Protein 1Y4C (pdb70)

Solvent-accessible surface area: 20832 Å² total; per-residue (Å²): 192,41,90,0,41,0,22,3,36,38,41,21,1,57,86,4,1,25,84,8,1,123,112,0,58,167,91,42,59,24,122,20,44,27,73,82,23,123,94,0,24,8,47,0,7,9,20,7,70,62,43,76,36,1,10,0,0,3,49,15,1,6,26,0,0,19,7,21,112,78,48,13,19,11,113,12,86,10,92,152,64,11,61,82,107,1,61,91,90,0,10,82,10,0,99,33,131,56,122,19,12,0,0,0,3,0,6,10,1,0,2,0,0,25,10,80,108,49,12,92,126,19,8,147,42,2,80,76,4,35,73,28,0,159,114,8,92,92,146,65,63,16,0,3,39,2,8,3,42,66,5,38,14,1,5,1,2,2,4,2,28,34,4,65,3,10,82,129,75,137,59,123,58,38,55,148,46,14,2,1,18,48,81,5,0,62,26,0,0,54,35,1,9,60,3,25,149,94,172,32,17,98,29,92,6,45,56,68,76,4,37,41,5,0,26,142,11,84,0,0,0,6,2,10,0,1,13,4,3,24,60,4,87,121,29,212,18,77,30,6,18,38,43,5,1,39,9,113,69,69,51,2,58,0,12,1,0,0,3,0,0,0,6,3,39,42,8,99,8,81,122,41,0,51,50,0,0,20,89,32,2,3,32,49,102,4,0,68,28,5,28,180,34,40,16,8,1,4,1,0,6,70,58,6,20,127,82,18,69,173,25,102,63,7,46,4,0,63,78,1,15,142,70,7,99,72,9,6,21,25,27,52,2,10,7,0,22,40,1,0,75,34,2,2,47,26,4,11,63,58,193,38,83,14,74,89,1,1,117,52,1,68,64,23,6,36,57,198,48,143,128,38,146,70,39,16,65,98,5,61,101,11,0,98,75,0,13,131,19,0,48,49,0,35,44,68,11,149,80,73,79,37,59,69,28,13,52,121,11,0,103,112,0,31,121,37,0,146,37,0,32,95,43,0,157,93,46,29,79,30,27,100,8,2,70,74,0,0,97,71,0,14,76,24,1,124,86,0,68,96,41,22,90,166,54,82,11,118,118,100,12,70,106,6,0,51,79,0,0,31,26,0,16,13,0,21,39,12,13,72

Radius of gyration: 22.84 Å; Cα contacts (8 Å, |Δi|>4): 953; chains: 1; bounding box: 54×64×56 Å

CATH classification: 3.40.190.10 (+2 more: 3.40.190.10, 1.20.120.660)

B-factor: mean 32.59, std 11.44, range [14.85, 76.8]

Structure (mmCIF, N/CA/C/O backbone):
data_1Y4C
#
_entry.id   1Y4C
#
_cell.length_a   69.557
_cell.length_b   74.690
_cell.length_c   103.686
_cell.angle_alpha   90.00
_cell.angle_beta   90.00
_cell.angle_gamma   90.00
#
_symmetry.space_group_name_H-M   'P 21 21 21'
#
loop_
_entity.id
_entity.type
_entity.pdbx_description
1 polymer 'Maltose binding protein fused with designed helical protein'
2 branched alpha-D-glucopyranose-(1-4)-alpha-D-glucopyranose
3 water water
#
loop_
_atom_site.group_PDB
_atom_site.id
_atom_site.type_symbol
_atom_site.label_atom_id
_atom_site.label_alt_id
_atom_site.label_comp_id
_atom_site.label_asym_id
_atom_site.label_entity_id
_atom_site.label_seq_id
_atom_site.pdbx_PDB_ins_code
_atom_site.Cartn_x
_atom_site.Cartn_y
_atom_site.Cartn_z
_atom_site.occupancy
_atom_site.B_iso_or_equiv
_atom_site.auth_seq_id
_atom_site.auth_comp_id
_atom_site.auth_asym_id
_atom_site.auth_atom_id
_atom_site.pdbx_PDB_model_num
ATOM 1 N N . GLU A 1 4 ? -12.296 41.061 94.358 1.00 62.99 4 GLU A N 1
ATOM 2 C CA . GLU A 1 4 ? -13.676 40.617 94.005 1.00 63.27 4 GLU A CA 1
ATOM 3 C C . GLU A 1 4 ? -14.676 41.078 95.059 1.00 61.63 4 GLU A C 1
ATOM 4 O O . GLU A 1 4 ? -15.847 40.705 95.024 1.00 62.61 4 GLU A O 1
ATOM 10 N N . GLY A 1 5 ? -14.199 41.892 95.995 1.00 59.49 5 GLY A N 1
ATOM 11 C CA . GLY A 1 5 ? -15.049 42.404 97.056 1.00 55.26 5 GLY A CA 1
ATOM 12 C C . GLY A 1 5 ? -14.241 43.318 97.956 1.00 52.09 5 GLY A C 1
ATOM 13 O O . GLY A 1 5 ? -14.490 43.416 99.158 1.00 51.73 5 GLY A O 1
ATOM 14 N N . LYS A 1 6 ? -13.262 43.987 97.358 1.00 47.64 6 LYS A N 1
ATOM 15 C CA . LYS A 1 6 ? -12.384 44.901 98.075 1.00 43.30 6 LYS A CA 1
ATOM 16 C C . LYS A 1 6 ? -11.719 45.828 97.060 1.00 38.82 6 LYS A C 1
ATOM 17 O O . LYS A 1 6 ? -11.367 45.396 95.961 1.00 37.08 6 LYS A O 1
ATOM 23 N N . LEU A 1 7 ? -11.556 47.097 97.427 1.00 32.93 7 LEU A N 1
ATOM 24 C CA . LEU A 1 7 ? -10.936 48.077 96.540 1.00 28.75 7 LEU A CA 1
ATOM 25 C C . LEU A 1 7 ? -9.553 48.506 96.986 1.00 28.33 7 LEU A C 1
ATOM 26 O O . LEU A 1 7 ? -9.357 48.931 98.126 1.00 28.58 7 LEU A O 1
ATOM 31 N N . VAL A 1 8 ? -8.594 48.403 96.078 1.00 24.47 8 VAL A N 1
ATOM 32 C CA . VAL A 1 8 ? -7.238 48.825 96.368 1.00 24.12 8 VAL A CA 1
ATOM 33 C C . VAL A 1 8 ? -6.995 50.100 95.562 1.00 23.19 8 VAL A C 1
ATOM 34 O O . VAL A 1 8 ? -7.242 50.138 94.357 1.00 22.11 8 VAL A O 1
ATOM 38 N N . ILE A 1 9 ? -6.530 51.144 96.239 1.00 22.66 9 ILE A N 1
ATOM 39 C CA . ILE A 1 9 ? -6.266 52.430 95.605 1.00 21.52 9 ILE A CA 1
ATOM 40 C C . ILE A 1 9 ? -4.800 52.825 95.765 1.00 20.69 9 ILE A C 1
ATOM 41 O O . ILE A 1 9 ? -4.225 52.685 96.844 1.00 19.61 9 ILE A O 1
ATOM 46 N N . TRP A 1 10 ? -4.198 53.305 94.682 1.00 20.36 10 TRP A N 1
ATOM 47 C CA . TRP A 1 10 ? -2.811 53.749 94.715 1.00 19.44 10 TRP A CA 1
ATOM 48 C C . TRP A 1 10 ? -2.768 55.255 94.460 1.00 19.43 10 TRP A C 1
ATOM 49 O O . TRP A 1 10 ? -3.379 55.755 93.511 1.00 17.80 10 TRP A O 1
ATOM 60 N N . ILE A 1 11 ? -2.054 55.975 95.316 1.00 18.61 11 ILE A N 1
ATOM 61 C CA . ILE A 1 11 ? -1.914 57.420 95.179 1.00 20.98 11 ILE A CA 1
ATOM 62 C C . ILE A 1 11 ? -0.519 57.777 95.682 1.00 22.12 11 ILE A C 1
ATOM 63 O O . ILE A 1 11 ? 0.032 57.077 96.534 1.0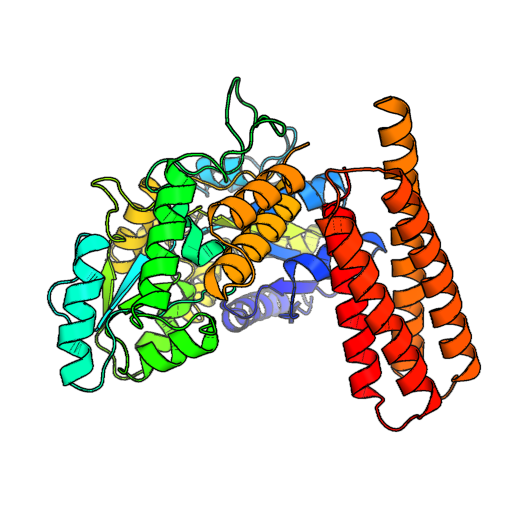0 24.91 11 ILE A O 1
ATOM 68 N N . ASN A 1 12 ? 0.065 58.845 95.150 1.00 22.61 12 ASN A N 1
ATOM 69 C CA . ASN A 1 12 ? 1.418 59.222 95.546 1.00 24.02 12 ASN A CA 1
ATOM 70 C C . ASN A 1 12 ? 1.570 59.612 97.015 1.00 23.86 12 ASN A C 1
ATOM 71 O O . ASN A 1 12 ? 0.658 60.164 97.631 1.00 21.57 12 ASN A O 1
ATOM 76 N N . GLY A 1 13 ? 2.751 59.325 97.557 1.00 23.55 13 GLY A N 1
ATOM 77 C CA . GLY A 1 13 ? 3.042 59.600 98.950 1.00 25.72 13 GLY A CA 1
ATOM 78 C C . GLY A 1 13 ? 2.976 61.047 99.398 1.00 28.12 13 GLY A C 1
ATOM 79 O O . GLY A 1 13 ? 2.939 61.306 100.598 1.00 28.73 13 GLY A O 1
ATOM 80 N N . ASP A 1 14 ? 2.965 61.991 98.460 1.00 27.27 14 ASP A N 1
ATOM 81 C CA . ASP A 1 14 ? 2.885 63.397 98.837 1.00 28.79 14 ASP A CA 1
ATOM 82 C C . ASP A 1 14 ? 1.442 63.915 98.923 1.00 26.29 14 ASP A C 1
ATOM 83 O O . ASP A 1 14 ? 1.211 65.054 99.320 1.00 26.69 14 ASP A O 1
ATOM 88 N N . LYS A 1 15 ? 0.476 63.062 98.589 1.00 23.14 15 LYS A N 1
ATOM 89 C CA . LYS A 1 15 ? -0.937 63.435 98.624 1.00 23.65 15 LYS A CA 1
ATOM 90 C C . LYS A 1 15 ? -1.608 63.027 99.939 1.00 24.53 15 LYS A C 1
ATOM 91 O O . LYS A 1 15 ? -1.000 62.359 100.774 1.00 23.12 15 LYS A O 1
ATOM 97 N N . GLY A 1 16 ? -2.870 63.421 100.105 1.00 22.20 16 GLY A N 1
ATOM 98 C CA . GLY A 1 16 ? -3.596 63.092 101.322 1.00 23.36 16 GLY A CA 1
ATOM 99 C C . GLY A 1 16 ? -4.214 61.701 101.332 1.00 21.73 16 GLY A C 1
ATOM 100 O O . GLY A 1 16 ? -5.440 61.566 101.365 1.00 22.54 16 GLY A O 1
ATOM 101 N N . TYR A 1 17 ? -3.369 60.672 101.317 1.00 22.15 17 TYR A N 1
ATOM 102 C CA . TYR A 1 17 ? -3.839 59.296 101.317 1.00 23.24 17 TYR A CA 1
ATOM 103 C C . TYR A 1 17 ? -4.593 58.911 102.585 1.00 23.85 17 TYR A C 1
ATOM 104 O O . TYR A 1 17 ? -5.420 58.004 102.570 1.00 24.65 17 TYR A O 1
ATOM 113 N N . ASN A 1 18 ? -4.317 59.603 103.683 1.00 23.70 18 ASN A N 1
ATOM 114 C CA . ASN A 1 18 ? -5.018 59.315 104.925 1.00 25.34 18 ASN A CA 1
ATOM 115 C C . ASN A 1 18 ? -6.423 59.896 104.829 1.00 24.32 18 ASN A C 1
ATOM 116 O O . ASN A 1 18 ? -7.392 59.295 105.294 1.00 24.13 18 ASN A O 1
ATOM 121 N N . GLY A 1 19 ? -6.535 61.061 104.200 1.00 23.45 19 GLY A N 1
ATOM 122 C CA . GLY A 1 19 ? -7.841 61.670 104.030 1.00 21.32 19 GLY A CA 1
ATOM 123 C C . GLY A 1 19 ? -8.648 60.823 103.066 1.00 22.89 19 GLY A C 1
ATOM 124 O O . GLY A 1 19 ? -9.865 60.683 103.206 1.00 23.78 19 GLY A O 1
ATOM 125 N N . LEU A 1 20 ? -7.964 60.249 102.077 1.00 22.11 20 LEU A N 1
ATOM 126 C CA . LEU A 1 20 ? -8.617 59.399 101.095 1.00 22.11 20 LEU A CA 1
ATOM 127 C C . LEU A 1 20 ? -9.081 58.109 101.775 1.00 22.31 20 LEU A C 1
ATOM 128 O O . LEU A 1 20 ? -10.110 57.551 101.414 1.00 22.73 20 LEU A O 1
ATOM 133 N N . ALA A 1 21 ? -8.325 57.641 102.765 1.00 21.36 21 ALA A N 1
ATOM 134 C CA . ALA A 1 21 ? -8.694 56.422 103.488 1.00 23.87 21 ALA A CA 1
ATOM 135 C C . ALA A 1 21 ? -9.981 56.654 104.285 1.00 25.40 21 ALA A C 1
ATOM 136 O O . ALA A 1 21 ? -10.768 55.729 104.494 1.00 26.60 21 ALA A O 1
ATOM 138 N N . GLU A 1 22 ? -10.199 57.893 104.720 1.00 25.69 22 GLU A N 1
ATOM 139 C CA . GLU A 1 22 ? -11.403 58.233 105.474 1.00 26.81 22 GLU A CA 1
ATOM 140 C C . GLU A 1 22 ? -12.620 58.159 104.556 1.00 25.14 22 GLU A C 1
ATOM 141 O O . GLU A 1 22 ? -13.706 57.761 104.972 1.00 23.15 22 GLU A O 1
ATOM 147 N N . VAL A 1 23 ? -12.446 58.565 103.305 1.00 22.56 23 VAL A N 1
ATOM 148 C CA . VAL A 1 23 ? -13.543 58.500 102.357 1.00 21.88 23 VAL A CA 1
ATOM 149 C C . VAL A 1 23 ? -13.815 57.018 102.137 1.00 22.06 23 VAL A C 1
ATOM 150 O O . VAL A 1 23 ? -14.963 56.593 101.999 1.00 23.24 23 VAL A O 1
ATOM 154 N N . GLY A 1 24 ? -12.747 56.227 102.120 1.00 20.73 24 GLY A N 1
ATOM 155 C CA . GLY A 1 24 ? -12.903 54.796 101.933 1.00 21.67 24 GLY A CA 1
ATOM 156 C C . GLY A 1 24 ? -13.675 54.143 103.067 1.00 22.93 24 GLY A C 1
ATOM 157 O O . GLY A 1 24 ? -14.409 53.173 102.855 1.00 23.96 24 GLY A O 1
ATOM 158 N N . LYS A 1 25 ? -13.511 54.661 104.280 1.00 25.54 25 LYS A N 1
ATOM 159 C CA . LYS A 1 25 ? -14.219 54.104 105.433 1.00 26.99 25 LYS A CA 1
ATOM 160 C C . LYS A 1 25 ? -15.717 54.334 105.294 1.00 26.97 25 LYS A C 1
ATOM 161 O O . LYS A 1 25 ? -16.522 53.475 105.650 1.00 28.72 25 LYS A O 1
ATOM 167 N N . LYS A 1 26 ? -16.093 55.498 104.777 1.00 25.88 26 LYS A N 1
ATOM 168 C CA . LYS A 1 26 ? -17.502 55.803 104.592 1.00 26.15 26 LYS A CA 1
ATOM 169 C C . LYS A 1 26 ? -18.090 54.889 103.519 1.00 26.97 26 LYS A C 1
ATOM 170 O O . LYS A 1 26 ? -19.253 54.483 103.606 1.00 27.25 26 LYS A O 1
ATOM 176 N N . PHE A 1 27 ? -17.289 54.578 102.501 1.00 24.04 27 PHE A N 1
ATOM 177 C CA . PHE A 1 27 ? -17.730 53.694 101.422 1.00 25.26 27 PHE A CA 1
ATOM 178 C C . PHE A 1 27 ? -17.927 52.297 102.007 1.00 23.99 27 PHE A C 1
ATOM 179 O O . PHE A 1 27 ? -18.922 51.628 101.725 1.00 24.54 27 PHE A O 1
ATOM 187 N N . GLU A 1 28 ? -16.973 51.873 102.831 1.00 24.51 28 GLU A N 1
ATOM 188 C CA . GLU A 1 28 ? -17.012 50.561 103.452 1.00 28.12 28 GLU A CA 1
ATOM 189 C C . GLU A 1 28 ? -18.266 50.385 104.307 1.00 28.90 28 GLU A C 1
ATOM 190 O O . GLU A 1 28 ? -18.894 49.331 104.279 1.00 28.26 28 GLU A O 1
ATOM 196 N N . LYS A 1 29 ? -18.635 51.421 105.056 1.00 29.33 29 LYS A N 1
ATOM 197 C CA . LYS A 1 29 ? -19.822 51.365 105.900 1.00 31.28 29 LYS A CA 1
ATOM 198 C C . LYS A 1 29 ? -21.107 51.207 105.097 1.00 32.43 29 LYS A C 1
ATOM 199 O O . LYS A 1 29 ? -22.031 50.514 105.524 1.00 32.10 29 LYS A O 1
ATOM 205 N N . ASP A 1 30 ? -21.172 51.836 103.930 1.00 31.47 30 ASP A N 1
ATOM 206 C CA . ASP A 1 30 ? -22.376 51.746 103.115 1.00 33.22 30 ASP A CA 1
ATOM 207 C C . ASP A 1 30 ? -22.446 50.529 102.202 1.00 32.84 30 ASP A C 1
ATOM 208 O O . ASP A 1 30 ? -23.535 50.084 101.846 1.00 34.52 30 ASP A O 1
ATOM 213 N N . THR A 1 31 ? -21.296 49.977 101.836 1.00 28.12 31 THR A N 1
ATOM 214 C CA . THR A 1 31 ? -21.286 48.865 100.901 1.00 27.52 31 THR A CA 1
ATOM 215 C C . THR A 1 31 ? -20.753 47.541 101.408 1.00 25.57 31 THR A C 1
ATOM 216 O O . THR A 1 31 ? -21.071 46.494 100.849 1.00 25.52 31 THR A O 1
ATOM 220 N N . GLY A 1 32 ? -19.931 47.582 102.447 1.00 26.06 32 GLY A N 1
ATOM 221 C CA . GLY A 1 32 ? -19.356 46.355 102.956 1.00 26.42 32 GLY A CA 1
ATOM 222 C C . GLY A 1 32 ? -18.070 46.041 102.211 1.00 28.65 32 GLY A C 1
ATOM 223 O O . GLY A 1 32 ? -17.453 45.001 102.434 1.00 29.32 32 GLY A O 1
ATOM 224 N N . ILE A 1 33 ? -17.668 46.936 101.314 1.00 27.97 33 ILE A N 1
ATOM 225 C CA . ILE A 1 33 ? -16.437 46.741 100.561 1.00 27.90 33 ILE A CA 1
ATOM 226 C C . ILE A 1 33 ? -15.290 47.484 101.234 1.00 27.85 33 ILE A C 1
ATOM 227 O O . ILE A 1 33 ? -15.324 48.711 101.371 1.00 27.30 33 ILE A O 1
ATOM 232 N N . LYS A 1 34 ? -14.274 46.734 101.649 1.00 27.21 34 LYS A N 1
ATOM 233 C CA . LYS A 1 34 ? -13.108 47.309 102.316 1.00 30.63 34 LYS A CA 1
ATOM 234 C C . LYS A 1 34 ? -12.266 48.086 101.301 1.00 29.69 34 LYS A C 1
ATOM 235 O O . LYS A 1 34 ? -12.071 47.634 100.173 1.00 28.51 34 LYS A O 1
ATOM 241 N N . VAL A 1 35 ? -11.774 49.253 101.705 1.00 29.10 35 VAL A N 1
ATOM 242 C CA . VAL A 1 35 ? -10.964 50.086 100.824 1.00 28.50 35 VAL A CA 1
ATOM 243 C C . VAL A 1 35 ? -9.575 50.293 101.409 1.00 30.13 35 VAL A C 1
ATOM 244 O O . VAL A 1 35 ? -9.426 50.874 102.484 1.00 30.76 35 VAL A O 1
ATOM 248 N N . THR A 1 36 ? -8.561 49.801 100.706 1.00 27.72 36 THR A N 1
ATOM 249 C CA . THR A 1 36 ? -7.186 49.951 101.159 1.00 29.01 36 THR A CA 1
ATOM 250 C C . THR A 1 36 ? -6.479 50.962 100.265 1.00 26.87 36 THR A C 1
ATOM 251 O O . THR A 1 36 ? -6.509 50.846 99.040 1.00 24.42 36 THR A O 1
ATOM 255 N N . VAL A 1 37 ? -5.843 51.952 100.879 1.00 26.62 37 VAL A N 1
ATOM 256 C CA . VAL A 1 37 ? -5.119 52.972 100.129 1.00 25.83 37 VAL A CA 1
ATOM 257 C C . VAL A 1 37 ? -3.632 52.746 100.318 1.00 26.60 37 VAL A C 1
ATOM 258 O O . VAL A 1 37 ? -3.166 52.586 101.445 1.00 26.96 37 VAL A O 1
ATOM 262 N N . GLU A 1 38 ? -2.886 52.722 99.217 1.00 24.97 38 GLU A N 1
ATOM 263 C CA . GLU A 1 38 ? -1.446 52.501 99.282 1.00 26.51 38 GLU A CA 1
ATOM 264 C C . GLU A 1 38 ? -0.682 53.573 98.509 1.00 25.68 38 GLU A C 1
ATOM 265 O O . GLU A 1 38 ? -1.209 54.164 97.563 1.00 23.59 38 GLU A O 1
ATOM 271 N N . HIS A 1 39 ? 0.558 53.820 98.921 1.00 24.93 39 HIS A N 1
ATOM 272 C CA . HIS A 1 39 ? 1.389 54.817 98.260 1.00 25.46 39 HIS A CA 1
ATOM 273 C C . HIS A 1 39 ? 2.779 54.275 97.941 1.00 27.03 39 HIS A C 1
ATOM 274 O O . HIS A 1 39 ? 3.767 54.668 98.554 1.00 25.72 39 HIS A O 1
ATOM 281 N N . PRO A 1 40 ? 2.866 53.368 96.958 1.00 28.00 40 PRO A N 1
ATOM 282 C CA . PRO A 1 40 ? 4.130 52.758 96.539 1.00 29.51 40 PRO A CA 1
ATOM 283 C C . PRO A 1 40 ? 5.101 53.795 96.004 1.00 29.87 40 PRO A C 1
ATOM 284 O O . PRO A 1 40 ? 4.688 54.855 95.542 1.00 28.44 40 PRO A O 1
ATOM 288 N N . ASP A 1 41 ? 6.391 53.483 96.077 1.00 31.01 41 ASP A N 1
ATOM 289 C CA . ASP A 1 41 ? 7.421 54.375 95.563 1.00 32.58 41 ASP A CA 1
ATOM 290 C C . ASP A 1 41 ? 7.425 54.186 94.046 1.00 30.70 41 ASP A C 1
ATOM 291 O O . ASP A 1 41 ? 7.058 53.118 93.556 1.00 30.69 41 ASP A O 1
ATOM 296 N N . LYS A 1 42 ? 7.832 55.215 93.306 1.00 31.55 42 LYS A N 1
ATOM 297 C CA . LYS A 1 42 ? 7.864 55.152 91.845 1.00 30.78 42 LYS A CA 1
ATOM 298 C C . LYS A 1 42 ? 6.544 54.635 91.280 1.00 30.36 42 LYS A C 1
ATOM 299 O O . LYS A 1 42 ? 6.517 53.838 90.337 1.00 29.59 42 LYS A O 1
ATOM 305 N N . LEU A 1 43 ? 5.450 55.106 91.866 1.00 29.15 43 LEU A N 1
ATOM 306 C CA . LEU A 1 43 ? 4.104 54.725 91.462 1.00 29.24 43 LEU A CA 1
ATOM 307 C C . LEU A 1 43 ? 3.816 54.889 89.967 1.00 25.93 43 LEU A C 1
ATOM 308 O O . LEU A 1 43 ? 3.180 54.028 89.364 1.00 27.29 43 LEU A O 1
ATOM 313 N N . GLU A 1 44 ? 4.273 55.990 89.377 1.00 25.24 44 GLU A N 1
ATOM 314 C CA . GLU A 1 44 ? 4.027 56.245 87.959 1.00 25.87 44 GLU A CA 1
ATOM 315 C C . GLU A 1 44 ? 4.631 55.172 87.045 1.00 24.60 44 GLU A C 1
ATOM 316 O O . GLU A 1 44 ? 4.173 54.988 85.911 1.00 23.05 44 GLU A O 1
ATOM 322 N N . GLU A 1 45 ? 5.652 54.467 87.536 1.00 22.94 45 GLU A N 1
ATOM 323 C CA . GLU A 1 45 ? 6.303 53.406 86.761 1.00 23.15 45 GLU A CA 1
ATOM 324 C C . GLU A 1 45 ? 5.835 52.029 87.230 1.00 23.54 45 GLU A C 1
ATOM 325 O O . GLU A 1 45 ? 5.767 51.079 86.448 1.00 21.38 45 GLU A O 1
ATOM 331 N N . LYS A 1 46 ? 5.517 51.917 88.514 1.00 21.97 46 LYS A N 1
ATOM 332 C CA . LYS A 1 46 ? 5.077 50.644 89.059 1.00 23.89 46 LYS A CA 1
ATOM 333 C C . LYS A 1 46 ? 3.716 50.217 88.510 1.00 22.88 46 LYS A C 1
ATOM 334 O O . LYS A 1 46 ? 3.534 49.063 88.128 1.00 23.81 46 LYS A O 1
ATOM 340 N N . PHE A 1 47 ? 2.766 51.148 88.453 1.00 22.63 47 PHE A N 1
ATOM 341 C CA . PHE A 1 47 ? 1.429 50.827 87.964 1.00 21.01 47 PHE A CA 1
ATOM 342 C C . PHE A 1 47 ? 1.388 50.178 86.581 1.00 21.83 47 PHE A C 1
ATOM 343 O O . PHE A 1 47 ? 0.789 49.116 86.416 1.00 23.93 47 PHE A O 1
ATOM 351 N N . PRO A 1 48 ? 2.011 50.802 85.564 1.00 21.95 48 PRO A N 1
ATOM 352 C CA . PRO A 1 48 ? 1.955 50.162 84.243 1.00 22.46 48 PRO A CA 1
ATOM 353 C C . PRO A 1 48 ? 2.642 48.805 84.186 1.00 25.16 48 PRO A C 1
ATOM 354 O O . PRO A 1 48 ? 2.247 47.930 83.413 1.00 26.37 48 PRO A O 1
ATOM 358 N N . GLN A 1 49 ? 3.668 48.630 85.009 1.00 26.70 49 GLN A N 1
ATOM 359 C CA . GLN A 1 49 ? 4.392 47.367 85.053 1.00 28.64 49 GLN A CA 1
ATOM 360 C C . GLN A 1 49 ? 3.499 46.248 85.590 1.00 27.15 49 GLN A C 1
ATOM 361 O O . GLN A 1 49 ? 3.377 45.196 84.965 1.00 30.32 49 GLN A O 1
ATOM 367 N N . VAL A 1 50 ? 2.862 46.468 86.736 1.00 27.62 50 VAL A N 1
ATOM 368 C CA . VAL A 1 50 ? 1.997 45.436 87.306 1.00 27.10 50 VAL A CA 1
ATOM 369 C C . VAL A 1 50 ? 0.647 45.292 86.599 1.00 25.94 50 VAL A C 1
ATOM 370 O O . VAL A 1 50 ? 0.129 44.184 86.473 1.00 26.46 50 VAL A O 1
ATOM 374 N N . ALA A 1 51 ? 0.075 46.402 86.138 1.00 25.45 51 ALA A N 1
ATOM 375 C CA . ALA A 1 51 ? -1.212 46.346 85.447 1.00 25.57 51 ALA A CA 1
ATOM 376 C C . ALA A 1 51 ? -1.083 45.603 84.114 1.00 26.71 51 ALA A C 1
ATOM 377 O O . ALA A 1 51 ? -2.037 44.979 83.649 1.00 27.00 51 ALA A O 1
ATOM 379 N N . ALA A 1 52 ? 0.096 45.674 83.504 1.00 27.95 52 ALA A N 1
ATOM 380 C CA . ALA A 1 52 ? 0.328 45.005 82.231 1.00 30.92 52 ALA A CA 1
ATOM 381 C C . ALA A 1 52 ? 0.128 43.496 82.355 1.00 32.47 52 ALA A C 1
ATOM 382 O O . ALA A 1 52 ? -0.263 42.838 81.392 1.00 32.90 52 ALA A O 1
ATOM 384 N N . THR A 1 53 ? 0.396 42.955 83.541 1.00 35.19 53 THR A N 1
ATOM 385 C CA . THR A 1 53 ? 0.250 41.521 83.786 1.00 36.97 53 THR A CA 1
ATOM 386 C C . THR A 1 53 ? -1.093 41.172 84.432 1.00 36.58 53 THR A C 1
ATOM 387 O O . THR A 1 53 ? -1.290 40.054 84.909 1.00 37.92 53 THR A O 1
ATOM 391 N N . GLY A 1 54 ? -2.014 42.131 84.452 1.00 35.41 54 GLY A N 1
ATOM 392 C CA . GLY A 1 54 ? -3.328 41.879 85.023 1.00 32.61 54 GLY A CA 1
ATOM 393 C C . GLY A 1 54 ? -3.442 42.084 86.521 1.00 32.39 54 GLY A C 1
ATOM 394 O O . GLY A 1 54 ? -4.438 41.692 87.133 1.00 31.28 54 GLY A O 1
ATOM 395 N N . ASP A 1 55 ? -2.430 42.705 87.117 1.00 30.11 55 ASP A N 1
ATOM 396 C CA . ASP A 1 55 ? -2.430 42.960 88.552 1.00 29.94 55 ASP A CA 1
ATOM 397 C C . ASP A 1 55 ? -2.542 44.461 88.828 1.00 27.19 55 ASP A C 1
ATOM 398 O O . ASP A 1 55 ? -3.024 45.215 87.988 1.00 27.34 55 ASP A O 1
ATOM 403 N N . GLY A 1 56 ? -2.107 44.890 90.007 1.00 26.62 56 GLY A N 1
ATOM 404 C CA . GLY A 1 56 ? -2.176 46.303 90.350 1.00 25.56 56 GLY A CA 1
ATOM 405 C C . GLY A 1 56 ? -3.436 46.678 91.108 1.00 25.17 56 GLY A C 1
ATOM 406 O O . GLY A 1 56 ? -4.281 45.827 91.371 1.00 24.26 56 GLY A O 1
ATOM 407 N N . PRO A 1 57 ? -3.600 47.963 91.463 1.00 23.85 57 PRO A N 1
ATOM 408 C CA . PRO A 1 57 ? -4.778 48.420 92.197 1.00 21.77 57 PRO A CA 1
ATOM 409 C C . PRO A 1 57 ? -6.017 48.531 91.314 1.00 23.73 57 PRO A C 1
ATOM 410 O O . PRO A 1 57 ? -5.934 48.430 90.090 1.00 23.20 57 PRO A O 1
ATOM 414 N N . ASP A 1 58 ? -7.169 48.737 91.942 1.00 22.14 58 ASP A N 1
ATOM 415 C CA . ASP A 1 58 ? -8.411 48.895 91.200 1.00 22.46 58 ASP A CA 1
ATOM 416 C C . ASP A 1 58 ? -8.474 50.319 90.666 1.00 21.64 58 ASP A C 1
ATOM 417 O O . ASP A 1 58 ? -8.979 50.564 89.567 1.00 21.66 58 ASP A O 1
ATOM 422 N N . ILE A 1 59 ? -7.940 51.250 91.453 1.00 21.14 59 ILE A N 1
ATOM 423 C CA . ILE A 1 59 ? -7.932 52.666 91.099 1.00 20.35 59 ILE A CA 1
ATOM 424 C C . ILE A 1 59 ? -6.530 53.251 91.237 1.00 20.01 59 ILE A C 1
ATOM 425 O O . ILE A 1 59 ? -5.835 52.980 92.218 1.00 20.31 59 ILE A O 1
ATOM 430 N N . ILE A 1 60 ? -6.114 54.049 90.255 1.00 20.63 60 ILE A N 1
ATOM 431 C CA . ILE A 1 60 ? -4.802 54.678 90.315 1.00 18.43 60 ILE A CA 1
ATOM 432 C C . ILE A 1 60 ? -4.944 56.192 90.192 1.00 16.88 60 ILE A C 1
ATOM 433 O O . ILE A 1 60 ? -5.697 56.693 89.351 1.00 16.10 60 ILE A O 1
ATOM 438 N N . PHE A 1 61 ? -4.224 56.910 91.043 1.00 17.52 61 PHE A N 1
ATOM 439 C CA . PHE A 1 61 ? -4.238 58.370 91.058 1.00 18.05 61 PHE A CA 1
ATOM 440 C C . PHE A 1 61 ? -2.893 58.924 90.598 1.00 19.51 61 PHE A C 1
ATOM 441 O O . PHE A 1 61 ? -1.845 58.479 91.061 1.00 21.75 61 PHE A O 1
ATOM 449 N N . TRP A 1 62 ? -2.925 59.889 89.687 1.00 19.44 62 TRP A N 1
ATOM 450 C CA . TRP A 1 62 ? -1.705 60.541 89.227 1.00 18.15 62 TRP A CA 1
ATOM 451 C C . TRP A 1 62 ? -2.119 61.701 88.345 1.00 18.24 62 TRP A C 1
ATOM 452 O O . TRP A 1 62 ? -3.268 61.759 87.916 1.00 16.10 62 TRP A O 1
ATOM 463 N N . ALA A 1 63 ? -1.195 62.627 88.086 1.00 17.38 63 ALA A N 1
ATOM 464 C CA . ALA A 1 63 ? -1.508 63.738 87.205 1.00 16.86 63 ALA A CA 1
ATOM 465 C C . ALA A 1 63 ? -1.846 63.094 85.862 1.00 17.32 63 ALA A C 1
ATOM 466 O O . ALA A 1 63 ? -1.335 62.027 85.535 1.00 18.19 63 ALA A O 1
ATOM 468 N N . HIS A 1 64 ? -2.701 63.751 85.092 1.00 17.40 64 HIS A N 1
ATOM 469 C CA . HIS A 1 64 ? -3.168 63.238 83.806 1.00 17.03 64 HIS A CA 1
ATOM 470 C C . HIS A 1 64 ? -2.128 62.965 82.720 1.00 16.90 64 HIS A C 1
ATOM 471 O O . HIS A 1 64 ? -2.408 62.211 81.794 1.00 17.71 64 HIS A O 1
ATOM 478 N N . ASP A 1 65 ? -0.945 63.563 82.813 1.00 17.25 65 ASP A N 1
ATOM 479 C CA . ASP A 1 65 ? 0.058 63.362 81.770 1.00 18.38 65 ASP A CA 1
ATOM 480 C C . ASP A 1 65 ? 0.476 61.911 81.536 1.00 19.22 65 ASP A C 1
ATOM 481 O O . ASP A 1 65 ? 0.827 61.544 80.424 1.00 18.66 65 ASP A O 1
ATOM 486 N N . ARG A 1 66 ? 0.423 61.081 82.576 1.00 19.76 66 ARG A N 1
ATOM 487 C CA . ARG A 1 66 ? 0.801 59.671 82.442 1.00 18.75 66 ARG A CA 1
ATOM 488 C C . ARG A 1 66 ? -0.316 58.787 81.882 1.00 18.65 66 ARG A C 1
ATOM 489 O O . ARG A 1 66 ? -0.056 57.694 81.372 1.00 18.11 66 ARG A O 1
ATOM 497 N N . PHE A 1 67 ? -1.552 59.262 81.978 1.00 19.91 67 PHE A N 1
ATOM 498 C CA . PHE A 1 67 ? -2.712 58.493 81.550 1.00 21.25 67 PHE A CA 1
ATOM 499 C C . PHE A 1 67 ? -2.883 58.163 80.067 1.00 22.13 67 PHE A C 1
ATOM 500 O O . PHE A 1 67 ? -3.476 57.129 79.739 1.00 18.93 67 PHE A O 1
ATOM 508 N N . GLY A 1 68 ? -2.383 59.011 79.167 1.00 20.93 68 GLY A N 1
ATOM 509 C CA . GLY A 1 68 ? -2.507 58.701 77.745 1.00 19.31 68 GLY A CA 1
ATOM 510 C C . GLY A 1 68 ? -1.711 57.440 77.438 1.00 19.32 68 GLY A C 1
ATOM 511 O O . GLY A 1 68 ? -2.135 56.575 76.671 1.00 21.33 68 GLY A O 1
ATOM 512 N N . GLY A 1 69 ? -0.534 57.338 78.043 1.00 20.24 69 GLY A N 1
ATOM 513 C CA . GLY A 1 69 ? 0.302 56.169 77.856 1.00 17.10 69 GLY A CA 1
ATOM 514 C C . GLY A 1 69 ? -0.352 54.923 78.443 1.00 18.47 69 GLY A C 1
ATOM 515 O O . GLY A 1 69 ? -0.286 53.852 77.840 1.00 18.53 69 GLY A O 1
ATOM 516 N N . TYR A 1 70 ? -0.975 55.043 79.617 1.00 17.65 70 TYR A N 1
ATOM 517 C CA . TYR A 1 70 ? -1.643 53.892 80.226 1.00 18.16 70 TYR A CA 1
ATOM 518 C C . TYR A 1 70 ? -2.809 53.429 79.326 1.00 19.76 70 TYR A C 1
ATOM 519 O O . TYR A 1 70 ? -2.993 52.232 79.088 1.00 19.28 70 TYR A O 1
ATOM 528 N N . ALA A 1 71 ? -3.587 54.389 78.829 1.00 17.30 71 ALA A N 1
ATOM 529 C CA . ALA A 1 71 ? -4.727 54.093 77.958 1.00 18.98 71 ALA A CA 1
ATOM 530 C C . ALA A 1 71 ? -4.283 53.419 76.660 1.00 20.88 71 ALA A C 1
ATOM 531 O O . ALA A 1 71 ? -4.898 52.454 76.196 1.00 20.33 71 ALA A O 1
ATOM 533 N N . GLN A 1 72 ? -3.199 53.926 76.084 1.00 22.61 72 GLN A N 1
ATOM 534 C CA . GLN A 1 72 ? -2.686 53.363 74.841 1.00 24.82 72 GLN A CA 1
ATOM 535 C C . GLN A 1 72 ? -2.290 51.912 75.055 1.00 24.51 72 GLN A C 1
ATOM 536 O O . GLN A 1 72 ? -2.474 51.080 74.169 1.00 24.12 72 GLN A O 1
ATOM 542 N N . SER A 1 73 ? -1.753 51.610 76.235 1.00 22.80 73 SER A N 1
ATOM 543 C CA . SER A 1 73 ? -1.338 50.251 76.556 1.00 22.88 73 SER A CA 1
ATOM 544 C C . SER A 1 73 ? -2.522 49.389 76.997 1.00 22.77 73 SER A C 1
ATOM 545 O O . SER A 1 73 ? -2.354 48.213 77.303 1.00 24.29 73 SER A O 1
ATOM 548 N N . GLY A 1 74 ? -3.715 49.979 77.028 1.00 22.59 74 GLY A N 1
ATOM 549 C CA . GLY A 1 74 ? -4.905 49.238 77.419 1.00 21.80 74 GLY A CA 1
ATOM 550 C C . GLY A 1 74 ? -4.990 48.917 78.902 1.00 23.04 74 GLY A C 1
ATOM 551 O O . GLY A 1 74 ? -5.587 47.912 79.297 1.00 21.52 74 GLY A O 1
ATOM 552 N N . LEU A 1 75 ? -4.410 49.776 79.732 1.00 20.66 75 LEU A N 1
ATOM 553 C CA . LEU A 1 75 ? -4.418 49.542 81.172 1.00 21.95 75 LEU A CA 1
ATOM 554 C C . LEU A 1 75 ? -5.572 50.210 81.904 1.00 21.13 75 LEU A C 1
ATOM 555 O O . LEU A 1 75 ? -5.775 49.967 83.100 1.00 21.27 75 LEU A O 1
ATOM 560 N N . LEU A 1 76 ? -6.328 51.042 81.195 1.00 22.90 76 LEU A N 1
ATOM 561 C CA . LEU A 1 76 ? -7.440 51.760 81.809 1.00 22.50 76 LEU A CA 1
ATOM 562 C C . LEU A 1 76 ? -8.809 51.424 81.231 1.00 26.15 76 LEU A C 1
ATOM 563 O O . LEU A 1 76 ? -8.984 51.321 80.016 1.00 25.10 76 LEU A O 1
ATOM 568 N N . ALA A 1 77 ? -9.781 51.274 82.125 1.00 27.60 77 ALA A N 1
ATOM 569 C CA . ALA A 1 77 ? -11.149 50.977 81.735 1.00 26.82 77 ALA A CA 1
ATOM 570 C C . ALA A 1 77 ? -11.778 52.271 81.245 1.00 29.00 77 ALA A C 1
ATOM 571 O O . ALA A 1 77 ? -11.419 53.355 81.701 1.00 27.81 77 ALA A O 1
ATOM 573 N N . GLU A 1 78 ? -12.710 52.160 80.308 1.00 28.79 78 GLU A N 1
ATOM 574 C CA . GLU A 1 78 ? -13.390 53.334 79.786 1.00 30.13 78 GLU A CA 1
ATOM 575 C C . GLU A 1 78 ? -14.354 53.789 80.882 1.00 28.75 78 GLU A C 1
ATOM 576 O O . GLU A 1 78 ? -15.075 52.973 81.436 1.00 26.89 78 GLU A O 1
ATOM 582 N N . ILE A 1 79 ? -14.358 55.072 81.223 1.00 31.52 79 ILE A N 1
ATOM 583 C CA . ILE A 1 79 ? -15.281 55.520 82.260 1.00 32.51 79 ILE A CA 1
ATOM 584 C C . ILE A 1 79 ? -16.587 55.981 81.626 1.00 33.83 79 ILE A C 1
ATOM 585 O O . ILE A 1 79 ? -16.591 56.524 80.522 1.00 33.70 79 ILE A O 1
ATOM 590 N N . THR A 1 80 ? -17.694 55.762 82.329 1.00 33.95 80 THR A N 1
ATOM 591 C CA . THR A 1 80 ? -19.005 56.113 81.800 1.00 35.86 80 THR A CA 1
ATOM 592 C C . THR A 1 80 ? -19.850 57.045 82.667 1.00 34.57 80 THR A C 1
ATOM 593 O O . THR A 1 80 ? -20.956 56.692 83.067 1.00 34.51 80 THR A O 1
ATOM 597 N N . PRO A 1 81 ? -19.344 58.246 82.974 1.00 33.78 81 PRO A N 1
ATOM 598 C CA . PRO A 1 81 ? -20.160 59.141 83.798 1.00 32.09 81 PRO A CA 1
ATOM 599 C C . PRO A 1 81 ? -21.262 59.727 82.917 1.00 31.47 81 PRO A C 1
ATOM 600 O O . PRO A 1 81 ? -21.006 60.059 81.759 1.00 29.25 81 PRO A O 1
ATOM 604 N N . ASP A 1 82 ? -22.482 59.848 83.438 1.00 31.43 82 ASP A N 1
ATOM 605 C CA . ASP A 1 82 ? -23.545 60.409 82.614 1.00 34.10 82 ASP A CA 1
ATOM 606 C C . ASP A 1 82 ? -23.396 61.921 82.510 1.00 34.03 82 ASP A C 1
ATOM 607 O O . ASP A 1 82 ? -22.574 62.523 83.204 1.00 32.52 82 ASP A O 1
ATOM 612 N N . LYS A 1 83 ? -24.190 62.521 81.629 1.00 34.76 83 LYS A N 1
ATOM 613 C CA . LYS A 1 83 ? -24.163 63.956 81.380 1.00 36.44 83 LYS A CA 1
ATOM 614 C C . LYS A 1 83 ? -24.303 64.770 82.663 1.00 35.80 83 LYS A C 1
ATOM 615 O O . LYS A 1 83 ? -23.581 65.750 82.867 1.00 34.62 83 LYS A O 1
ATOM 621 N N . ALA A 1 84 ? -25.229 64.363 83.526 1.00 34.29 84 ALA A N 1
ATOM 622 C CA . ALA A 1 84 ? -25.456 65.060 84.783 1.00 33.04 84 ALA A CA 1
ATOM 623 C C . ALA A 1 84 ? -24.185 65.116 85.628 1.00 31.58 84 ALA A C 1
ATOM 624 O O . ALA A 1 84 ? -23.852 66.167 86.183 1.00 30.30 84 ALA A O 1
ATOM 626 N N . PHE A 1 85 ? -23.477 63.993 85.735 1.00 29.26 85 PHE A N 1
ATOM 627 C CA . PHE A 1 85 ? -22.247 63.966 86.523 1.00 27.82 85 PHE A CA 1
ATOM 628 C C . PHE A 1 85 ? -21.157 64.806 85.872 1.00 26.02 85 PHE A C 1
ATOM 629 O O . PHE A 1 85 ? -20.442 65.539 86.551 1.00 25.09 85 PHE A O 1
ATOM 637 N N . GLN A 1 86 ? -21.020 64.695 84.556 1.00 25.77 86 GLN A N 1
ATOM 638 C CA . GLN A 1 86 ? -19.994 65.456 83.860 1.00 26.86 86 GLN A CA 1
ATOM 639 C C . GLN A 1 86 ? -20.153 66.953 84.085 1.00 27.10 86 GLN A C 1
ATOM 640 O O . GLN A 1 86 ? -19.160 67.674 84.211 1.00 24.78 86 GLN A O 1
ATOM 646 N N . ASP A 1 87 ? -21.398 67.421 84.158 1.00 28.13 87 ASP A N 1
ATOM 647 C CA . ASP A 1 87 ? -21.661 68.846 84.364 1.00 30.44 87 ASP A CA 1
ATOM 648 C C . ASP A 1 87 ? -21.181 69.350 85.714 1.00 28.59 87 ASP A C 1
ATOM 649 O O . ASP A 1 87 ? -21.110 70.555 85.942 1.00 29.01 87 ASP A O 1
ATOM 654 N N . LYS A 1 88 ? -20.867 68.432 86.617 1.00 27.60 88 LYS A N 1
ATOM 655 C CA . LYS A 1 88 ? -20.418 68.817 87.945 1.00 27.69 88 LYS A CA 1
ATOM 656 C C . LYS A 1 88 ? -18.965 69.284 88.005 1.00 26.35 88 LYS A C 1
ATOM 657 O O . LYS A 1 88 ? -18.565 69.930 88.972 1.00 24.25 88 LYS A O 1
ATOM 663 N N . LEU A 1 89 ? -18.178 68.952 86.985 1.00 24.27 89 LEU A N 1
ATOM 664 C CA . LEU A 1 89 ? -16.768 69.339 86.964 1.00 24.27 89 LEU A CA 1
ATOM 665 C C . LEU A 1 89 ? -16.493 70.289 85.809 1.00 24.10 89 LEU A C 1
ATOM 666 O O . LEU A 1 89 ? -17.187 70.250 84.793 1.00 25.98 89 LEU A O 1
ATOM 671 N N . TYR A 1 90 ? -15.482 71.140 85.960 1.00 23.54 90 TYR A N 1
ATOM 672 C CA . TYR A 1 90 ? -15.122 72.090 84.907 1.00 23.17 90 TYR A CA 1
ATOM 673 C C . TYR A 1 90 ? -14.761 71.342 83.619 1.00 23.49 90 TYR A C 1
ATOM 674 O O . TYR A 1 90 ? -14.004 70.367 83.643 1.00 22.67 90 TYR A O 1
ATOM 683 N N . PRO A 1 91 ? -15.314 71.778 82.474 1.00 23.26 91 PRO A N 1
ATOM 684 C CA . PRO A 1 91 ? -15.042 71.132 81.187 1.00 23.60 91 PRO A CA 1
ATOM 685 C C . PRO A 1 91 ? -13.567 70.960 80.837 1.00 24.45 91 PRO A C 1
ATOM 686 O O . PRO A 1 91 ? -13.188 69.952 80.243 1.00 24.72 91 PRO A O 1
ATOM 690 N N . PHE A 1 92 ? -12.732 71.927 81.207 1.00 24.40 92 PHE A N 1
ATOM 691 C CA . PHE A 1 92 ? -11.318 71.817 80.880 1.00 24.73 92 PHE A CA 1
ATOM 692 C C . PHE A 1 92 ? -10.606 70.690 81.630 1.00 25.12 92 PHE A C 1
ATOM 693 O O . PHE A 1 92 ? -9.570 70.193 81.171 1.00 23.47 92 PHE A O 1
ATOM 701 N N . THR A 1 93 ? -11.155 70.266 82.768 1.00 23.12 93 THR A N 1
ATOM 702 C CA . THR A 1 93 ? -10.542 69.166 83.509 1.00 20.73 93 THR A CA 1
ATOM 703 C C . THR A 1 93 ? -10.871 67.865 82.771 1.00 21.30 93 THR A C 1
ATOM 704 O O . THR A 1 93 ? -10.023 66.973 82.661 1.00 21.16 93 THR A O 1
ATOM 708 N N . TRP A 1 94 ? -12.090 67.764 82.242 1.00 22.22 94 TRP A N 1
ATOM 709 C CA . TRP A 1 94 ? -12.471 66.582 81.472 1.00 21.15 94 TRP A CA 1
ATOM 710 C C . TRP A 1 94 ? -11.602 66.497 80.209 1.00 21.72 94 TRP A C 1
ATOM 711 O O . TRP A 1 94 ? -11.212 65.404 79.778 1.00 20.48 94 TRP A O 1
ATOM 722 N N . ASP A 1 95 ? -11.298 67.650 79.613 1.00 20.67 95 ASP A N 1
ATOM 723 C CA . ASP A 1 95 ? -10.477 67.673 78.403 1.00 22.39 95 ASP A CA 1
ATOM 724 C C . ASP A 1 95 ? -9.118 67.050 78.669 1.00 22.74 95 ASP A C 1
ATOM 725 O O . ASP A 1 95 ? -8.554 66.382 77.803 1.00 23.76 95 ASP A O 1
ATOM 730 N N . ALA A 1 96 ? -8.602 67.268 79.876 1.00 20.67 96 ALA A N 1
ATOM 731 C CA . ALA A 1 96 ? -7.300 66.740 80.270 1.00 21.07 96 ALA A CA 1
ATOM 732 C C . ALA A 1 96 ? -7.274 65.213 80.344 1.00 21.31 96 ALA A C 1
ATOM 733 O O . ALA A 1 96 ? -6.219 64.601 80.197 1.00 22.85 96 ALA A O 1
ATOM 735 N N . VAL A 1 97 ? -8.431 64.599 80.575 1.00 21.09 97 VAL A N 1
ATOM 736 C CA . VAL A 1 97 ? -8.493 63.150 80.680 1.00 20.92 97 VAL A CA 1
ATOM 737 C C . VAL A 1 97 ? -9.179 62.474 79.497 1.00 23.10 97 VAL A C 1
ATOM 738 O O . VAL A 1 97 ? -9.766 61.394 79.628 1.00 21.70 97 VAL A O 1
ATOM 742 N N . ARG A 1 98 ? -9.086 63.113 78.338 1.00 22.61 98 ARG A N 1
ATOM 743 C CA . ARG A 1 98 ? -9.668 62.573 77.125 1.00 23.71 98 ARG A CA 1
ATOM 744 C C . ARG A 1 98 ? -8.506 62.036 76.285 1.00 24.11 98 ARG A C 1
ATOM 745 O O . ARG A 1 98 ? -7.494 62.715 76.112 1.00 24.04 98 ARG A O 1
ATOM 753 N N . TYR A 1 99 ? -8.634 60.804 75.803 1.00 23.76 99 TYR A N 1
ATOM 754 C CA . TYR A 1 99 ? -7.604 60.204 74.961 1.00 24.29 99 TYR A CA 1
ATOM 755 C C . TYR A 1 99 ? -8.281 59.514 73.792 1.00 24.64 99 TYR A C 1
ATOM 756 O O . TYR A 1 99 ? -9.168 58.678 73.978 1.00 23.05 99 TYR A O 1
ATOM 765 N N . ASN A 1 100 ? -7.849 59.862 72.585 1.00 27.48 100 ASN A N 1
ATOM 766 C CA . ASN A 1 100 ? -8.431 59.291 71.380 1.00 29.56 100 ASN A CA 1
ATOM 767 C C . ASN A 1 100 ? -9.953 59.392 71.404 1.00 29.62 100 ASN A C 1
ATOM 768 O O . ASN A 1 100 ? -10.653 58.435 71.072 1.00 31.85 100 ASN A O 1
ATOM 773 N N . GLY A 1 101 ? -10.452 60.553 71.817 1.00 30.15 101 GLY A N 1
ATOM 774 C CA . GLY A 1 101 ? -11.884 60.793 71.856 1.00 30.22 101 GLY A CA 1
ATOM 775 C C . GLY A 1 101 ? -12.689 60.265 73.032 1.00 31.92 101 GLY A C 1
ATOM 776 O O . GLY A 1 101 ? -13.896 60.514 73.119 1.00 32.89 101 GLY A O 1
ATOM 777 N N . LYS A 1 102 ? -12.047 59.549 73.947 1.00 30.79 102 LYS A N 1
ATOM 778 C CA . LYS A 1 102 ? -12.772 58.994 75.083 1.00 30.84 102 LYS A CA 1
ATOM 779 C C . LYS A 1 102 ? -12.195 59.398 76.434 1.00 30.02 102 LYS A C 1
ATOM 780 O O . LYS A 1 102 ? -10.985 59.607 76.569 1.00 26.99 102 LYS A O 1
ATOM 786 N N . LEU A 1 103 ? -13.074 59.505 77.428 1.00 29.29 103 LEU A N 1
ATOM 787 C CA . LEU A 1 103 ? -12.664 59.852 78.786 1.00 27.07 103 LEU A CA 1
ATOM 788 C C . LEU A 1 103 ? -12.041 58.605 79.405 1.00 26.28 103 LEU A C 1
ATOM 789 O O . LEU A 1 103 ? -12.664 57.536 79.430 1.00 25.86 103 LEU A O 1
ATOM 794 N N . ILE A 1 104 ? -10.820 58.740 79.915 1.00 23.56 104 ILE A N 1
ATOM 795 C CA . ILE A 1 104 ? -10.124 57.599 80.499 1.00 22.15 104 ILE A CA 1
ATOM 796 C C . ILE A 1 104 ? -9.863 57.691 81.994 1.00 21.14 104 ILE A C 1
ATOM 797 O O . ILE A 1 104 ? -9.215 56.814 82.556 1.00 21.17 104 ILE A O 1
ATOM 802 N N . ALA A 1 105 ? -10.349 58.754 82.630 1.00 18.83 105 ALA A N 1
ATOM 803 C CA . ALA A 1 105 ? -10.181 58.923 84.069 1.00 19.66 105 ALA A CA 1
ATOM 804 C C . ALA A 1 105 ? -11.081 60.034 84.597 1.00 19.73 105 ALA A C 1
ATOM 805 O O . ALA A 1 105 ? -11.677 60.775 83.826 1.00 20.98 105 ALA A O 1
ATOM 807 N N . TYR A 1 106 ? -11.187 60.124 85.918 1.00 19.40 106 TYR A N 1
ATOM 808 C CA . TYR A 1 106 ? -11.991 61.157 86.563 1.00 19.61 106 TYR A CA 1
ATOM 809 C C . TYR A 1 106 ? -11.039 62.245 87.067 1.00 20.43 106 TYR A C 1
ATOM 810 O O . TYR A 1 106 ? -10.094 61.942 87.800 1.00 19.40 106 TYR A O 1
ATOM 819 N N . PRO A 1 107 ? -11.260 63.513 86.667 1.00 19.33 107 PRO A N 1
ATOM 820 C CA . PRO A 1 107 ? -10.411 64.629 87.107 1.00 20.46 107 PRO A CA 1
ATOM 821 C C . PRO A 1 107 ? -10.753 64.928 88.563 1.00 22.11 107 PRO A C 1
ATOM 822 O O . PRO A 1 107 ? -11.914 64.821 88.966 1.00 19.69 107 PRO A O 1
ATOM 826 N N . ILE A 1 108 ? -9.751 65.305 89.348 1.00 21.79 108 ILE A N 1
ATOM 827 C CA . ILE A 1 108 ? -9.985 65.600 90.750 1.00 20.73 108 ILE A CA 1
ATOM 828 C C . ILE A 1 108 ? -9.549 67.014 91.106 1.00 22.24 108 ILE A C 1
ATOM 829 O O . ILE A 1 108 ? -10.315 67.761 91.713 1.00 20.76 108 ILE A O 1
ATOM 834 N N . ALA A 1 109 ? -8.333 67.393 90.716 1.00 20.39 109 ALA A N 1
ATOM 835 C CA . ALA A 1 109 ? -7.844 68.727 91.040 1.00 22.02 109 ALA A CA 1
ATOM 836 C C . ALA A 1 109 ? -6.799 69.245 90.066 1.00 21.95 109 ALA A C 1
ATOM 837 O O . ALA A 1 109 ? -6.102 68.476 89.410 1.00 22.82 109 ALA A O 1
ATOM 839 N N . VAL A 1 110 ? -6.691 70.564 89.996 1.00 22.42 110 VAL A N 1
ATOM 840 C CA . VAL A 1 110 ? -5.734 71.213 89.113 1.00 23.61 110 VAL A CA 1
ATOM 841 C C . VAL A 1 110 ? -4.548 71.636 89.966 1.00 22.68 110 VAL A C 1
ATOM 842 O O . VAL A 1 110 ? -4.698 72.405 90.917 1.00 23.18 110 VAL A O 1
ATOM 846 N N . GLU A 1 111 ? -3.373 71.121 89.623 1.00 24.35 111 GLU A N 1
ATOM 847 C CA . GLU A 1 111 ? -2.158 71.418 90.374 1.00 23.14 111 GLU A CA 1
ATOM 848 C C . GLU A 1 111 ? -1.167 72.256 89.584 1.00 22.05 111 GLU A C 1
ATOM 849 O O . GLU A 1 111 ? -0.919 71.998 88.407 1.00 22.21 111 GLU A O 1
ATOM 855 N N . ALA A 1 112 ? -0.581 73.243 90.245 1.00 18.94 112 ALA A N 1
ATOM 856 C CA . ALA A 1 112 ? 0.431 74.080 89.622 1.00 20.10 112 ALA A CA 1
ATOM 857 C C . ALA A 1 112 ? 1.413 74.482 90.708 1.00 18.88 112 ALA A C 1
ATOM 858 O O . ALA A 1 112 ? 1.018 74.703 91.859 1.00 20.23 112 ALA A O 1
ATOM 860 N N . LEU A 1 113 ? 2.687 74.566 90.348 1.00 17.46 113 LEU A N 1
ATOM 861 C CA . LEU A 1 113 ? 3.709 74.977 91.301 1.00 18.08 113 LEU A CA 1
ATOM 862 C C . LEU A 1 113 ? 3.612 76.489 91.524 1.00 20.42 113 LEU A C 1
ATOM 863 O O . LEU A 1 113 ? 3.230 77.231 90.621 1.00 19.68 113 LEU A O 1
ATOM 868 N N . SER A 1 114 ? 3.932 76.928 92.739 1.00 19.81 114 SER A N 1
ATOM 869 C CA . SER A 1 114 ? 3.934 78.344 93.084 1.00 18.84 114 SER A CA 1
ATOM 870 C C . SER A 1 114 ? 5.219 78.622 93.859 1.00 20.27 114 SER A C 1
ATOM 871 O O . SER A 1 114 ? 5.935 77.696 94.260 1.00 18.69 114 SER A O 1
ATOM 874 N N . LEU A 1 115 ? 5.513 79.900 94.052 1.00 18.98 115 LEU A N 1
ATOM 875 C CA . LEU A 1 115 ? 6.676 80.283 94.831 1.00 18.99 115 LEU A CA 1
ATOM 876 C C . LEU A 1 115 ? 6.171 80.376 96.270 1.00 19.35 115 LEU A C 1
ATOM 877 O O . LEU A 1 115 ? 5.191 81.076 96.547 1.00 21.15 115 LEU A O 1
ATOM 882 N N . ILE A 1 116 ? 6.814 79.658 97.181 1.00 18.66 116 ILE A N 1
ATOM 883 C CA . ILE A 1 116 ? 6.409 79.709 98.584 1.00 19.52 116 ILE A CA 1
ATOM 884 C C . ILE A 1 116 ? 7.530 80.453 99.290 1.00 20.14 116 ILE A C 1
ATOM 885 O O . ILE A 1 116 ? 8.704 80.159 99.064 1.00 18.97 116 ILE A O 1
ATOM 890 N N . TYR A 1 117 ? 7.177 81.430 100.123 1.00 21.75 117 TYR A N 1
ATOM 891 C CA . TYR A 1 117 ? 8.202 82.213 100.803 1.00 22.18 117 TYR A CA 1
ATOM 892 C C . TYR A 1 117 ? 7.931 82.424 102.283 1.00 22.93 117 TYR A C 1
ATOM 893 O O . TYR A 1 117 ? 6.790 82.375 102.730 1.00 22.26 117 TYR A O 1
ATOM 902 N N . ASN A 1 118 ? 9.007 82.661 103.026 1.00 24.70 118 ASN A N 1
ATOM 903 C CA . ASN A 1 118 ? 8.946 82.890 104.462 1.00 25.90 118 ASN A CA 1
ATOM 904 C C . ASN A 1 118 ? 8.746 84.393 104.664 1.00 27.00 118 ASN A C 1
ATOM 905 O O . ASN A 1 118 ? 9.663 85.187 104.439 1.00 27.53 118 ASN A O 1
ATOM 910 N N . LYS A 1 119 ? 7.544 84.773 105.081 1.00 29.91 119 LYS A N 1
ATOM 911 C CA . LYS A 1 119 ? 7.200 86.177 105.294 1.00 32.16 119 LYS A CA 1
ATOM 912 C C . LYS A 1 119 ? 8.107 86.922 106.269 1.00 34.78 119 LYS A C 1
ATOM 913 O O . LYS A 1 119 ? 8.260 88.140 106.164 1.00 34.25 119 LYS A O 1
ATOM 919 N N . ASP A 1 120 ? 8.697 86.204 107.220 1.00 34.61 120 ASP A N 1
ATOM 920 C CA . ASP A 1 120 ? 9.563 86.845 108.198 1.00 37.44 120 ASP A CA 1
ATOM 921 C C . ASP A 1 120 ? 10.971 87.108 107.676 1.00 37.98 120 ASP A C 1
ATOM 922 O O . ASP A 1 120 ? 11.578 88.123 108.015 1.00 38.93 120 ASP A O 1
ATOM 927 N N . LEU A 1 121 ? 11.490 86.202 106.855 1.00 38.00 121 LEU A N 1
ATOM 928 C CA . LEU A 1 121 ? 12.823 86.372 106.286 1.00 38.32 121 LEU A CA 1
ATOM 929 C C . LEU A 1 121 ? 12.764 87.196 105.004 1.00 38.90 121 LEU A C 1
ATOM 930 O O . LEU A 1 121 ? 13.732 87.863 104.635 1.00 37.87 121 LEU A O 1
ATOM 935 N N . LEU A 1 122 ? 11.616 87.156 104.335 1.00 39.00 122 LEU A N 1
ATOM 936 C CA . LEU A 1 122 ? 11.446 87.860 103.071 1.00 39.44 122 LEU A CA 1
ATOM 937 C C . LEU A 1 122 ? 10.031 88.415 102.921 1.00 39.93 122 LEU A C 1
ATOM 938 O O . LEU A 1 122 ? 9.165 87.768 102.331 1.00 41.12 122 LEU A O 1
ATOM 943 N N . PRO A 1 123 ? 9.776 89.624 103.452 1.00 40.23 123 PRO A N 1
ATOM 944 C CA . PRO A 1 123 ? 8.444 90.234 103.354 1.00 39.93 123 PRO A CA 1
ATOM 945 C C . PRO A 1 123 ? 8.003 90.513 101.918 1.00 39.29 123 PRO A C 1
ATOM 946 O O . PRO A 1 123 ? 6.821 90.417 101.593 1.00 39.53 123 PRO A O 1
ATOM 950 N N . ASN A 1 124 ? 8.957 90.870 101.066 1.00 38.44 124 ASN A N 1
ATOM 951 C CA . ASN A 1 124 ? 8.665 91.165 99.667 1.00 38.58 124 ASN A CA 1
ATOM 952 C C . ASN A 1 124 ? 9.423 90.194 98.760 1.00 37.40 124 ASN A C 1
ATOM 953 O O . ASN A 1 124 ? 10.609 90.380 98.498 1.00 37.74 124 ASN A O 1
ATOM 958 N N . PRO A 1 125 ? 8.745 89.143 98.268 1.00 36.23 125 PRO A N 1
ATOM 959 C CA . PRO A 1 125 ? 9.362 88.139 97.389 1.00 35.68 125 PRO A CA 1
ATOM 960 C C . PRO A 1 125 ? 9.886 88.741 96.088 1.00 34.38 125 PRO A C 1
ATOM 961 O O . PRO A 1 125 ? 9.354 89.734 95.596 1.00 33.18 125 PRO A O 1
ATOM 965 N N . PRO A 1 126 ? 10.930 88.133 95.507 1.00 34.78 126 PRO A N 1
ATOM 966 C CA . PRO A 1 126 ? 11.502 88.634 94.254 1.00 33.48 126 PRO A CA 1
ATOM 967 C C . PRO A 1 126 ? 10.501 88.446 93.123 1.00 32.38 126 PRO A C 1
ATOM 968 O O . PRO A 1 126 ? 9.845 87.409 93.040 1.00 32.53 126 PRO A O 1
ATOM 972 N N . LYS A 1 127 ? 10.383 89.442 92.256 1.00 30.47 127 LYS A N 1
ATOM 973 C CA . LYS A 1 127 ? 9.473 89.342 91.125 1.00 30.07 127 LYS A CA 1
ATOM 974 C C . LYS A 1 127 ? 10.196 88.722 89.933 1.00 27.98 127 LYS A C 1
ATOM 975 O O . LYS A 1 127 ? 9.560 88.315 88.958 1.00 26.43 127 LYS A O 1
ATOM 981 N N . THR A 1 128 ? 11.522 88.646 90.014 1.00 26.52 128 THR A N 1
ATOM 982 C CA . THR A 1 128 ? 12.318 88.085 88.926 1.00 26.56 128 THR A CA 1
ATOM 983 C C . THR A 1 128 ? 13.355 87.092 89.428 1.00 26.03 128 THR A C 1
ATOM 984 O O . THR A 1 128 ? 13.840 87.204 90.556 1.00 26.79 128 THR A O 1
ATOM 988 N N . TRP A 1 129 ? 13.703 86.131 88.574 1.00 25.19 129 TRP A N 1
ATOM 989 C CA . TRP A 1 129 ? 14.718 85.143 88.915 1.00 24.72 129 TRP A CA 1
ATOM 990 C C . TRP A 1 129 ? 16.064 85.850 89.001 1.00 26.56 129 TRP A C 1
ATOM 991 O O . TRP A 1 129 ? 16.912 85.503 89.824 1.00 26.52 129 TRP A O 1
ATOM 1002 N N . GLU A 1 130 ? 16.254 86.840 88.132 1.00 27.69 130 GLU A N 1
ATOM 1003 C CA . GLU A 1 130 ? 17.510 87.579 88.076 1.00 29.25 130 GLU A CA 1
ATOM 1004 C C . GLU A 1 130 ? 17.949 88.235 89.381 1.00 28.90 130 GLU A C 1
ATOM 1005 O O . GLU A 1 130 ? 19.139 88.453 89.589 1.00 30.25 130 GLU A O 1
ATOM 1011 N N . GLU A 1 131 ? 17.012 88.544 90.267 1.00 29.19 131 GLU A N 1
ATOM 1012 C CA . GLU A 1 131 ? 17.392 89.181 91.524 1.00 31.69 131 GLU A CA 1
ATOM 1013 C C . GLU A 1 131 ? 17.697 88.201 92.656 1.00 31.25 131 GLU A C 1
ATOM 1014 O O . GLU A 1 131 ? 18.092 88.610 93.747 1.00 30.72 131 GLU A O 1
ATOM 1020 N N . ILE A 1 132 ? 17.545 86.905 92.396 1.00 32.38 132 ILE A N 1
ATOM 1021 C CA . ILE A 1 132 ? 17.796 85.910 93.435 1.00 31.86 132 ILE A CA 1
ATOM 1022 C C . ILE A 1 132 ? 19.271 85.758 93.829 1.00 32.63 132 ILE A C 1
ATOM 1023 O O . ILE A 1 132 ? 19.582 85.572 95.005 1.00 32.38 132 ILE A O 1
ATOM 1028 N N . PRO A 1 133 ? 20.202 85.838 92.862 1.00 33.17 133 PRO A N 1
ATOM 1029 C CA . PRO A 1 133 ? 21.611 85.696 93.251 1.00 34.17 133 PRO A CA 1
ATOM 1030 C C . PRO A 1 133 ? 22.046 86.745 94.281 1.00 35.17 133 PRO A C 1
ATOM 1031 O O . PRO A 1 133 ? 22.729 86.430 95.256 1.00 35.30 133 PRO A O 1
ATOM 1035 N N . ALA A 1 134 ? 21.645 87.991 94.064 1.00 35.30 134 ALA A N 1
ATOM 1036 C CA . ALA A 1 134 ? 22.000 89.071 94.977 1.00 36.18 134 ALA A CA 1
ATOM 1037 C C . ALA A 1 134 ? 21.280 88.882 96.309 1.00 37.24 134 ALA A C 1
ATOM 1038 O O . ALA A 1 134 ? 21.828 89.178 97.375 1.00 36.87 134 ALA A O 1
ATOM 1040 N N . LEU A 1 135 ? 20.051 88.380 96.242 1.00 35.57 135 LEU A N 1
ATOM 1041 C CA . LEU A 1 135 ? 19.258 88.147 97.439 1.00 36.22 135 LEU A CA 1
ATOM 1042 C C . LEU A 1 135 ? 19.875 87.044 98.297 1.00 35.85 135 LEU A C 1
ATOM 1043 O O . LEU A 1 135 ? 19.859 87.119 99.525 1.00 36.47 135 LEU A O 1
ATOM 1048 N N . ASP A 1 136 ? 20.418 86.021 97.648 1.00 35.73 136 ASP A N 1
ATOM 1049 C CA . ASP A 1 136 ? 21.035 84.914 98.364 1.00 36.76 136 ASP A CA 1
ATOM 1050 C C . ASP A 1 136 ? 22.295 85.379 99.091 1.00 37.83 136 ASP A C 1
ATOM 1051 O O . ASP A 1 136 ? 22.517 85.029 100.249 1.00 36.80 136 ASP A O 1
ATOM 1056 N N . LYS A 1 137 ? 23.118 86.165 98.403 1.00 39.33 137 LYS A N 1
ATOM 1057 C CA . LYS A 1 137 ? 24.355 86.676 98.990 1.00 41.90 137 LYS A CA 1
ATOM 1058 C C . LYS A 1 137 ? 24.039 87.466 100.254 1.00 41.96 137 LYS A C 1
ATOM 1059 O O . LYS A 1 137 ? 24.786 87.431 101.230 1.00 41.32 137 LYS A O 1
ATOM 1065 N N . GLU A 1 138 ? 22.915 88.172 100.222 1.00 42.87 138 GLU A N 1
ATOM 1066 C CA . GLU A 1 138 ? 22.455 88.980 101.340 1.00 43.51 138 GLU A CA 1
ATOM 1067 C C . GLU A 1 138 ? 21.972 88.100 102.494 1.00 43.60 138 GLU A C 1
ATOM 1068 O O . GLU A 1 138 ? 22.201 88.409 103.665 1.00 43.62 138 GLU A O 1
ATOM 1074 N N . LEU A 1 139 ? 21.309 86.998 102.162 1.00 41.01 139 LEU A N 1
ATOM 1075 C CA . LEU A 1 139 ? 20.798 86.089 103.180 1.00 39.42 139 LEU A CA 1
ATOM 1076 C C . LEU A 1 139 ? 21.876 85.162 103.732 1.00 39.16 139 LEU A C 1
ATOM 1077 O O . LEU A 1 139 ? 21.785 84.709 104.873 1.00 39.44 139 LEU A O 1
ATOM 1082 N N . LYS A 1 140 ? 22.891 84.875 102.924 1.00 40.14 140 LYS A N 1
ATOM 1083 C CA . LYS A 1 140 ? 23.978 84.005 103.362 1.00 42.25 140 LYS A CA 1
ATOM 1084 C C . LYS A 1 140 ? 24.732 84.656 104.517 1.00 43.66 140 LYS A C 1
ATOM 1085 O O . LYS A 1 140 ? 25.366 83.971 105.320 1.00 44.39 140 LYS A O 1
ATOM 1091 N N . ALA A 1 141 ? 24.651 85.982 104.598 1.00 43.72 141 ALA A N 1
ATOM 1092 C CA . ALA A 1 141 ? 25.323 86.723 105.658 1.00 45.43 141 ALA A CA 1
ATOM 1093 C C . ALA A 1 141 ? 24.631 86.483 106.995 1.00 46.43 141 ALA A C 1
ATOM 1094 O O . ALA A 1 141 ? 25.204 86.738 108.058 1.00 47.59 141 ALA A O 1
ATOM 1096 N N . LYS A 1 142 ? 23.396 85.991 106.936 1.00 46.07 142 LYS A N 1
ATOM 1097 C CA . LYS A 1 142 ? 22.617 85.706 108.138 1.00 45.90 142 LYS A CA 1
ATOM 1098 C C . LYS A 1 142 ? 22.573 84.204 108.374 1.00 44.07 142 LYS A C 1
ATOM 1099 O O . LYS A 1 142 ? 21.843 83.727 109.242 1.00 44.25 142 LYS A O 1
ATOM 1105 N N . GLY A 1 143 ? 23.350 83.463 107.591 1.00 42.66 143 GLY A N 1
ATOM 1106 C CA . GLY A 1 143 ? 23.366 82.020 107.733 1.00 42.70 143 GLY A CA 1
ATOM 1107 C C . GLY A 1 143 ? 22.126 81.362 107.145 1.00 41.82 143 GLY A C 1
ATOM 1108 O O . GLY A 1 143 ? 21.668 80.330 107.634 1.00 42.05 143 GLY A O 1
ATOM 1109 N N . LYS A 1 144 ? 21.579 81.963 106.094 1.00 41.14 144 LYS A N 1
ATOM 1110 C CA . LYS A 1 144 ? 20.389 81.428 105.434 1.00 39.24 144 LYS A CA 1
ATOM 1111 C C . LYS A 1 144 ? 20.636 81.396 103.929 1.00 38.54 144 LYS A C 1
ATOM 1112 O O . LYS A 1 144 ? 21.691 81.816 103.456 1.00 39.13 144 LYS A O 1
ATOM 1118 N N . SER A 1 145 ? 19.658 80.894 103.180 1.00 36.26 145 SER A N 1
ATOM 1119 C CA . SER A 1 145 ? 19.760 80.847 101.724 1.00 33.11 145 SER A CA 1
ATOM 1120 C C . SER A 1 145 ? 18.489 81.460 101.144 1.00 30.02 145 SER A C 1
ATOM 1121 O O . SER A 1 145 ? 17.466 81.560 101.823 1.00 27.31 145 SER A O 1
ATOM 1124 N N . ALA A 1 146 ? 18.556 81.882 99.893 1.00 27.16 146 ALA A N 1
ATOM 1125 C CA . ALA A 1 146 ? 17.405 82.503 99.263 1.00 26.42 146 ALA A CA 1
ATOM 1126 C C . ALA A 1 146 ? 16.377 81.487 98.764 1.00 26.44 146 ALA A C 1
ATOM 1127 O O . ALA A 1 146 ? 15.179 81.631 99.013 1.00 27.27 146 ALA A O 1
ATOM 1129 N N . LEU A 1 147 ? 16.849 80.445 98.089 1.00 26.10 147 LEU A N 1
ATOM 1130 C CA . LEU A 1 147 ? 15.943 79.464 97.512 1.00 27.23 147 LEU A CA 1
ATOM 1131 C C . LEU A 1 147 ? 16.453 78.027 97.480 1.00 27.32 147 LEU A C 1
ATOM 1132 O O . LEU A 1 147 ? 17.629 77.771 97.219 1.00 26.44 147 LEU A O 1
ATOM 1137 N N . MET A 1 148 ? 15.540 77.097 97.745 1.00 26.68 148 MET A N 1
ATOM 1138 C CA . MET A 1 148 ? 15.828 75.674 97.718 1.00 25.74 148 MET A CA 1
ATOM 1139 C C . MET A 1 148 ? 14.604 74.921 97.207 1.00 23.33 148 MET A C 1
ATOM 1140 O O . MET A 1 148 ? 13.495 75.100 97.711 1.00 23.30 148 MET A O 1
ATOM 1145 N N . PHE A 1 149 ? 14.806 74.100 96.185 1.00 21.84 149 PHE A N 1
ATOM 1146 C CA . PHE A 1 149 ? 13.724 73.294 95.643 1.00 22.64 149 PHE A CA 1
ATOM 1147 C C . PHE A 1 149 ? 14.292 72.045 94.987 1.00 21.80 149 PHE A C 1
ATOM 1148 O O . PHE A 1 149 ? 15.481 71.985 94.663 1.00 22.55 149 PHE A O 1
ATOM 1156 N N . ASN A 1 150 ? 13.438 71.042 94.815 1.00 22.62 150 ASN A N 1
ATOM 1157 C CA . ASN A 1 150 ? 13.837 69.769 94.238 1.00 22.55 150 ASN A CA 1
ATOM 1158 C C . ASN A 1 150 ? 14.464 69.867 92.850 1.00 25.19 150 ASN A C 1
ATOM 1159 O O . ASN A 1 150 ? 13.786 70.175 91.875 1.00 26.82 150 ASN A O 1
ATOM 1164 N N . LEU A 1 151 ? 15.763 69.596 92.769 1.00 24.56 151 LEU A N 1
ATOM 1165 C CA . LEU A 1 151 ? 16.471 69.636 91.499 1.00 26.88 151 LEU A CA 1
ATOM 1166 C C . LEU A 1 151 ? 16.622 68.227 90.919 1.00 25.95 151 LEU A C 1
ATOM 1167 O O . LEU A 1 151 ? 17.346 68.024 89.946 1.00 30.09 151 LEU A O 1
ATOM 1172 N N . GLN A 1 152 ? 15.935 67.252 91.507 1.00 25.76 152 GLN A N 1
ATOM 1173 C CA . GLN A 1 152 ? 16.024 65.882 91.013 1.00 26.85 152 GLN A CA 1
ATOM 1174 C C . GLN A 1 152 ? 14.859 65.519 90.085 1.00 27.05 152 GLN A C 1
ATOM 1175 O O . GLN A 1 152 ? 14.977 64.612 89.260 1.00 27.46 152 GLN A O 1
ATOM 1181 N N . GLU A 1 153 ? 13.735 66.218 90.226 1.00 25.75 153 GLU A N 1
ATOM 1182 C CA . GLU A 1 153 ? 12.567 65.973 89.374 1.00 21.99 153 GLU A CA 1
ATOM 1183 C C . GLU A 1 153 ? 12.427 67.173 88.446 1.00 21.39 153 GLU A C 1
ATOM 1184 O O . GLU A 1 153 ? 12.252 68.308 88.905 1.00 20.70 153 GLU A O 1
ATOM 1190 N N . PRO A 1 154 ? 12.489 66.943 87.126 1.00 19.25 154 PRO A N 1
ATOM 1191 C CA . PRO A 1 154 ? 12.375 68.042 86.164 1.00 20.00 154 PRO A CA 1
ATOM 1192 C C . PRO A 1 154 ? 11.094 68.866 86.286 1.00 18.79 154 PRO A C 1
ATOM 1193 O O . PRO A 1 154 ? 11.023 69.987 85.786 1.00 19.94 154 PRO A O 1
ATOM 1197 N N . TYR A 1 155 ? 10.078 68.311 86.941 1.00 18.09 155 TYR A N 1
ATOM 1198 C CA . TYR A 1 155 ? 8.817 69.026 87.134 1.00 18.54 155 TYR A CA 1
ATOM 1199 C C . TYR A 1 155 ? 9.063 70.384 87.805 1.00 18.99 155 TYR A C 1
ATOM 1200 O O . TYR A 1 155 ? 8.411 71.381 87.487 1.00 19.21 155 TYR A O 1
ATOM 1209 N N . PHE A 1 156 ? 10.003 70.419 88.745 1.00 19.71 156 PHE A N 1
ATOM 1210 C CA . PHE A 1 156 ? 10.291 71.645 89.486 1.00 18.50 156 PHE A CA 1
ATOM 1211 C C . PHE A 1 156 ? 11.180 72.657 88.769 1.00 20.15 156 PHE A C 1
ATOM 1212 O O . PHE A 1 156 ? 11.148 73.841 89.091 1.00 20.95 156 PHE A O 1
ATOM 1220 N N . THR A 1 157 ? 11.969 72.207 87.803 1.00 21.47 157 THR A N 1
ATOM 1221 C CA . THR A 1 157 ? 12.835 73.134 87.085 1.00 22.93 157 THR A CA 1
ATOM 1222 C C . THR A 1 157 ? 12.195 73.570 85.778 1.00 22.05 157 THR A C 1
ATOM 1223 O O . THR A 1 157 ? 12.570 74.586 85.193 1.00 21.17 157 THR A O 1
ATOM 1227 N N . TRP A 1 158 ? 11.200 72.815 85.336 1.00 20.04 158 TRP A N 1
ATOM 1228 C CA . TRP A 1 158 ? 10.539 73.134 84.083 1.00 19.78 158 TRP A CA 1
ATOM 1229 C C . TRP A 1 158 ? 9.965 74.552 83.967 1.00 19.12 158 TRP A C 1
ATOM 1230 O O . TRP A 1 158 ? 9.992 75.139 82.886 1.00 19.21 158 TRP A O 1
ATOM 1241 N N . PRO A 1 159 ? 9.430 75.118 85.067 1.00 17.25 159 PRO A N 1
ATOM 1242 C CA . PRO A 1 159 ? 8.887 76.473 84.934 1.00 17.94 159 PRO A CA 1
ATOM 1243 C C . PRO A 1 159 ? 9.923 77.485 84.419 1.00 21.20 159 PRO A C 1
ATOM 1244 O O . PRO A 1 159 ? 9.592 78.377 83.640 1.00 21.57 159 PRO A O 1
ATOM 1248 N N . LEU A 1 160 ? 11.172 77.337 84.858 1.00 23.58 160 LEU A N 1
ATOM 1249 C CA . LEU A 1 160 ? 12.257 78.233 84.455 1.00 24.41 160 LEU A CA 1
ATOM 1250 C C . LEU A 1 160 ? 12.697 77.904 83.029 1.00 24.31 160 LEU A C 1
ATOM 1251 O O . LEU A 1 160 ? 12.982 78.800 82.233 1.00 22.73 160 LEU A O 1
ATOM 1256 N N . ILE A 1 161 ? 12.765 76.612 82.720 1.00 24.77 161 ILE A N 1
ATOM 1257 C CA . ILE A 1 161 ? 13.167 76.158 81.390 1.00 24.29 161 ILE A CA 1
ATOM 1258 C C . ILE A 1 161 ? 12.205 76.647 80.310 1.00 24.90 161 ILE A C 1
ATOM 1259 O O . ILE A 1 161 ? 12.629 77.063 79.230 1.00 24.82 161 ILE A O 1
ATOM 1264 N N . ALA A 1 162 ? 10.910 76.599 80.596 1.00 22.01 162 ALA A N 1
ATOM 1265 C CA . ALA A 1 162 ? 9.914 77.026 79.619 1.00 23.96 162 ALA A CA 1
ATOM 1266 C C . ALA A 1 162 ? 9.701 78.542 79.567 1.00 22.69 162 ALA A C 1
ATOM 1267 O O . ALA A 1 162 ? 9.179 79.065 78.584 1.00 22.48 162 ALA A O 1
ATOM 1269 N N . ALA A 1 163 ? 10.115 79.242 80.619 1.00 21.61 163 ALA A N 1
ATOM 1270 C CA . ALA A 1 163 ? 9.925 80.687 80.710 1.00 23.10 163 ALA A CA 1
ATOM 1271 C C . ALA A 1 163 ? 10.321 81.505 79.481 1.00 23.99 163 ALA A C 1
ATOM 1272 O O . ALA A 1 163 ? 9.535 82.326 79.007 1.00 23.69 163 ALA A O 1
ATOM 1274 N N . ASP A 1 164 ? 11.526 81.279 78.966 1.00 25.49 164 ASP A N 1
ATOM 1275 C CA . ASP A 1 164 ? 12.028 82.027 77.812 1.00 28.59 164 ASP A CA 1
ATOM 1276 C C . ASP A 1 164 ? 11.830 81.329 76.463 1.00 28.88 164 ASP A C 1
ATOM 1277 O O . ASP A 1 164 ? 12.425 81.729 75.465 1.00 29.79 164 ASP A O 1
ATOM 1282 N N . GLY A 1 165 ? 11.006 80.288 76.423 1.00 29.89 165 GLY A N 1
ATOM 1283 C CA . GLY A 1 165 ? 10.769 79.623 75.153 1.00 30.65 165 GLY A CA 1
ATOM 1284 C C . GLY A 1 165 ? 10.811 78.108 75.108 1.00 31.76 165 GLY A C 1
ATOM 1285 O O . GLY A 1 165 ? 10.371 77.510 74.126 1.00 32.83 165 GLY A O 1
ATOM 1286 N N . GLY A 1 166 ? 11.335 77.470 76.146 1.00 31.26 166 GLY A N 1
ATOM 1287 C CA . GLY A 1 166 ? 11.387 76.021 76.134 1.00 30.95 166 GLY A CA 1
ATOM 1288 C C . GLY A 1 166 ? 10.003 75.402 76.055 1.00 31.02 166 GLY A C 1
ATOM 1289 O O . GLY A 1 166 ? 9.029 75.994 76.525 1.00 31.96 166 GLY A O 1
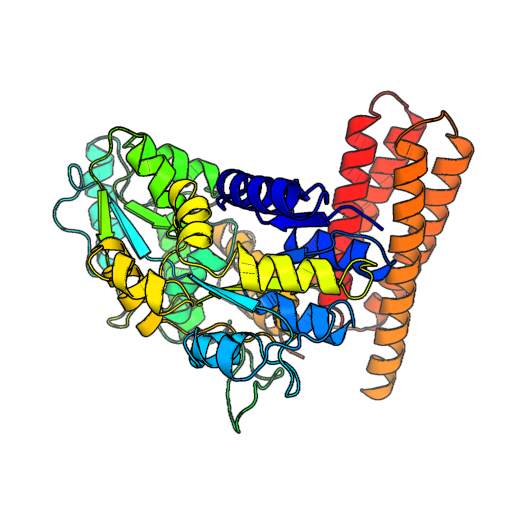ATOM 1290 N N . TYR A 1 167 ? 9.904 74.222 75.451 1.00 29.62 167 TYR A N 1
ATOM 1291 C CA . TYR A 1 167 ? 8.628 73.528 75.346 1.00 29.95 167 TYR A CA 1
ATOM 1292 C C . TYR A 1 167 ? 8.841 72.034 75.139 1.00 29.44 167 TYR A C 1
ATOM 1293 O O . TYR A 1 167 ? 9.912 71.607 74.711 1.00 29.64 167 TYR A O 1
ATOM 1302 N N . ALA A 1 168 ? 7.829 71.240 75.475 1.00 29.93 168 ALA A N 1
ATOM 1303 C CA . ALA A 1 168 ? 7.912 69.794 75.318 1.00 30.71 168 ALA A CA 1
ATOM 1304 C C . ALA A 1 168 ? 7.636 69.439 73.857 1.00 31.38 168 ALA A C 1
ATOM 1305 O O . ALA A 1 168 ? 8.557 69.370 73.045 1.00 34.61 168 ALA A O 1
ATOM 1307 N N . PHE A 1 169 ? 6.368 69.230 73.526 1.00 31.35 169 PHE A N 1
ATOM 1308 C CA . PHE A 1 169 ? 5.979 68.889 72.159 1.00 32.71 169 PHE A CA 1
ATOM 1309 C C . PHE A 1 169 ? 5.205 70.045 71.518 1.00 34.63 169 PHE A C 1
ATOM 1310 O O . PHE A 1 169 ? 4.265 70.575 72.109 1.00 34.21 169 PHE A O 1
ATOM 1318 N N . LYS A 1 170 ? 5.609 70.441 70.315 1.00 37.86 170 LYS A N 1
ATOM 1319 C CA . LYS A 1 170 ? 4.941 71.535 69.613 1.00 40.81 170 LYS A CA 1
ATOM 1320 C C . LYS A 1 170 ? 3.493 71.166 69.305 1.00 42.95 170 LYS A C 1
ATOM 1321 O O . LYS A 1 170 ? 3.227 70.112 68.727 1.00 42.32 170 LYS A O 1
ATOM 1327 N N . TYR A 1 171 ? 2.563 72.028 69.709 1.00 46.26 171 TYR A N 1
ATOM 1328 C CA . TYR A 1 171 ? 1.141 71.798 69.470 1.00 52.00 171 TYR A CA 1
ATOM 1329 C C . TYR A 1 171 ? 0.695 72.558 68.229 1.00 54.25 171 TYR A C 1
ATOM 1330 O O . TYR A 1 171 ? 0.768 73.785 68.180 1.00 54.32 171 TYR A O 1
ATOM 1339 N N . GLU A 1 172 ? 0.241 71.819 67.223 1.00 56.62 172 GLU A N 1
ATOM 1340 C CA . GLU A 1 172 ? -0.223 72.426 65.986 1.00 59.34 172 GLU A CA 1
ATOM 1341 C C . GLU A 1 172 ? -1.241 71.527 65.298 1.00 59.83 172 GLU A C 1
ATOM 1342 O O . GLU A 1 172 ? -1.211 70.306 65.452 1.00 59.14 172 GLU A O 1
ATOM 1348 N N . ASN A 1 173 ? -2.146 72.144 64.544 1.00 60.77 173 ASN A N 1
ATOM 1349 C CA . ASN A 1 173 ? -3.183 71.415 63.824 1.00 61.18 173 ASN A CA 1
ATOM 1350 C C . ASN A 1 173 ? -4.030 70.573 64.773 1.00 61.31 173 ASN A C 1
ATOM 1351 O O . ASN A 1 173 ? -4.552 69.524 64.390 1.00 62.25 173 ASN A O 1
ATOM 1356 N N . GLY A 1 174 ? -4.157 71.038 66.012 1.00 60.54 174 GLY A N 1
ATOM 1357 C CA . GLY A 1 174 ? -4.950 70.324 66.996 1.00 58.94 174 GLY A CA 1
ATOM 1358 C C . GLY A 1 174 ? -4.296 69.088 67.587 1.00 57.91 174 GLY A C 1
ATOM 1359 O O . GLY A 1 174 ? -4.919 68.381 68.377 1.00 58.70 174 GLY A O 1
ATOM 1360 N N . LYS A 1 175 ? -3.047 68.821 67.213 1.00 56.14 175 LYS A N 1
ATOM 1361 C CA . LYS A 1 175 ? -2.328 67.658 67.730 1.00 53.11 175 LYS A CA 1
ATOM 1362 C C . LYS A 1 175 ? -0.899 68.009 68.132 1.00 50.18 175 LYS A C 1
ATOM 1363 O O . LYS A 1 175 ? -0.380 69.065 67.768 1.00 49.66 175 LYS A O 1
ATOM 1369 N N . TYR A 1 176 ? -0.265 67.116 68.886 1.00 45.95 176 TYR A N 1
ATOM 1370 C CA . TYR A 1 176 ? 1.108 67.336 69.326 1.00 42.97 176 TYR A CA 1
ATOM 1371 C C . TYR A 1 176 ? 2.074 66.627 68.380 1.00 41.81 176 TYR A C 1
ATOM 1372 O O . TYR A 1 176 ? 2.007 65.410 68.208 1.00 41.31 176 TYR A O 1
ATOM 1381 N N . ASP A 1 177 ? 2.961 67.391 67.750 1.00 41.19 177 ASP A N 1
ATOM 1382 C CA . ASP A 1 177 ? 3.934 66.809 66.834 1.00 40.82 177 ASP A CA 1
ATOM 1383 C C . ASP A 1 177 ? 5.057 66.182 67.650 1.00 38.84 177 ASP A C 1
ATOM 1384 O O . ASP A 1 177 ? 5.861 66.884 68.257 1.00 38.78 177 ASP A O 1
ATOM 1389 N N . ILE A 1 178 ? 5.105 64.855 67.667 1.00 38.07 178 ILE A N 1
ATOM 1390 C CA . ILE A 1 178 ? 6.120 64.150 68.434 1.00 37.88 178 ILE A CA 1
ATOM 1391 C C . ILE A 1 178 ? 7.510 64.211 67.808 1.00 37.06 178 ILE A C 1
ATOM 1392 O O . ILE A 1 178 ? 8.461 63.639 68.338 1.00 35.18 178 ILE A O 1
ATOM 1397 N N . LYS A 1 179 ? 7.631 64.904 66.680 1.00 37.05 179 LYS A N 1
ATOM 1398 C CA . LYS A 1 179 ? 8.925 65.038 66.019 1.00 38.93 179 LYS A CA 1
ATOM 1399 C C . LYS A 1 179 ? 9.542 66.388 66.369 1.00 38.73 179 LYS A C 1
ATOM 1400 O O . LYS A 1 179 ? 10.751 66.581 66.231 1.00 40.14 179 LYS A O 1
ATOM 1406 N N . ASP A 1 180 ? 8.704 67.313 66.831 1.00 37.69 180 ASP A N 1
ATOM 1407 C CA . ASP A 1 180 ? 9.151 68.658 67.177 1.00 36.74 180 ASP A CA 1
ATOM 1408 C C . ASP A 1 180 ? 9.222 68.889 68.687 1.00 35.78 180 ASP A C 1
ATOM 1409 O O . ASP A 1 180 ? 8.239 69.299 69.304 1.00 35.73 180 ASP A O 1
ATOM 1414 N N . VAL A 1 181 ? 10.385 68.630 69.276 1.00 34.85 181 VAL A N 1
ATOM 1415 C CA . VAL A 1 181 ? 10.582 68.825 70.711 1.00 35.81 181 VAL A CA 1
ATOM 1416 C C . VAL A 1 181 ? 11.313 70.155 70.908 1.00 35.32 181 VAL A C 1
ATOM 1417 O O . VAL A 1 181 ? 12.169 70.523 70.100 1.00 36.77 181 VAL A O 1
ATOM 1421 N N . GLY A 1 182 ? 10.979 70.879 71.971 1.00 32.44 182 GLY A N 1
ATOM 1422 C CA . GLY A 1 182 ? 11.620 72.163 72.197 1.00 30.90 182 GLY A CA 1
ATOM 1423 C C . GLY A 1 182 ? 12.456 72.276 73.456 1.00 29.42 182 GLY A C 1
ATOM 1424 O O . GLY A 1 182 ? 12.504 73.337 74.078 1.00 29.83 182 GLY A O 1
ATOM 1425 N N . VAL A 1 183 ? 13.120 71.193 73.838 1.00 28.11 183 VAL A N 1
ATOM 1426 C CA . VAL A 1 183 ? 13.941 71.216 75.039 1.00 26.75 183 VAL A CA 1
ATOM 1427 C C . VAL A 1 183 ? 15.358 71.691 74.745 1.00 26.95 183 VAL A C 1
ATOM 1428 O O . VAL A 1 183 ? 16.174 71.814 75.655 1.00 27.07 183 VAL A O 1
ATOM 1432 N N . ASP A 1 184 ? 15.647 71.961 73.475 1.00 28.65 184 ASP A N 1
ATOM 1433 C CA . ASP A 1 184 ? 16.982 72.401 73.096 1.00 30.97 184 ASP A CA 1
ATOM 1434 C C . ASP A 1 184 ? 17.007 73.696 72.283 1.00 31.58 184 ASP A C 1
ATOM 1435 O O . ASP A 1 184 ? 17.960 73.941 71.543 1.00 32.34 184 ASP A O 1
ATOM 1440 N N . ASN A 1 185 ? 15.964 74.516 72.405 1.00 30.28 185 ASN A N 1
ATOM 1441 C CA . ASN A 1 185 ? 15.948 75.787 71.699 1.00 29.68 185 ASN A CA 1
ATOM 1442 C C . ASN A 1 185 ? 16.634 76.811 72.599 1.00 28.68 185 ASN A C 1
ATOM 1443 O O . ASN A 1 185 ? 17.027 76.486 73.725 1.00 27.38 185 ASN A O 1
ATOM 1448 N N . ALA A 1 186 ? 16.786 78.038 72.107 1.00 27.69 186 ALA A N 1
ATOM 1449 C CA . ALA A 1 186 ? 17.456 79.087 72.868 1.00 26.77 186 ALA A CA 1
ATOM 1450 C C . ALA A 1 186 ? 16.795 79.358 74.215 1.00 27.07 186 ALA A C 1
ATOM 1451 O O . ALA A 1 186 ? 17.476 79.620 75.207 1.00 26.83 186 ALA A O 1
ATOM 1453 N N . GLY A 1 187 ? 15.468 79.302 74.252 1.00 26.20 187 GLY A N 1
ATOM 1454 C CA . GLY A 1 187 ? 14.767 79.543 75.499 1.00 25.84 187 GLY A CA 1
ATOM 1455 C C . GLY A 1 187 ? 15.120 78.518 76.564 1.00 24.46 187 GLY A C 1
ATOM 1456 O O . GLY A 1 187 ? 15.415 78.878 77.695 1.00 24.89 187 GLY A O 1
ATOM 1457 N N . ALA A 1 188 ? 15.085 77.237 76.208 1.00 25.09 188 ALA A N 1
ATOM 1458 C CA . ALA A 1 188 ? 15.405 76.177 77.160 1.00 25.48 188 ALA A CA 1
ATOM 1459 C C . ALA A 1 188 ? 16.850 76.296 77.635 1.00 25.18 188 ALA A C 1
ATOM 1460 O O . ALA A 1 188 ? 17.139 76.151 78.827 1.00 24.47 188 ALA A O 1
ATOM 1462 N N . LYS A 1 189 ? 17.760 76.563 76.701 1.00 25.46 189 LYS A N 1
ATOM 1463 C CA . LYS A 1 189 ? 19.171 76.703 77.045 1.00 26.77 189 LYS A CA 1
ATOM 1464 C C . LYS A 1 189 ? 19.381 77.849 78.025 1.00 25.05 189 LYS A C 1
ATOM 1465 O O . LYS A 1 189 ? 20.126 77.712 78.992 1.00 25.73 189 LYS A O 1
ATOM 1471 N N . ALA A 1 190 ? 18.721 78.977 77.773 1.00 26.14 190 ALA A N 1
ATOM 1472 C CA . ALA A 1 190 ? 18.846 80.149 78.639 1.00 25.29 190 ALA A CA 1
ATOM 1473 C C . ALA A 1 190 ? 18.353 79.853 80.052 1.00 25.73 190 ALA A C 1
ATOM 1474 O O . ALA A 1 190 ? 18.986 80.243 81.030 1.00 25.20 190 ALA A O 1
ATOM 1476 N N . GLY A 1 191 ? 17.221 79.164 80.153 1.00 24.36 191 GLY A N 1
ATOM 1477 C CA . GLY A 1 191 ? 16.679 78.837 81.459 1.00 23.71 191 GLY A CA 1
ATOM 1478 C C . GLY A 1 191 ? 17.552 77.885 82.261 1.00 23.66 191 GLY A C 1
ATOM 1479 O O . GLY A 1 191 ? 17.819 78.125 83.436 1.00 22.96 191 GLY A O 1
ATOM 1480 N N . LEU A 1 192 ? 18.001 76.803 81.633 1.00 23.34 192 LEU A N 1
ATOM 1481 C CA . LEU A 1 192 ? 18.837 75.830 82.323 1.00 24.98 192 LEU A CA 1
ATOM 1482 C C . LEU A 1 192 ? 20.215 76.410 82.666 1.00 26.24 192 LEU A C 1
ATOM 1483 O O . LEU A 1 192 ? 20.790 76.087 83.707 1.00 25.96 192 LEU A O 1
ATOM 1488 N N . THR A 1 193 ? 20.744 77.260 81.791 1.00 27.05 193 THR A N 1
ATOM 1489 C CA . THR A 1 193 ? 22.040 77.874 82.047 1.00 28.08 193 THR A CA 1
ATOM 1490 C C . THR A 1 193 ? 21.934 78.748 83.291 1.00 27.34 193 THR A C 1
ATOM 1491 O O . THR A 1 193 ? 22.861 78.797 84.099 1.00 29.24 193 THR A O 1
ATOM 1495 N N . PHE A 1 194 ? 20.807 79.440 83.448 1.00 26.45 194 PHE A N 1
ATOM 1496 C CA . PHE A 1 194 ? 20.625 80.292 84.615 1.00 26.13 194 PHE A CA 1
ATOM 1497 C C . PHE A 1 194 ? 20.611 79.432 85.866 1.00 27.08 194 PHE A C 1
ATOM 1498 O O . PHE A 1 194 ? 21.191 79.802 86.881 1.00 25.39 194 PHE A O 1
ATOM 1506 N N . LEU A 1 195 ? 19.956 78.278 85.786 1.00 27.58 195 LEU A N 1
ATOM 1507 C CA . LEU A 1 195 ? 19.888 77.356 86.918 1.00 28.25 195 LEU A CA 1
ATOM 1508 C C . LEU A 1 195 ? 21.288 76.854 87.262 1.00 28.80 195 LEU A C 1
ATOM 1509 O O . LEU A 1 195 ? 21.692 76.848 88.424 1.00 30.03 195 LEU A O 1
ATOM 1514 N N . VAL A 1 196 ? 22.014 76.421 86.237 1.00 29.50 196 VAL A N 1
ATOM 1515 C CA . VAL A 1 196 ? 23.368 75.913 86.406 1.00 30.64 196 VAL A CA 1
ATOM 1516 C C . VAL A 1 196 ? 24.276 77.002 86.967 1.00 31.65 196 VAL A C 1
ATOM 1517 O O . VAL A 1 196 ? 25.146 76.728 87.788 1.00 31.81 196 VAL A O 1
ATOM 1521 N N . ASP A 1 197 ? 24.079 78.242 86.531 1.00 31.83 197 ASP A N 1
ATOM 1522 C CA . ASP A 1 197 ? 24.898 79.328 87.050 1.00 33.06 197 ASP A CA 1
ATOM 1523 C C . ASP A 1 197 ? 24.630 79.564 88.535 1.00 33.29 197 ASP A C 1
ATOM 1524 O O . ASP A 1 197 ? 25.537 79.955 89.277 1.00 34.06 197 ASP A O 1
ATOM 1529 N N . LEU A 1 198 ? 23.392 79.339 88.974 1.00 31.72 198 LEU A N 1
ATOM 1530 C CA . LEU A 1 198 ? 23.056 79.512 90.385 1.00 30.46 198 LEU A CA 1
ATOM 1531 C C . LEU A 1 198 ? 23.844 78.504 91.221 1.00 32.30 198 LEU A C 1
ATOM 1532 O O . LEU A 1 198 ? 24.294 78.808 92.329 1.00 31.71 198 LEU A O 1
ATOM 1537 N N . ILE A 1 199 ? 24.008 77.300 90.688 1.00 31.32 199 ILE A N 1
ATOM 1538 C CA . ILE A 1 199 ? 24.745 76.256 91.386 1.00 33.39 199 ILE A CA 1
ATOM 1539 C C . ILE A 1 199 ? 26.241 76.587 91.374 1.00 35.75 199 ILE A C 1
ATOM 1540 O O . ILE A 1 199 ? 26.884 76.619 92.424 1.00 35.12 199 ILE A O 1
ATOM 1545 N N . LYS A 1 200 ? 26.787 76.847 90.188 1.00 36.91 200 LYS A N 1
ATOM 1546 C CA . LYS A 1 200 ? 28.202 77.195 90.057 1.00 39.06 200 LYS A CA 1
ATOM 1547 C C . LYS A 1 200 ? 28.578 78.350 90.982 1.00 39.65 200 LYS A C 1
ATOM 1548 O O . LYS A 1 200 ? 29.642 78.339 91.607 1.00 40.42 200 LYS A O 1
ATOM 1554 N N . ASN A 1 201 ? 27.702 79.348 91.062 1.00 37.93 201 ASN A N 1
ATOM 1555 C CA . ASN A 1 201 ? 27.939 80.514 91.901 1.00 37.29 201 ASN A CA 1
ATOM 1556 C C . ASN A 1 201 ? 27.579 80.252 93.364 1.00 36.46 201 ASN A C 1
ATOM 1557 O O . ASN A 1 201 ? 27.475 81.175 94.165 1.00 36.03 201 ASN A O 1
ATOM 1562 N N . LYS A 1 202 ? 27.390 78.978 93.692 1.00 37.84 202 LYS A N 1
ATOM 1563 C CA . LYS A 1 202 ? 27.073 78.528 95.046 1.00 39.33 202 LYS A CA 1
ATOM 1564 C C . LYS A 1 202 ? 25.816 79.112 95.691 1.00 39.31 202 LYS A C 1
ATOM 1565 O O . LYS A 1 202 ? 25.788 79.362 96.895 1.00 39.93 202 LYS A O 1
ATOM 1571 N N . HIS A 1 203 ? 24.773 79.319 94.892 1.00 37.14 203 HIS A N 1
ATOM 1572 C CA . HIS A 1 203 ? 23.518 79.848 95.415 1.00 36.57 203 HIS A CA 1
ATOM 1573 C C . HIS A 1 203 ? 22.534 78.697 95.623 1.00 35.40 203 HIS A C 1
ATOM 1574 O O . HIS A 1 203 ? 21.509 78.855 96.281 1.00 36.23 203 HIS A O 1
ATOM 1581 N N . MET A 1 204 ? 22.864 77.545 95.043 1.00 34.18 204 MET A N 1
ATOM 1582 C CA . MET A 1 204 ? 22.064 76.328 95.162 1.00 34.10 204 MET A CA 1
ATOM 1583 C C . MET A 1 204 ? 22.989 75.122 95.084 1.00 33.71 204 MET A C 1
ATOM 1584 O O . MET A 1 204 ? 24.105 75.218 94.579 1.00 31.56 204 MET A O 1
ATOM 1589 N N . ASN A 1 205 ? 22.513 73.989 95.590 1.00 34.42 205 ASN A N 1
ATOM 1590 C CA . ASN A 1 205 ? 23.271 72.745 95.579 1.00 33.74 205 ASN A CA 1
ATOM 1591 C C . ASN A 1 205 ? 22.598 71.773 94.621 1.00 32.43 205 ASN A C 1
ATOM 1592 O O . ASN A 1 205 ? 21.394 71.544 94.708 1.00 30.56 205 ASN A O 1
ATOM 1597 N N . ALA A 1 206 ? 23.382 71.201 93.715 1.00 32.01 206 ALA A N 1
ATOM 1598 C CA . ALA A 1 206 ? 22.860 70.265 92.726 1.00 32.99 206 ALA A CA 1
ATOM 1599 C C . ALA A 1 206 ? 22.250 68.994 93.321 1.00 33.43 206 ALA A C 1
ATOM 1600 O O . ALA A 1 206 ? 21.467 68.311 92.659 1.00 33.24 206 ALA A O 1
ATOM 1602 N N . ASP A 1 207 ? 22.594 68.680 94.566 1.00 32.46 207 ASP A N 1
ATOM 1603 C CA . ASP A 1 207 ? 22.085 67.468 95.195 1.00 32.78 207 ASP A CA 1
ATOM 1604 C C . ASP A 1 207 ? 20.786 67.684 95.968 1.00 31.21 207 ASP A C 1
ATOM 1605 O O . ASP A 1 207 ? 20.237 66.748 96.546 1.00 30.42 207 ASP A O 1
ATOM 1610 N N . THR A 1 208 ? 20.292 68.915 95.980 1.00 29.66 208 THR A N 1
ATOM 1611 C CA . THR A 1 208 ? 19.056 69.217 96.689 1.00 28.39 208 THR A CA 1
ATOM 1612 C C . THR A 1 208 ? 17.897 68.456 96.059 1.00 27.62 208 THR A C 1
ATOM 1613 O O . THR A 1 208 ? 17.696 68.516 94.848 1.00 26.95 208 THR A O 1
ATOM 1617 N N . ASP A 1 209 ? 17.154 67.724 96.883 1.00 26.81 209 ASP A N 1
ATOM 1618 C CA . ASP A 1 209 ? 16.008 66.958 96.404 1.00 24.45 209 ASP A CA 1
ATOM 1619 C C . ASP A 1 209 ? 14.741 67.447 97.094 1.00 23.35 209 ASP A C 1
ATOM 1620 O O . ASP A 1 209 ? 14.751 68.507 97.722 1.00 22.28 209 ASP A O 1
ATOM 1625 N N . TYR A 1 210 ? 13.654 66.687 96.991 1.00 21.44 210 TYR A N 1
ATOM 1626 C CA . TYR A 1 210 ? 12.393 67.106 97.597 1.00 21.50 210 TYR A CA 1
ATOM 1627 C C . TYR A 1 210 ? 12.421 67.247 99.118 1.00 23.04 210 TYR A C 1
ATOM 1628 O O . TYR A 1 210 ? 12.073 68.297 99.665 1.00 21.16 210 TYR A O 1
ATOM 1637 N N . SER A 1 211 ? 12.820 66.183 99.801 1.00 22.54 211 SER A N 1
ATOM 1638 C CA . SER A 1 211 ? 12.852 66.201 101.256 1.00 22.89 211 SER A CA 1
ATOM 1639 C C . SER A 1 211 ? 13.817 67.235 101.822 1.00 20.03 211 SER A C 1
ATOM 1640 O O . SER A 1 211 ? 13.511 67.873 102.826 1.00 20.84 211 SER A O 1
ATOM 1643 N N . ILE A 1 212 ? 14.972 67.409 101.191 1.00 20.86 212 ILE A N 1
ATOM 1644 C CA . ILE A 1 212 ? 15.932 68.379 101.700 1.00 22.66 212 ILE A CA 1
ATOM 1645 C C . ILE A 1 212 ? 15.392 69.802 101.638 1.00 23.05 212 ILE A C 1
ATOM 1646 O O . ILE A 1 212 ? 15.511 70.560 102.604 1.00 21.85 212 ILE A O 1
ATOM 1651 N N . ALA A 1 213 ? 14.793 70.165 100.507 1.00 21.39 213 ALA A N 1
ATOM 1652 C CA . ALA A 1 213 ? 14.243 71.504 100.346 1.00 20.25 213 ALA A CA 1
ATOM 1653 C C . ALA A 1 213 ? 13.061 71.725 101.290 1.00 20.61 213 ALA A C 1
ATOM 1654 O O . ALA A 1 213 ? 12.937 72.786 101.903 1.00 23.18 213 ALA A O 1
ATOM 1656 N N . GLU A 1 214 ? 12.197 70.722 101.414 1.00 20.34 214 GLU A N 1
ATOM 1657 C CA . GLU A 1 214 ? 11.044 70.832 102.293 1.00 21.60 214 GLU A CA 1
ATOM 1658 C C . GLU A 1 214 ? 11.478 70.998 103.750 1.00 22.88 214 GLU A C 1
ATOM 1659 O O . GLU A 1 214 ? 10.942 71.841 104.468 1.00 21.09 214 GLU A O 1
ATOM 1665 N N . ALA A 1 215 ? 12.444 70.193 104.187 1.00 23.70 215 ALA A N 1
ATOM 1666 C CA . ALA A 1 215 ? 12.929 70.280 105.567 1.00 25.05 215 ALA A CA 1
ATOM 1667 C C . ALA A 1 215 ? 13.592 71.628 105.832 1.00 24.19 215 ALA A C 1
ATOM 1668 O O . ALA A 1 215 ? 13.392 72.230 106.887 1.00 25.88 215 ALA A O 1
ATOM 1670 N N . ALA A 1 216 ? 14.379 72.098 104.870 1.00 24.84 216 ALA A N 1
ATOM 1671 C CA . ALA A 1 216 ? 15.065 73.375 105.003 1.00 23.93 216 ALA A CA 1
ATOM 1672 C C . ALA A 1 216 ? 14.077 74.532 105.098 1.00 25.88 216 ALA A C 1
ATOM 1673 O O . ALA A 1 216 ? 14.240 75.440 105.924 1.00 22.41 216 ALA A O 1
ATOM 1675 N N . PHE A 1 217 ? 13.047 74.511 104.259 1.00 24.41 217 PHE A N 1
ATOM 1676 C CA . PHE A 1 217 ? 12.079 75.593 104.292 1.00 24.09 217 PHE A CA 1
ATOM 1677 C C . PHE A 1 217 ? 11.259 75.573 105.573 1.00 24.41 217 PHE A C 1
ATOM 1678 O O . PHE A 1 217 ? 11.072 76.609 106.207 1.00 23.67 217 PHE A O 1
ATOM 1686 N N . ASN A 1 218 ? 10.772 74.396 105.957 1.00 25.24 218 ASN A N 1
ATOM 1687 C CA . ASN A 1 218 ? 9.948 74.286 107.152 1.00 27.54 218 ASN A CA 1
ATOM 1688 C C . ASN A 1 218 ? 10.722 74.528 108.450 1.00 29.27 218 ASN A C 1
ATOM 1689 O O . ASN A 1 218 ? 10.117 74.765 109.494 1.00 28.25 218 ASN A O 1
ATOM 1694 N N . LYS A 1 219 ? 12.051 74.477 108.379 1.00 30.50 219 LYS A N 1
ATOM 1695 C CA . LYS A 1 219 ? 12.892 74.728 109.550 1.00 34.38 219 LYS A CA 1
ATOM 1696 C C . LYS A 1 219 ? 13.340 76.190 109.551 1.00 34.21 219 LYS A C 1
ATOM 1697 O O . LYS A 1 219 ? 14.032 76.637 110.463 1.00 35.57 219 LYS A O 1
ATOM 1703 N N . GLY A 1 220 ? 12.954 76.925 108.511 1.00 33.89 220 GLY A N 1
ATOM 1704 C CA . GLY A 1 220 ? 13.313 78.329 108.408 1.00 31.80 220 GLY A CA 1
ATOM 1705 C C . GLY A 1 220 ? 14.751 78.595 108.000 1.00 32.66 220 GLY A C 1
ATOM 1706 O O . GLY A 1 220 ? 15.301 79.651 108.313 1.00 33.63 220 GLY A O 1
ATOM 1707 N N . GLU A 1 221 ? 15.363 77.653 107.289 1.00 31.98 221 GLU A N 1
ATOM 1708 C CA . GLU A 1 221 ? 16.749 77.808 106.852 1.00 32.10 221 GLU A CA 1
ATOM 1709 C C . GLU A 1 221 ? 16.873 78.470 105.476 1.00 30.66 221 GLU A C 1
ATOM 1710 O O . GLU A 1 221 ? 17.932 78.997 105.133 1.00 29.25 221 GLU A O 1
ATOM 1716 N N . THR A 1 222 ? 15.800 78.445 104.688 1.00 29.08 222 THR A N 1
ATOM 1717 C CA . THR A 1 222 ? 15.820 79.072 103.367 1.00 26.71 222 THR A CA 1
ATOM 1718 C C . THR A 1 222 ? 14.597 79.988 103.245 1.00 26.84 222 THR A C 1
ATOM 1719 O O . THR A 1 222 ? 13.534 79.691 103.788 1.00 27.78 222 THR A O 1
ATOM 1723 N N . ALA A 1 223 ? 14.756 81.105 102.544 1.00 25.96 223 ALA A N 1
ATOM 1724 C CA . ALA A 1 223 ? 13.681 82.078 102.398 1.00 26.86 223 ALA A CA 1
ATOM 1725 C C . ALA A 1 223 ? 12.554 81.666 101.454 1.00 26.52 223 ALA A C 1
ATOM 1726 O O . ALA A 1 223 ? 11.413 82.108 101.621 1.00 24.52 223 ALA A O 1
ATOM 1728 N N . MET A 1 224 ? 12.873 80.833 100.466 1.00 24.93 224 MET A N 1
ATOM 1729 C CA . MET A 1 224 ? 11.865 80.403 99.498 1.00 25.31 224 MET A CA 1
ATOM 1730 C C . MET A 1 224 ? 12.031 78.967 99.016 1.00 24.32 224 MET A C 1
ATOM 1731 O O . MET A 1 224 ? 13.106 78.370 99.122 1.00 23.72 224 MET A O 1
ATOM 1736 N N . THR A 1 225 ? 10.944 78.426 98.478 1.00 23.09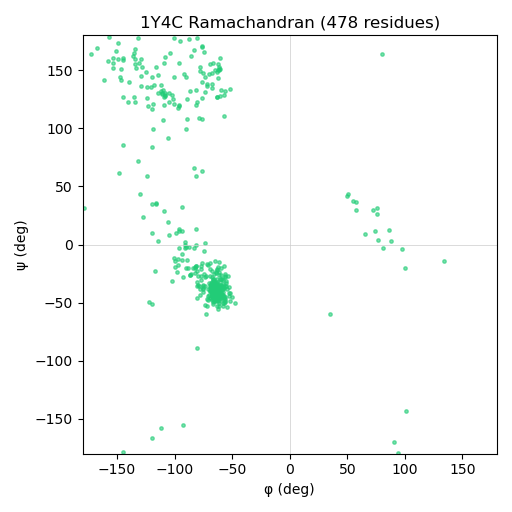 225 THR A N 1
ATOM 1737 C CA . THR A 1 225 ? 10.963 77.103 97.886 1.00 22.51 225 THR A CA 1
ATOM 1738 C C . THR A 1 225 ? 9.891 77.114 96.802 1.00 22.21 225 THR A C 1
ATOM 1739 O O . THR A 1 225 ? 9.077 78.042 96.730 1.00 20.71 225 THR A O 1
ATOM 1743 N N . ILE A 1 226 ? 9.911 76.106 95.946 1.00 20.96 226 ILE A N 1
ATOM 1744 C CA . ILE A 1 226 ? 8.938 76.006 94.868 1.00 18.99 226 ILE A CA 1
ATOM 1745 C C . ILE A 1 226 ? 8.265 74.659 95.066 1.00 20.07 226 ILE A C 1
ATOM 1746 O O . ILE A 1 226 ? 8.934 73.616 95.045 1.00 19.23 226 ILE A O 1
ATOM 1751 N N . ASN A 1 227 ? 6.951 74.674 95.287 1.00 19.58 227 ASN A N 1
ATOM 1752 C CA . ASN A 1 227 ? 6.235 73.423 95.511 1.00 18.61 227 ASN A CA 1
ATOM 1753 C C . ASN A 1 227 ? 4.758 73.564 95.180 1.00 19.52 227 ASN A C 1
ATOM 1754 O O . ASN A 1 227 ? 4.299 74.653 94.820 1.00 18.94 227 ASN A O 1
ATOM 1759 N N . GLY A 1 228 ? 4.024 72.460 95.319 1.00 19.73 228 GLY A N 1
ATOM 1760 C CA . GLY A 1 228 ? 2.600 72.456 95.035 1.00 18.89 228 GLY A CA 1
ATOM 1761 C C . GLY A 1 228 ? 1.741 72.550 96.280 1.00 19.96 228 GLY A C 1
ATOM 1762 O O . GLY A 1 228 ? 2.266 72.577 97.396 1.00 18.31 228 GLY A O 1
ATOM 1763 N N . PRO A 1 229 ? 0.407 72.609 96.120 1.00 20.05 229 PRO A N 1
ATOM 1764 C CA . PRO A 1 229 ? -0.529 72.708 97.243 1.00 18.47 229 PRO A CA 1
ATOM 1765 C C . PRO A 1 229 ? -0.421 71.618 98.301 1.00 19.75 229 PRO A C 1
ATOM 1766 O O . PRO A 1 229 ? -0.712 71.864 99.474 1.00 20.47 229 PRO A O 1
ATOM 1770 N N . TRP A 1 230 ? -0.028 70.416 97.892 1.00 17.89 230 TRP A N 1
ATOM 1771 C CA . TRP A 1 230 ? 0.088 69.302 98.833 1.00 20.57 230 TRP A CA 1
ATOM 1772 C C . TRP A 1 230 ? 1.083 69.600 99.954 1.00 21.95 230 TRP A C 1
ATOM 1773 O O . TRP A 1 230 ? 0.967 69.070 101.057 1.00 23.68 230 TRP A O 1
ATOM 1784 N N . ALA A 1 231 ? 2.048 70.467 99.670 1.00 21.74 231 ALA A N 1
ATOM 1785 C CA . ALA A 1 231 ? 3.075 70.827 100.642 1.00 21.67 231 ALA A CA 1
ATOM 1786 C C . ALA A 1 231 ? 2.648 71.809 101.744 1.00 22.36 231 ALA A C 1
ATOM 1787 O O . ALA A 1 231 ? 3.284 71.866 102.801 1.00 22.64 231 ALA A O 1
ATOM 1789 N N . TRP A 1 232 ? 1.580 72.571 101.514 1.00 21.63 232 TRP A N 1
ATOM 1790 C CA . TRP A 1 232 ? 1.129 73.561 102.500 1.00 21.13 232 TRP A CA 1
ATOM 1791 C C . TRP A 1 232 ? 0.835 72.999 103.883 1.00 22.64 232 TRP A C 1
ATOM 1792 O O . TRP A 1 232 ? 1.078 73.664 104.888 1.00 24.34 232 TRP A O 1
ATOM 1803 N N . SER A 1 233 ? 0.302 71.784 103.930 1.00 24.06 233 SER A N 1
ATOM 1804 C CA . SER A 1 233 ? -0.049 71.132 105.192 1.00 26.56 233 SER A CA 1
ATOM 1805 C C . SER A 1 233 ? 1.130 71.020 106.160 1.00 26.13 233 SER A C 1
ATOM 1806 O O . SER A 1 233 ? 1.006 71.329 107.350 1.00 26.97 233 SER A O 1
ATOM 1809 N N . ASN A 1 234 ? 2.274 70.574 105.656 1.00 25.62 234 ASN A N 1
ATOM 1810 C CA . ASN A 1 234 ? 3.447 70.439 106.505 1.00 28.07 234 ASN A CA 1
ATOM 1811 C C . ASN A 1 234 ? 4.001 71.795 106.931 1.00 28.73 234 ASN A C 1
ATOM 1812 O O . ASN A 1 234 ? 4.629 71.907 107.987 1.00 28.93 234 ASN A O 1
ATOM 1817 N N . ILE A 1 235 ? 3.774 72.826 106.122 1.00 26.84 235 ILE A N 1
ATOM 1818 C CA . ILE A 1 235 ? 4.269 74.148 106.481 1.00 26.77 235 ILE A CA 1
ATOM 1819 C C . ILE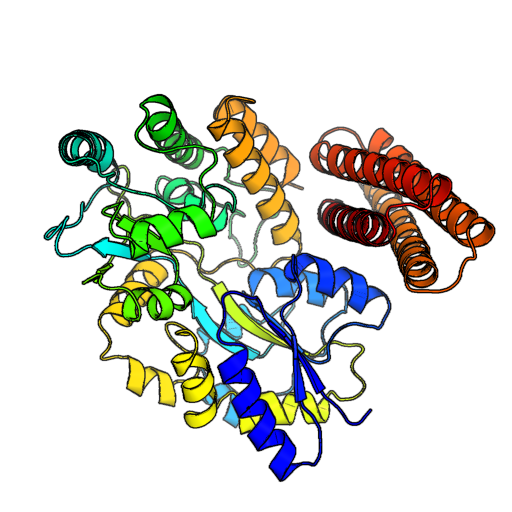 A 1 235 ? 3.388 74.734 107.589 1.00 29.17 235 ILE A C 1
ATOM 1820 O O . ILE A 1 235 ? 3.882 75.438 108.470 1.00 29.95 235 ILE A O 1
ATOM 1825 N N . ASP A 1 236 ? 2.091 74.433 107.559 1.00 29.20 236 ASP A N 1
ATOM 1826 C CA . ASP A 1 236 ? 1.191 74.925 108.602 1.00 32.07 236 ASP A CA 1
ATOM 1827 C C . ASP A 1 236 ? 1.646 74.365 109.951 1.00 33.57 236 ASP A C 1
ATOM 1828 O O . ASP A 1 236 ? 1.611 75.055 110.973 1.00 33.33 236 ASP A O 1
ATOM 1833 N N . THR A 1 237 ? 2.067 73.103 109.940 1.00 33.98 237 THR A N 1
ATOM 1834 C CA . THR A 1 237 ? 2.508 72.425 111.152 1.00 36.06 237 THR A CA 1
ATOM 1835 C C . THR A 1 237 ? 3.807 73.009 111.706 1.00 35.80 237 THR A C 1
ATOM 1836 O O . THR A 1 237 ? 4.050 72.956 112.909 1.00 35.68 237 THR A O 1
ATOM 1840 N N . SER A 1 238 ? 4.638 73.567 110.832 1.00 36.07 238 SER A N 1
ATOM 1841 C CA . SER A 1 238 ? 5.896 74.169 111.268 1.00 38.48 238 SER A CA 1
ATOM 1842 C C . SER A 1 238 ? 5.640 75.576 111.814 1.00 39.11 238 SER A C 1
ATOM 1843 O O . SER A 1 238 ? 4.509 76.065 111.792 1.00 39.39 238 SER A O 1
ATOM 1846 N N . LYS A 1 239 ? 6.695 76.226 112.295 1.00 41.86 239 LYS A N 1
ATOM 1847 C CA . LYS A 1 239 ? 6.582 77.576 112.851 1.00 44.92 239 LYS A CA 1
ATOM 1848 C C . LYS A 1 239 ? 6.882 78.638 111.797 1.00 44.00 239 LYS A C 1
ATOM 1849 O O . LYS A 1 239 ? 7.410 79.705 112.119 1.00 46.12 239 LYS A O 1
ATOM 1855 N N . VAL A 1 240 ? 6.552 78.355 110.542 1.00 40.31 240 VAL A N 1
ATOM 1856 C CA . VAL A 1 240 ? 6.824 79.313 109.482 1.00 36.81 240 VAL A CA 1
ATOM 1857 C C . VAL A 1 240 ? 5.601 80.094 109.017 1.00 34.97 240 VAL A C 1
ATOM 1858 O O . VAL A 1 240 ? 4.562 79.517 108.704 1.00 35.01 240 VAL A O 1
ATOM 1862 N N . ASN A 1 241 ? 5.734 81.414 108.993 1.00 33.32 241 ASN A N 1
ATOM 1863 C CA . ASN A 1 241 ? 4.667 82.284 108.521 1.00 33.22 241 ASN A CA 1
ATOM 1864 C C . ASN A 1 241 ? 4.962 82.424 107.027 1.00 30.41 241 ASN A C 1
ATOM 1865 O O . ASN A 1 241 ? 5.828 83.203 106.625 1.00 31.17 241 ASN A O 1
ATOM 1870 N N . TYR A 1 242 ? 4.247 81.652 106.214 1.00 27.63 242 TYR A N 1
ATOM 1871 C CA . TYR A 1 242 ? 4.477 81.642 104.771 1.00 26.44 242 TYR A CA 1
ATOM 1872 C C . TYR A 1 242 ? 3.418 82.289 103.887 1.00 24.55 242 TYR A C 1
ATOM 1873 O O . TYR A 1 242 ? 2.278 82.492 104.288 1.00 23.41 242 TYR A O 1
ATOM 1882 N N . GLY A 1 243 ? 3.829 82.596 102.661 1.00 25.16 243 GLY A N 1
ATOM 1883 C CA . GLY A 1 243 ? 2.930 83.164 101.680 1.00 22.76 243 GLY A CA 1
ATOM 1884 C C . GLY A 1 243 ? 3.120 82.333 100.423 1.00 22.37 243 GLY A C 1
ATOM 1885 O O . GLY A 1 243 ? 4.169 81.696 100.257 1.00 21.72 243 GLY A O 1
ATOM 1886 N N . VAL A 1 244 ? 2.112 82.310 99.558 1.00 19.22 244 VAL A N 1
ATOM 1887 C CA . VAL A 1 244 ? 2.183 81.572 98.302 1.00 20.47 244 VAL A CA 1
ATOM 1888 C C . VAL A 1 244 ? 1.901 82.612 97.225 1.00 21.08 244 VAL A C 1
ATOM 1889 O O . VAL A 1 244 ? 0.887 83.299 97.284 1.00 21.69 244 VAL A O 1
ATOM 1893 N N . THR A 1 245 ? 2.790 82.735 96.246 1.00 20.25 245 THR A N 1
ATOM 1894 C CA . THR A 1 245 ? 2.594 83.747 95.217 1.00 21.24 245 THR A CA 1
ATOM 1895 C C . THR A 1 245 ? 3.061 83.296 93.838 1.00 22.19 245 THR A C 1
ATOM 1896 O O . THR A 1 245 ? 3.513 82.165 93.654 1.00 19.11 245 THR A O 1
ATOM 1900 N N . VAL A 1 246 ? 2.939 84.200 92.872 1.00 23.04 246 VAL A N 1
ATOM 1901 C CA . VAL A 1 246 ? 3.340 83.941 91.495 1.00 23.44 246 VAL A CA 1
ATOM 1902 C C . VAL A 1 246 ? 4.845 83.673 91.409 1.00 23.99 246 VAL A C 1
ATOM 1903 O O . VAL A 1 246 ? 5.635 84.292 92.121 1.00 23.35 246 VAL A O 1
ATOM 1907 N N . LEU A 1 247 ? 5.236 82.752 90.533 1.00 21.86 247 LEU A N 1
ATOM 1908 C CA . LEU A 1 247 ? 6.642 82.426 90.348 1.00 21.63 247 LEU A CA 1
ATOM 1909 C C . LEU A 1 247 ? 7.360 83.638 89.752 1.00 22.63 247 LEU A C 1
ATOM 1910 O O . LEU A 1 247 ? 6.736 84.491 89.126 1.00 22.94 247 LEU A O 1
ATOM 1915 N N . PRO A 1 248 ? 8.680 83.736 89.947 1.00 23.11 248 PRO A N 1
ATOM 1916 C CA . PRO A 1 248 ? 9.407 84.883 89.396 1.00 23.24 248 PRO A CA 1
ATOM 1917 C C . PRO A 1 248 ? 9.473 84.823 87.880 1.00 23.86 248 PRO A C 1
ATOM 1918 O O . PRO A 1 248 ? 9.363 83.751 87.292 1.00 23.88 248 PRO A O 1
ATOM 1922 N N . THR A 1 249 ? 9.633 85.979 87.248 1.00 23.91 249 THR A N 1
ATOM 1923 C CA . THR A 1 249 ? 9.752 86.016 85.801 1.00 23.11 249 THR A CA 1
ATOM 1924 C C . THR A 1 249 ? 11.208 85.793 85.433 1.00 23.14 249 THR A C 1
ATOM 1925 O O . THR A 1 249 ? 12.098 85.917 86.277 1.00 23.70 249 THR A O 1
ATOM 1929 N N . PHE A 1 250 ? 11.448 85.438 84.177 1.00 22.67 250 PHE A N 1
ATOM 1930 C CA . PHE A 1 250 ? 12.803 85.236 83.678 1.00 23.66 250 PHE A CA 1
ATOM 1931 C C . PHE A 1 250 ? 12.847 85.957 82.340 1.00 24.62 250 PHE A C 1
ATOM 1932 O O . PHE A 1 250 ? 12.049 85.671 81.446 1.00 24.16 250 PHE A O 1
ATOM 1940 N N . LYS A 1 251 ? 13.770 86.906 82.219 1.00 25.90 251 LYS A N 1
ATOM 1941 C CA . LYS A 1 251 ? 13.893 87.700 80.999 1.00 26.27 251 LYS A CA 1
ATOM 1942 C C . LYS A 1 251 ? 12.559 88.365 80.665 1.00 25.82 251 LYS A C 1
ATOM 1943 O O . LYS A 1 251 ? 12.166 88.481 79.500 1.00 25.93 251 LYS A O 1
ATOM 1949 N N . GLY A 1 252 ? 11.864 88.789 81.717 1.00 24.16 252 GLY A N 1
ATOM 1950 C CA . GLY A 1 252 ? 10.595 89.479 81.560 1.00 25.17 252 GLY A CA 1
ATOM 1951 C C . GLY A 1 252 ? 9.395 88.648 81.173 1.00 24.65 252 GLY A C 1
ATOM 1952 O O . GLY A 1 252 ? 8.352 89.200 80.820 1.00 26.48 252 GLY A O 1
ATOM 1953 N N . GLN A 1 253 ? 9.533 87.330 81.229 1.00 22.84 253 GLN A N 1
ATOM 1954 C CA . GLN A 1 253 ? 8.439 86.436 80.880 1.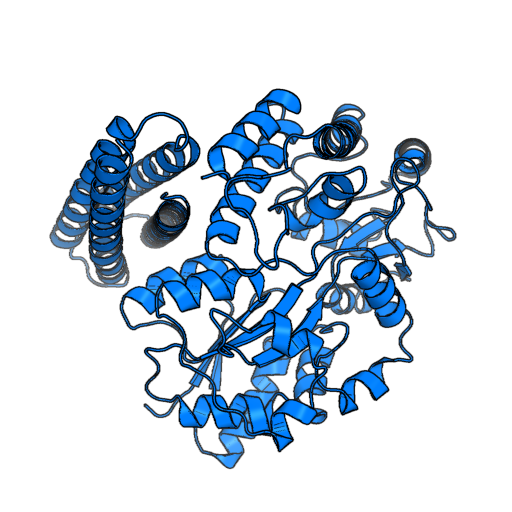00 23.27 253 GLN A CA 1
ATOM 1955 C C . GLN A 1 253 ? 8.088 85.577 82.089 1.00 21.79 253 GLN A C 1
ATOM 1956 O O . GLN A 1 253 ? 8.962 85.186 82.865 1.00 20.50 253 GLN A O 1
ATOM 1962 N N . PRO A 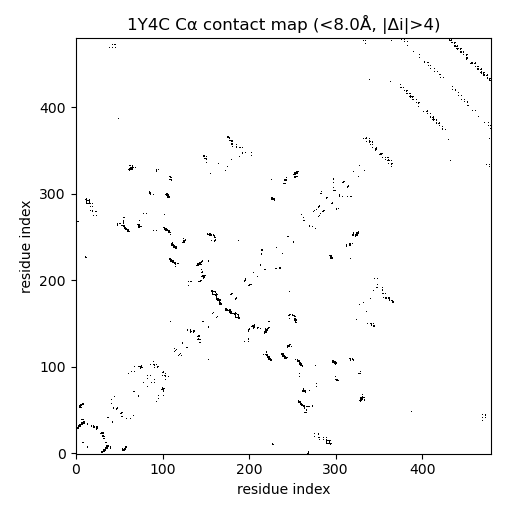1 254 ? 6.798 85.270 82.265 1.00 20.75 254 PRO A N 1
ATOM 1963 C CA . PRO A 1 254 ? 6.405 84.450 83.413 1.00 21.16 254 PRO A CA 1
ATOM 1964 C C . PRO A 1 254 ? 7.015 83.053 83.385 1.00 20.57 254 PRO A C 1
ATOM 1965 O O . PRO A 1 254 ? 7.288 82.508 82.310 1.00 21.72 254 PRO A O 1
ATOM 1969 N N . SER A 1 255 ? 7.245 82.484 84.565 1.00 21.00 255 SER A N 1
ATOM 1970 C CA . SER A 1 255 ? 7.730 81.116 84.634 1.00 22.79 255 SER A CA 1
ATOM 1971 C C . SER A 1 255 ? 6.501 80.350 84.166 1.00 23.61 255 SER A C 1
ATOM 1972 O O . SER A 1 255 ? 5.373 80.782 84.432 1.00 23.37 255 SER A O 1
ATOM 1975 N N . LYS A 1 256 ? 6.708 79.233 83.473 1.00 22.41 256 LYS A N 1
ATOM 1976 C CA . LYS A 1 256 ? 5.596 78.449 82.943 1.00 22.15 256 LYS A CA 1
ATOM 1977 C C . LYS A 1 256 ? 5.545 77.024 83.469 1.00 20.59 256 LYS A C 1
ATOM 1978 O O . LYS A 1 256 ? 6.028 76.099 82.825 1.00 20.61 256 LYS A O 1
ATOM 1984 N N . PRO A 1 257 ? 4.945 76.825 84.647 1.00 20.37 257 PRO A N 1
ATOM 1985 C CA . PRO A 1 257 ? 4.883 75.457 85.172 1.00 21.66 257 PRO A CA 1
ATOM 1986 C C . PRO A 1 257 ? 3.980 74.568 84.313 1.00 22.94 257 PRO A C 1
ATOM 1987 O O . PRO A 1 257 ? 3.014 75.044 83.709 1.00 20.53 257 PRO A O 1
ATOM 1991 N N . PHE A 1 258 ? 4.312 73.286 84.224 1.00 21.33 258 PHE A N 1
ATOM 1992 C CA . PHE A 1 258 ? 3.473 72.361 83.477 1.00 22.32 258 PHE A CA 1
ATOM 1993 C C . PHE A 1 258 ? 2.352 72.037 84.466 1.00 22.62 258 PHE A C 1
ATOM 1994 O O . PHE A 1 258 ? 2.620 71.578 85.575 1.00 23.81 258 PHE A O 1
ATOM 2002 N N . VAL A 1 259 ? 1.110 72.298 84.071 1.00 19.99 259 VAL A N 1
ATOM 2003 C CA . VAL A 1 259 ? -0.043 72.067 84.945 1.00 20.05 259 VAL A CA 1
ATOM 2004 C C . VAL A 1 259 ? -0.573 70.654 84.864 1.00 19.37 259 VAL A C 1
ATOM 2005 O O . VAL A 1 259 ? -0.790 70.122 83.774 1.00 19.19 259 VAL A O 1
ATOM 2009 N N . GLY A 1 260 ? -0.794 70.047 86.024 1.00 20.06 260 GLY A N 1
ATOM 2010 C CA . GLY A 1 260 ? -1.303 68.689 86.048 1.00 17.76 260 GLY A CA 1
ATOM 2011 C C . GLY A 1 260 ? -2.690 68.630 86.652 1.00 19.51 260 GLY A C 1
ATOM 2012 O O . GLY A 1 260 ? -3.045 69.402 87.545 1.00 20.59 260 GLY A O 1
ATOM 2013 N N . VAL A 1 261 ? -3.501 67.727 86.133 1.00 18.21 261 VAL A N 1
ATOM 2014 C CA . VAL A 1 261 ? -4.839 67.535 86.666 1.00 18.78 261 VAL A CA 1
ATOM 2015 C C . VAL A 1 261 ? -4.759 66.172 87.342 1.00 18.60 261 VAL A C 1
ATOM 2016 O O . VAL A 1 261 ? -4.646 65.138 86.673 1.00 17.53 261 VAL A O 1
ATOM 2020 N N . LEU A 1 262 ? -4.756 66.178 88.672 1.00 18.64 262 LEU A N 1
ATOM 2021 C CA . LEU A 1 262 ? -4.700 64.922 89.413 1.00 18.91 262 LEU A CA 1
ATOM 2022 C C . LEU A 1 262 ? -5.960 64.187 88.986 1.00 19.26 262 LEU A C 1
ATOM 2023 O O . LEU A 1 262 ? -7.062 64.738 89.064 1.00 17.15 262 LEU A O 1
ATOM 2028 N N . SER A 1 263 ? -5.792 62.948 88.541 1.00 19.24 263 SER A N 1
ATOM 2029 C CA . SER A 1 263 ? -6.923 62.175 88.056 1.00 18.49 263 SER A CA 1
ATOM 2030 C C . SER A 1 263 ? -6.921 60.761 88.612 1.00 20.11 263 SER A C 1
ATOM 2031 O O . SER A 1 263 ? -5.888 60.249 89.051 1.00 17.25 263 SER A O 1
ATOM 2034 N N . ALA A 1 264 ? -8.091 60.133 88.583 1.00 18.50 264 ALA A N 1
ATOM 2035 C CA . ALA A 1 264 ? -8.229 58.773 89.073 1.00 18.62 264 ALA A CA 1
ATOM 2036 C C . ALA A 1 264 ? -8.674 57.862 87.940 1.00 19.81 264 ALA A C 1
ATOM 2037 O O . ALA A 1 264 ? -9.721 58.077 87.325 1.00 20.69 264 ALA A O 1
ATOM 2039 N N . GLY A 1 265 ? -7.868 56.850 87.656 1.00 18.70 265 GLY A N 1
ATOM 2040 C CA . GLY A 1 265 ? -8.229 55.920 86.603 1.00 20.50 265 GLY A CA 1
ATOM 2041 C C . GLY A 1 265 ? -8.603 54.578 87.193 1.00 19.20 265 GLY A C 1
ATOM 2042 O O . GLY A 1 265 ? -8.188 54.249 88.305 1.00 21.33 265 GLY A O 1
ATOM 2043 N N . ILE A 1 266 ? -9.400 53.818 86.453 1.00 18.73 266 ILE A N 1
ATOM 2044 C CA . ILE A 1 266 ? -9.819 52.492 86.871 1.00 21.00 266 ILE A CA 1
ATOM 2045 C C . ILE A 1 266 ? -9.038 51.450 86.061 1.00 20.38 266 ILE A C 1
ATOM 2046 O O . ILE A 1 266 ? -9.058 51.462 84.824 1.00 19.79 266 ILE A O 1
ATOM 2051 N N . ASN A 1 267 ? -8.333 50.574 86.770 1.00 20.71 267 ASN A N 1
ATOM 2052 C CA . ASN A 1 267 ? -7.521 49.517 86.164 1.00 21.17 267 ASN A CA 1
ATOM 2053 C C . ASN A 1 267 ? -8.402 48.645 85.265 1.00 23.03 267 ASN A C 1
ATOM 2054 O O . ASN A 1 267 ? -9.456 48.177 85.691 1.00 21.12 267 ASN A O 1
ATOM 2059 N N . ALA A 1 268 ? -7.976 48.434 84.022 1.00 22.01 268 ALA A N 1
ATOM 2060 C CA . ALA A 1 268 ? -8.746 47.609 83.091 1.00 23.79 268 ALA A CA 1
ATOM 2061 C C . ALA A 1 268 ? -8.834 46.164 83.593 1.00 24.89 268 ALA A C 1
ATOM 2062 O O . ALA A 1 268 ? -9.731 45.416 83.209 1.00 24.30 268 ALA A O 1
ATOM 2064 N N . ALA A 1 269 ? -7.897 45.785 84.456 1.00 24.78 269 ALA A N 1
ATOM 2065 C CA . ALA A 1 269 ? -7.844 44.436 85.013 1.00 26.60 269 ALA A CA 1
ATOM 2066 C C . ALA A 1 269 ? -8.625 44.297 86.314 1.00 26.52 269 ALA A C 1
ATOM 2067 O O . ALA A 1 269 ? -8.647 43.231 86.924 1.00 27.06 269 ALA A O 1
ATOM 2069 N N . SER A 1 270 ? -9.271 45.371 86.742 1.00 25.55 270 SER A N 1
ATOM 2070 C CA . SER A 1 270 ? -10.024 45.326 87.985 1.00 27.22 270 SER A CA 1
ATOM 2071 C C . SER A 1 270 ? -11.303 44.518 87.881 1.00 26.76 270 SER A C 1
ATOM 2072 O O . SER A 1 270 ? -12.034 44.633 86.903 1.00 25.95 270 SER A O 1
ATOM 2075 N N . PRO A 1 271 ? -11.584 43.681 88.891 1.00 28.33 271 PRO A N 1
ATOM 2076 C CA . PRO A 1 271 ? -12.815 42.890 88.851 1.00 30.84 271 PRO A CA 1
ATOM 2077 C C . PRO A 1 271 ? -13.907 43.648 89.612 1.00 31.00 271 PRO A C 1
ATOM 2078 O O . PRO A 1 271 ? -14.966 43.097 89.901 1.00 31.78 271 PRO A O 1
ATOM 2082 N N . ASN A 1 272 ? -13.632 44.917 89.923 1.00 29.84 272 ASN A N 1
ATOM 2083 C CA . ASN A 1 272 ? -14.562 45.757 90.681 1.00 28.60 272 ASN A CA 1
ATOM 2084 C C . ASN A 1 272 ? -14.788 47.108 90.008 1.00 28.45 272 ASN A C 1
ATOM 2085 O O . ASN A 1 272 ? -14.810 48.131 90.691 1.00 25.81 272 ASN A O 1
ATOM 2090 N N . LYS A 1 273 ? -14.967 47.125 88.692 1.00 25.80 273 LYS A N 1
ATOM 2091 C CA . LYS A 1 273 ? -15.145 48.393 87.992 1.00 26.61 273 LYS A CA 1
ATOM 2092 C C . LYS A 1 273 ? -16.363 49.218 88.390 1.00 27.33 273 LYS A C 1
ATOM 2093 O O . LYS A 1 273 ? -16.287 50.444 88.434 1.00 25.61 273 LYS A O 1
ATOM 2099 N N . GLU A 1 274 ? -17.487 48.557 88.655 1.00 28.09 274 GLU A N 1
ATOM 2100 C CA . GLU A 1 274 ? -18.710 49.254 89.044 1.00 28.76 274 GLU A CA 1
ATOM 2101 C C . GLU A 1 274 ? -18.560 49.874 90.435 1.00 26.71 274 GLU A C 1
ATOM 2102 O O . GLU A 1 274 ? -19.023 50.986 90.680 1.00 27.09 274 GLU A O 1
ATOM 2108 N N . LEU A 1 275 ? -17.919 49.150 91.346 1.00 25.88 275 LEU A N 1
ATOM 2109 C CA . LEU A 1 275 ? -17.706 49.660 92.695 1.00 24.82 275 LEU A CA 1
ATOM 2110 C C . LEU A 1 275 ? -16.719 50.827 92.653 1.00 24.32 275 LEU A C 1
ATOM 2111 O O . LEU A 1 275 ? -16.833 51.775 93.429 1.00 22.11 275 LEU A O 1
ATOM 2116 N N . ALA A 1 276 ? -15.748 50.750 91.745 1.00 23.99 276 ALA A N 1
ATOM 2117 C CA . ALA A 1 276 ? -14.751 51.810 91.608 1.00 23.71 276 ALA A CA 1
ATOM 2118 C C . ALA A 1 276 ? -15.438 53.081 91.120 1.00 24.20 276 ALA A C 1
ATOM 2119 O O . ALA A 1 276 ? -15.134 54.184 91.587 1.00 21.87 276 ALA A O 1
ATOM 2121 N N . LYS A 1 277 ? -16.370 52.912 90.180 1.00 22.62 277 LYS A N 1
ATOM 2122 C CA . LYS A 1 277 ? -17.129 54.026 89.629 1.00 25.11 277 LYS A CA 1
ATOM 2123 C C . LYS A 1 277 ? -17.980 54.657 90.721 1.00 25.57 277 LYS A C 1
ATOM 2124 O O . LYS A 1 277 ? -18.021 55.876 90.869 1.00 26.20 277 LYS A O 1
ATOM 2130 N N . GLU A 1 278 ? -18.667 53.813 91.482 1.00 26.44 278 GLU A N 1
ATOM 2131 C CA . GLU A 1 278 ? -19.519 54.279 92.567 1.00 26.62 278 GLU A CA 1
ATOM 2132 C C . GLU A 1 278 ? -18.695 55.054 93.601 1.00 24.98 278 GLU A C 1
ATOM 2133 O O . GLU A 1 278 ? -19.115 56.109 94.074 1.00 26.60 278 GLU A O 1
ATOM 2139 N N . PHE A 1 279 ? -17.522 54.531 93.953 1.00 23.83 279 PHE A N 1
ATOM 2140 C CA . PHE A 1 279 ? -16.661 55.189 94.930 1.00 22.59 279 PHE A CA 1
ATOM 2141 C C . PHE A 1 279 ? -16.222 56.572 94.450 1.00 22.60 279 PHE A C 1
ATOM 2142 O O . PHE A 1 279 ? -16.345 57.565 95.172 1.00 20.86 279 PHE A O 1
ATOM 2150 N N . LEU A 1 280 ? -15.716 56.638 93.223 1.00 22.76 280 LEU A N 1
ATOM 2151 C CA . LEU A 1 280 ? -15.243 57.903 92.675 1.00 21.55 280 LEU A CA 1
ATOM 2152 C C . LEU A 1 280 ? -16.345 58.935 92.444 1.00 23.44 280 LEU A C 1
ATOM 2153 O O . LEU A 1 280 ? -16.189 60.104 92.805 1.00 22.66 280 LEU A O 1
ATOM 2158 N N . GLU A 1 281 ? -17.458 58.509 91.856 1.00 23.38 281 GLU A N 1
ATOM 2159 C CA . GLU A 1 281 ? -18.555 59.425 91.562 1.00 26.68 281 GLU A CA 1
ATOM 2160 C C . GLU A 1 281 ? -19.437 59.806 92.744 1.00 27.39 281 GLU A C 1
ATOM 2161 O O . GLU A 1 281 ? -19.787 60.974 92.911 1.00 28.44 281 GLU A O 1
ATOM 2167 N N . ASN A 1 282 ? -19.791 58.827 93.565 1.00 26.37 282 ASN A N 1
ATOM 2168 C CA . ASN A 1 282 ? -20.678 59.092 94.686 1.00 27.08 282 ASN A CA 1
ATOM 2169 C C . ASN A 1 282 ? -20.044 59.333 96.046 1.00 26.74 282 ASN A C 1
ATOM 2170 O O . ASN A 1 282 ? -20.727 59.766 96.973 1.00 26.64 282 ASN A O 1
ATOM 2175 N N . TYR A 1 283 ? -18.756 59.051 96.191 1.00 25.43 283 TYR A N 1
ATOM 2176 C CA . TYR A 1 283 ? -18.119 59.282 97.484 1.00 25.07 283 TYR A CA 1
ATOM 2177 C C . TYR A 1 283 ? -16.961 60.280 97.432 1.00 25.08 283 TYR A C 1
ATOM 2178 O O . TYR A 1 283 ? -16.937 61.241 98.203 1.00 25.24 283 TYR A O 1
ATOM 2187 N N . LEU A 1 284 ? -16.013 60.080 96.522 1.00 21.58 284 LEU A N 1
ATOM 2188 C CA . LEU A 1 284 ? -14.884 61.004 96.439 1.00 21.79 284 LEU A CA 1
ATOM 2189 C C . LEU A 1 284 ? -15.232 62.358 95.827 1.00 22.01 284 LEU A C 1
ATOM 2190 O O . LEU A 1 284 ? -14.933 63.400 96.412 1.00 21.98 284 LEU A O 1
ATOM 2195 N N . LEU A 1 285 ? -15.856 62.350 94.651 1.00 22.68 285 LEU A N 1
ATOM 2196 C CA . LEU A 1 285 ? -16.201 63.600 93.984 1.00 22.87 285 LEU A CA 1
ATOM 2197 C C . LEU A 1 285 ? -17.484 64.232 94.511 1.00 24.63 285 LEU A C 1
ATOM 2198 O O . LEU A 1 285 ? -18.448 64.454 93.780 1.00 23.75 285 LEU A O 1
ATOM 2203 N N . THR A 1 286 ? -17.462 64.507 95.811 1.00 26.23 286 THR A N 1
ATOM 2204 C CA . THR A 1 286 ? -18.560 65.158 96.519 1.00 27.27 286 THR A CA 1
ATOM 2205 C C . THR A 1 286 ? -17.841 66.177 97.390 1.00 27.22 286 THR A C 1
ATOM 2206 O O . THR A 1 286 ? -16.633 66.060 97.599 1.00 25.56 286 THR A O 1
ATOM 2210 N N . ASP A 1 287 ? -18.560 67.176 97.890 1.00 27.29 287 ASP A N 1
ATOM 2211 C CA . ASP A 1 287 ? -17.925 68.174 98.743 1.00 29.25 287 ASP A CA 1
ATOM 2212 C C . ASP A 1 287 ? -17.231 67.521 99.939 1.00 28.40 287 ASP A C 1
ATOM 2213 O O . ASP A 1 287 ? -16.072 67.816 100.225 1.00 27.80 287 ASP A O 1
ATOM 2218 N N . GLU A 1 288 ? -17.944 66.637 100.639 1.00 28.58 288 GLU A N 1
ATOM 2219 C CA . GLU A 1 288 ? -17.401 65.961 101.818 1.00 29.11 288 GLU A CA 1
ATOM 2220 C C . GLU A 1 288 ? -16.176 65.124 101.484 1.00 27.42 288 GLU A C 1
ATOM 2221 O O . GLU A 1 288 ? -15.195 65.119 102.224 1.00 26.77 288 GLU A O 1
ATOM 2227 N N . GLY A 1 289 ? -16.241 64.404 100.369 1.00 25.52 289 GLY A N 1
ATOM 2228 C CA . GLY A 1 289 ? -15.121 63.565 99.978 1.00 23.86 289 GLY A CA 1
ATOM 2229 C C . GLY A 1 289 ? -13.846 64.347 99.719 1.00 22.30 289 GLY A C 1
ATOM 2230 O O . GLY A 1 289 ? -12.800 64.035 100.282 1.00 22.32 289 GLY A O 1
ATOM 2231 N N . LEU A 1 290 ? -13.918 65.363 98.865 1.00 22.29 290 LEU A N 1
ATOM 2232 C CA . LEU A 1 290 ? -12.727 66.155 98.567 1.00 22.03 290 LEU A CA 1
ATOM 2233 C C . LEU A 1 290 ? -12.244 66.908 99.804 1.00 21.69 290 LEU A C 1
ATOM 2234 O O . LEU A 1 290 ? -11.046 67.097 99.990 1.00 22.62 290 LEU A O 1
ATOM 2239 N N . GLU A 1 291 ? -13.177 67.334 100.651 1.00 23.40 291 GLU A N 1
ATOM 2240 C CA . GLU A 1 291 ? -12.819 68.033 101.885 1.00 24.37 291 GLU A CA 1
ATOM 2241 C C . GLU A 1 291 ? -11.916 67.153 102.748 1.00 23.26 291 GLU A C 1
ATOM 2242 O O . GLU A 1 291 ? -10.930 67.624 103.314 1.00 24.57 291 GLU A O 1
ATOM 2248 N N . ALA A 1 292 ? -12.266 65.873 102.842 1.00 23.16 292 ALA A N 1
ATOM 2249 C CA . ALA A 1 292 ? -11.502 64.908 103.632 1.00 23.13 292 ALA A CA 1
ATOM 2250 C C . ALA A 1 292 ? -10.081 64.753 103.116 1.00 22.38 292 ALA A C 1
ATOM 2251 O O . ALA A 1 292 ? -9.131 64.706 103.893 1.00 21.65 292 ALA A O 1
ATOM 2253 N N . VAL A 1 293 ? -9.934 64.659 101.800 1.00 22.30 293 VAL A N 1
ATOM 2254 C CA . VAL A 1 293 ? -8.605 64.517 101.220 1.00 22.60 293 VAL A CA 1
ATOM 2255 C C . VAL A 1 293 ? -7.847 65.829 101.370 1.00 21.68 293 VAL A C 1
ATOM 2256 O O . VAL A 1 293 ? -6.680 65.841 101.766 1.00 22.37 293 VAL A O 1
ATOM 2260 N N . ASN A 1 294 ? -8.530 66.931 101.072 1.00 22.08 294 ASN A N 1
ATOM 2261 C CA . ASN A 1 294 ? -7.941 68.268 101.156 1.00 23.45 294 ASN A CA 1
ATOM 2262 C C . ASN A 1 294 ? -7.414 68.585 102.564 1.00 25.54 294 ASN A C 1
ATOM 2263 O O . ASN A 1 294 ? -6.363 69.222 102.718 1.00 23.28 294 ASN A O 1
ATOM 2268 N N . LYS A 1 295 ? -8.151 68.142 103.582 1.00 26.59 295 LYS A N 1
ATOM 2269 C CA . LYS A 1 295 ? -7.776 68.366 104.975 1.00 27.28 295 LYS A CA 1
ATOM 2270 C C . LYS A 1 295 ? -6.435 67.720 105.298 1.00 27.50 295 LYS A C 1
ATOM 2271 O O . LYS A 1 295 ? -5.647 68.251 106.084 1.00 29.67 295 LYS A O 1
ATOM 2277 N N . ASP A 1 296 ? -6.179 66.567 104.694 1.00 25.55 296 ASP A N 1
ATOM 2278 C CA . ASP A 1 296 ? -4.931 65.854 104.916 1.00 25.69 296 ASP A CA 1
ATOM 2279 C C . ASP A 1 296 ? -3.803 66.607 104.199 1.00 25.44 296 ASP A C 1
ATOM 2280 O O . ASP A 1 296 ? -2.842 67.055 104.829 1.00 25.34 296 ASP A O 1
ATOM 2285 N N . LYS A 1 297 ? -3.938 66.744 102.880 1.00 24.38 297 LYS A N 1
ATOM 2286 C CA . LYS A 1 297 ? -2.965 67.455 102.037 1.00 22.86 297 LYS A CA 1
ATOM 2287 C C . LYS A 1 297 ? -3.791 68.227 101.009 1.00 21.69 297 LYS A C 1
ATOM 2288 O O . LYS A 1 297 ? -4.573 67.628 100.266 1.00 20.34 297 LYS A O 1
ATOM 2294 N N . PRO A 1 298 ? -3.634 69.562 100.952 1.00 19.72 298 PRO A N 1
ATOM 2295 C CA . PRO A 1 298 ? -4.388 70.384 100.005 1.00 19.77 298 PRO A CA 1
ATOM 2296 C C . PRO A 1 298 ? -4.300 69.899 98.564 1.00 20.08 298 PRO A C 1
ATOM 2297 O O . PRO A 1 298 ? -3.221 69.581 98.073 1.00 20.56 298 PRO A O 1
ATOM 2301 N N . LEU A 1 299 ? -5.449 69.846 97.896 1.00 22.35 299 LEU A N 1
ATOM 2302 C CA . LEU A 1 299 ? -5.527 69.407 96.507 1.00 22.22 299 LEU A CA 1
ATOM 2303 C C . LEU A 1 299 ? -5.197 70.505 95.500 1.00 23.38 299 LEU A C 1
ATOM 2304 O O . LEU A 1 299 ? -4.789 70.218 94.375 1.00 23.74 299 LEU A O 1
ATOM 2309 N N . GLY A 1 300 ? -5.385 71.755 95.911 1.00 24.94 300 GLY A N 1
ATOM 2310 C CA . GLY A 1 300 ? -5.164 72.881 95.020 1.00 26.34 300 GLY A CA 1
ATOM 2311 C C . GLY A 1 300 ? -6.552 73.293 94.552 1.00 26.64 300 GLY A C 1
ATOM 2312 O O . GLY A 1 300 ? -7.500 73.245 95.337 1.00 26.61 300 GLY A O 1
ATOM 2313 N N . ALA A 1 301 ? -6.691 73.709 93.297 1.00 27.65 301 ALA A N 1
ATOM 2314 C CA . ALA A 1 301 ? -8.011 74.064 92.783 1.00 27.90 301 ALA A CA 1
ATOM 2315 C C . ALA A 1 301 ? -8.646 72.731 92.399 1.00 28.30 301 ALA A C 1
ATOM 2316 O O . ALA A 1 301 ? -8.010 71.906 91.749 1.00 33.21 301 ALA A O 1
ATOM 2318 N N . VAL A 1 302 ? -9.890 72.505 92.793 1.00 25.98 302 VAL A N 1
ATOM 2319 C CA . VAL A 1 302 ? -10.532 71.233 92.485 1.00 22.90 302 VAL A CA 1
ATOM 2320 C C . VAL A 1 302 ? -11.399 71.269 91.229 1.00 23.49 302 VAL A C 1
ATOM 2321 O O . VAL A 1 302 ? -11.869 72.333 90.815 1.00 22.15 302 VAL A O 1
ATOM 2325 N N . ALA A 1 303 ? -11.598 70.102 90.621 1.00 20.46 303 ALA A N 1
ATOM 2326 C CA . ALA A 1 303 ? -12.409 69.999 89.410 1.00 20.79 303 ALA A CA 1
ATOM 2327 C C . ALA A 1 303 ? -13.904 70.125 89.716 1.00 20.75 303 ALA A C 1
ATOM 2328 O O . ALA A 1 303 ? -14.691 70.517 88.853 1.00 20.65 303 ALA A O 1
ATOM 2330 N N . LEU A 1 304 ? -14.287 69.790 90.945 1.00 20.32 304 LEU A N 1
ATOM 2331 C CA . LEU A 1 304 ? -15.684 69.861 91.369 1.00 21.47 304 LEU A CA 1
ATOM 2332 C C . LEU A 1 304 ? -16.100 71.307 91.646 1.00 21.79 304 LEU A C 1
ATOM 2333 O O . LEU A 1 304 ? -15.697 71.905 92.642 1.00 22.17 304 LEU A O 1
ATOM 2338 N N . LYS A 1 305 ? -16.922 71.861 90.761 1.00 23.32 305 LYS A N 1
ATOM 2339 C CA . LYS A 1 305 ? -17.374 73.245 90.894 1.00 24.12 305 LYS A CA 1
ATOM 2340 C C . LYS A 1 305 ? -17.928 73.618 92.270 1.00 26.19 305 LYS A C 1
ATOM 2341 O O . LYS A 1 305 ? -17.599 74.676 92.807 1.00 25.35 305 LYS A O 1
ATOM 2347 N N . SER A 1 306 ? -18.775 72.767 92.841 1.00 26.50 306 SER A N 1
ATOM 2348 C CA . SER A 1 306 ? -19.348 73.085 94.145 1.00 29.27 306 SER A CA 1
ATOM 2349 C C . SER A 1 306 ? -18.297 73.271 95.236 1.00 28.81 306 SER A C 1
ATOM 2350 O O . SER A 1 306 ? -18.425 74.168 96.065 1.00 30.13 306 SER A O 1
ATOM 2353 N N . TYR A 1 307 ? -17.254 72.444 95.247 1.00 27.53 307 TYR A N 1
ATOM 2354 C CA . TYR A 1 307 ? -16.223 72.584 96.276 1.00 27.60 307 TYR A CA 1
ATOM 2355 C C . TYR A 1 307 ? -15.234 73.703 95.941 1.00 27.55 307 TYR A C 1
ATOM 2356 O O . TYR A 1 307 ? -14.724 74.369 96.840 1.00 28.25 307 TYR A O 1
ATOM 2365 N N . GLU A 1 308 ? -14.975 73.933 94.655 1.00 26.94 308 GLU A N 1
ATOM 2366 C CA . GLU A 1 308 ? -14.047 74.993 94.266 1.00 29.89 308 GLU A CA 1
ATOM 2367 C C . GLU A 1 308 ? -14.552 76.345 94.774 1.00 32.74 308 GLU A C 1
ATOM 2368 O O . GLU A 1 308 ? -13.766 77.245 95.076 1.00 32.53 308 GLU A O 1
ATOM 2374 N N . GLU A 1 309 ? -15.870 76.471 94.880 1.00 35.54 309 GLU A N 1
ATOM 2375 C CA . GLU A 1 309 ? -16.496 77.700 95.354 1.00 39.15 309 GLU A CA 1
ATOM 2376 C C . GLU A 1 309 ? -16.215 77.924 96.837 1.00 39.74 309 GLU A C 1
ATOM 2377 O O . GLU A 1 309 ? -16.306 79.047 97.332 1.00 42.39 309 GLU A O 1
ATOM 2383 N N . GLU A 1 310 ? -15.871 76.850 97.540 1.00 39.35 310 GLU A N 1
ATOM 2384 C CA . GLU A 1 310 ? -15.569 76.915 98.965 1.00 37.38 310 GLU A CA 1
ATOM 2385 C C . GLU A 1 310 ? -14.087 77.228 99.170 1.00 36.79 310 GLU A C 1
ATOM 2386 O O . GLU A 1 310 ? -13.677 77.690 100.239 1.00 37.79 310 GLU A O 1
ATOM 2392 N N . LEU A 1 311 ? -13.291 76.974 98.135 1.00 32.63 311 LEU A N 1
ATOM 2393 C CA . LEU A 1 311 ? -11.850 77.206 98.172 1.00 30.08 311 LEU A CA 1
ATOM 2394 C C . LEU A 1 311 ? -11.447 78.504 97.470 1.00 29.83 311 LEU A C 1
ATOM 2395 O O . LEU A 1 311 ? -10.310 78.953 97.592 1.00 27.09 311 LEU A O 1
ATOM 2400 N N . ALA A 1 312 ? -12.380 79.096 96.734 1.00 30.90 312 ALA A N 1
ATOM 2401 C CA . ALA A 1 312 ? -12.112 80.321 95.987 1.00 32.04 312 ALA A CA 1
ATOM 2402 C C . ALA A 1 312 ? -11.595 81.495 96.816 1.00 30.73 312 ALA A C 1
ATOM 2403 O O . ALA A 1 312 ? -10.888 82.354 96.296 1.00 30.10 312 ALA A O 1
ATOM 2405 N N . LYS A 1 313 ? -11.935 81.535 98.099 1.00 31.57 313 LYS A N 1
ATOM 2406 C CA . LYS A 1 313 ? -11.496 82.630 98.959 1.00 32.09 313 LYS A CA 1
ATOM 2407 C C . LYS A 1 313 ? -10.088 82.452 99.534 1.00 30.46 313 LYS A C 1
ATOM 2408 O O . LYS A 1 313 ? -9.582 83.338 100.223 1.00 30.75 313 LYS A O 1
ATOM 2414 N N . ASP A 1 314 ? -9.454 81.320 99.243 1.00 28.31 314 ASP A N 1
ATOM 2415 C CA . ASP A 1 314 ? -8.104 81.034 99.735 1.00 26.60 314 ASP A CA 1
ATOM 2416 C C . ASP A 1 314 ? -7.063 81.730 98.853 1.00 26.32 314 ASP A C 1
ATOM 2417 O O . ASP A 1 314 ? -6.985 81.463 97.656 1.00 24.78 314 ASP A O 1
ATOM 2422 N N . PRO A 1 315 ? -6.240 82.622 99.434 1.00 25.73 315 PRO A N 1
ATOM 2423 C CA . PRO A 1 315 ? -5.213 83.337 98.666 1.00 24.66 315 PRO A CA 1
ATOM 2424 C C . PRO A 1 315 ? -4.203 82.391 98.020 1.00 24.91 315 PRO A C 1
ATOM 2425 O O . PRO A 1 315 ? -3.659 82.678 96.948 1.00 24.12 315 PRO A O 1
ATOM 2429 N N . ARG A 1 316 ? -3.937 81.277 98.692 1.00 21.68 316 ARG A N 1
ATOM 2430 C CA . ARG A 1 316 ? -2.980 80.302 98.186 1.00 22.58 316 ARG A CA 1
ATOM 2431 C C . ARG A 1 316 ? -3.508 79.662 96.909 1.00 21.26 316 ARG A C 1
ATOM 2432 O O . ARG A 1 316 ? -2.747 79.318 96.001 1.00 21.90 316 ARG A O 1
ATOM 2440 N N . ILE A 1 317 ? -4.823 79.506 96.839 1.00 23.56 317 ILE A N 1
ATOM 2441 C CA . ILE A 1 317 ? -5.443 78.907 95.670 1.00 24.12 317 ILE A CA 1
ATOM 2442 C C . ILE A 1 317 ? -5.502 79.922 94.525 1.00 24.60 317 ILE A C 1
ATOM 2443 O O . ILE A 1 317 ? -5.440 79.551 93.350 1.00 22.59 317 ILE A O 1
ATOM 2448 N N . ALA A 1 318 ? -5.611 81.203 94.869 1.00 23.09 318 ALA A N 1
ATOM 2449 C CA . ALA A 1 318 ? -5.614 82.244 93.845 1.00 23.65 318 ALA A CA 1
ATOM 2450 C C . ALA A 1 318 ? -4.226 82.236 93.203 1.00 22.72 318 ALA A C 1
ATOM 2451 O O . ALA A 1 318 ? -4.092 82.351 91.984 1.00 23.67 318 ALA A O 1
ATOM 2453 N N . ALA A 1 319 ? -3.192 82.095 94.031 1.00 20.60 319 ALA A N 1
ATOM 2454 C CA . ALA A 1 319 ? -1.816 82.064 93.539 1.00 22.22 319 ALA A CA 1
ATOM 2455 C C . ALA A 1 319 ? -1.592 80.826 92.670 1.00 21.44 319 ALA A C 1
ATOM 2456 O O . ALA A 1 319 ? -0.934 80.884 91.618 1.00 21.23 319 ALA A O 1
ATOM 2458 N N . THR A 1 320 ? -2.138 79.700 93.114 1.00 20.10 320 THR A N 1
ATOM 2459 C CA . THR A 1 320 ? -2.011 78.450 92.362 1.00 20.31 320 THR A CA 1
ATOM 2460 C C . THR A 1 320 ? -2.649 78.638 90.989 1.00 20.53 320 THR A C 1
ATOM 2461 O O . THR A 1 320 ? -2.092 78.217 89.973 1.00 19.54 320 THR A O 1
ATOM 2465 N N . MET A 1 321 ? -3.816 79.277 90.967 1.00 20.99 321 MET A N 1
ATOM 2466 C CA . MET A 1 321 ? -4.541 79.535 89.720 1.00 24.10 321 MET A CA 1
ATOM 2467 C C . MET A 1 321 ? -3.807 80.520 88.806 1.00 21.87 321 MET A C 1
ATOM 2468 O O . MET A 1 321 ? -3.842 80.386 87.583 1.00 21.11 321 MET A O 1
ATOM 2473 N N . GLU A 1 322 ? -3.150 81.512 89.395 1.00 21.35 322 GLU A N 1
ATOM 2474 C CA . GLU A 1 322 ? -2.408 82.483 88.599 1.00 22.32 322 GLU A CA 1
ATOM 2475 C C . GLU A 1 322 ? -1.248 81.783 87.892 1.00 21.71 322 GLU A C 1
ATOM 2476 O O . GLU A 1 322 ? -1.018 81.974 86.697 1.00 21.12 322 GLU A O 1
ATOM 2482 N N . ASN A 1 323 ? -0.519 80.961 88.634 1.00 20.21 323 ASN A N 1
ATOM 2483 C CA . ASN A 1 323 ? 0.603 80.244 88.053 1.00 19.62 323 ASN A CA 1
ATOM 2484 C C . ASN A 1 323 ? 0.132 79.249 87.000 1.00 18.46 323 ASN A C 1
ATOM 2485 O O . ASN A 1 323 ? 0.786 79.064 85.971 1.00 19.85 323 ASN A O 1
ATOM 2490 N N . ALA A 1 324 ? -1.010 78.618 87.253 1.00 17.00 324 ALA A N 1
ATOM 2491 C CA . ALA A 1 324 ? -1.566 77.649 86.311 1.00 19.25 324 ALA A CA 1
ATOM 2492 C C . ALA A 1 324 ? -1.942 78.331 85.002 1.00 20.80 324 ALA A C 1
ATOM 2493 O O . ALA A 1 324 ? -1.685 77.804 83.924 1.00 22.26 324 ALA A O 1
ATOM 2495 N N . GLN A 1 325 ? -2.551 79.506 85.111 1.00 21.38 325 GLN A N 1
ATOM 2496 C CA . GLN A 1 325 ? -2.976 80.278 83.948 1.00 21.04 325 GLN A CA 1
ATOM 2497 C C . GLN A 1 325 ? -1.756 80.718 83.123 1.00 22.14 325 GLN A C 1
ATOM 2498 O O . GLN A 1 325 ? -1.813 80.793 81.894 1.00 21.18 325 GLN A O 1
ATOM 2504 N N . LYS A 1 326 ? -0.646 80.982 83.805 1.00 20.19 326 LYS A N 1
ATOM 2505 C CA . LYS A 1 326 ? 0.584 81.390 83.125 1.00 21.50 326 LYS A CA 1
ATOM 2506 C C . LYS A 1 326 ? 1.367 80.197 82.563 1.00 21.81 326 LYS A C 1
ATOM 2507 O O . LYS A 1 326 ? 2.222 80.357 81.687 1.00 22.40 326 LYS A O 1
ATOM 2513 N N . GLY A 1 327 ? 1.074 79.005 83.071 1.00 21.94 327 GLY A N 1
ATOM 2514 C CA . GLY A 1 327 ? 1.761 77.820 82.594 1.00 21.02 327 GLY A CA 1
ATOM 2515 C C . GLY A 1 327 ? 0.969 77.173 81.473 1.00 24.08 327 GLY A C 1
ATOM 2516 O O . GLY A 1 327 ? 0.169 77.830 80.799 1.00 21.42 327 GLY A O 1
ATOM 2517 N N . GLU A 1 328 ? 1.169 75.877 81.283 1.00 24.23 328 GLU A N 1
ATOM 2518 C CA . GLU A 1 328 ? 0.475 75.154 80.230 1.00 25.52 328 GLU A CA 1
ATOM 2519 C C . GLU A 1 328 ? 0.046 73.797 80.756 1.00 24.00 328 GLU A C 1
ATOM 2520 O O . GLU A 1 328 ? 0.797 73.148 81.479 1.00 20.43 328 GLU A O 1
ATOM 2526 N N . ILE A 1 329 ? -1.158 73.368 80.397 1.00 22.43 329 ILE A N 1
ATOM 2527 C CA . ILE A 1 329 ? -1.633 72.060 80.823 1.00 23.65 329 ILE A CA 1
ATOM 2528 C C . ILE A 1 329 ? -0.752 71.042 80.095 1.00 22.74 329 ILE A C 1
ATOM 2529 O O . ILE A 1 329 ? -0.477 71.190 78.901 1.00 21.47 329 ILE A O 1
ATOM 2534 N N . MET A 1 330 ? -0.273 70.033 80.817 1.00 19.38 330 MET A N 1
ATOM 2535 C CA . MET A 1 330 ? 0.589 69.023 80.202 1.00 20.20 330 MET A CA 1
ATOM 2536 C C . MET A 1 330 ? -0.098 68.183 79.147 1.00 19.06 330 MET A C 1
ATOM 2537 O O . MET A 1 330 ? -1.310 67.972 79.193 1.00 17.90 330 MET A O 1
ATOM 2542 N N . PRO A 1 331 ? 0.665 67.716 78.156 1.00 20.02 331 PRO A N 1
ATOM 2543 C CA . PRO A 1 331 ? 0.047 66.871 77.133 1.00 20.53 331 PRO A CA 1
ATOM 2544 C C . PRO A 1 331 ? -0.154 65.537 77.864 1.00 21.87 331 PRO A C 1
ATOM 2545 O O . PRO A 1 331 ? 0.418 65.328 78.940 1.00 20.75 331 PRO A O 1
ATOM 2549 N N . ASN A 1 332 ? -0.956 64.639 77.305 1.00 22.04 332 ASN A N 1
ATOM 2550 C CA . ASN A 1 332 ? -1.163 63.341 77.938 1.00 23.52 332 ASN A CA 1
ATOM 2551 C C . ASN A 1 332 ? -0.719 62.221 77.000 1.00 22.85 332 ASN A C 1
ATOM 2552 O O . ASN A 1 332 ? -0.958 61.045 77.265 1.00 23.01 332 ASN A O 1
ATOM 2557 N N . ILE A 1 333 ? -0.049 62.589 75.909 1.00 23.96 333 ILE A N 1
ATOM 2558 C CA . ILE A 1 333 ? 0.405 61.601 74.927 1.00 22.47 333 ILE A CA 1
ATOM 2559 C C . ILE A 1 333 ? 1.379 60.581 75.508 1.00 22.49 333 ILE A C 1
ATOM 2560 O O . ILE A 1 333 ? 2.098 60.870 76.465 1.00 18.80 333 ILE A O 1
ATOM 2565 N N . PRO A 1 334 ? 1.415 59.367 74.931 1.00 21.62 334 PRO A N 1
ATOM 2566 C CA . PRO A 1 334 ? 2.309 58.307 75.414 1.00 21.93 334 PRO A CA 1
ATOM 2567 C C . PRO A 1 334 ? 3.788 58.688 75.507 1.00 22.74 334 PRO A C 1
ATOM 2568 O O . PRO A 1 334 ? 4.519 58.123 76.320 1.00 24.06 334 PRO A O 1
ATOM 2572 N N . GLN A 1 335 ? 4.225 59.644 74.688 1.00 21.71 335 GLN A N 1
ATOM 2573 C CA . GLN A 1 335 ? 5.627 60.065 74.688 1.00 23.28 335 GLN A CA 1
ATOM 2574 C C . GLN A 1 335 ? 6.063 60.932 75.881 1.00 23.44 335 GLN A C 1
ATOM 2575 O O . GLN A 1 335 ? 7.251 61.249 76.017 1.00 21.92 335 GLN A O 1
ATOM 2581 N N . MET A 1 336 ? 5.115 61.310 76.740 1.00 23.13 336 MET A N 1
ATOM 2582 C CA . MET A 1 336 ? 5.437 62.149 77.895 1.00 21.57 336 MET A CA 1
ATOM 2583 C C . MET A 1 336 ? 6.428 61.491 78.844 1.00 21.68 336 MET A C 1
ATOM 2584 O O . MET A 1 336 ? 7.256 62.180 79.431 1.00 21.04 336 MET A O 1
ATOM 2589 N N . SER A 1 337 ? 6.358 60.169 78.996 1.00 21.00 337 SER A N 1
ATOM 2590 C CA . SER A 1 337 ? 7.296 59.479 79.883 1.00 23.86 337 SER A CA 1
ATOM 2591 C C . SER A 1 337 ? 8.737 59.666 79.404 1.00 23.05 337 SER A C 1
ATOM 2592 O O . SER A 1 337 ? 9.630 59.972 80.195 1.00 22.71 337 SER A O 1
ATOM 2595 N N . ALA A 1 338 ? 8.955 59.472 78.105 1.00 22.66 338 ALA A N 1
ATOM 2596 C CA . ALA A 1 338 ? 10.282 59.615 77.516 1.00 21.27 338 ALA A CA 1
ATOM 2597 C C . ALA A 1 338 ? 10.764 61.054 77.656 1.00 21.38 338 ALA A C 1
ATOM 2598 O O . ALA A 1 338 ? 11.933 61.304 77.958 1.00 24.14 338 ALA A O 1
ATOM 2600 N N . PHE A 1 339 ? 9.861 62.001 77.430 1.00 22.31 339 PHE A N 1
ATOM 2601 C CA . PHE A 1 339 ? 10.183 63.417 77.554 1.00 19.54 339 PHE A CA 1
ATOM 2602 C C . PHE A 1 339 ? 10.689 63.694 78.965 1.00 19.44 339 PHE A C 1
ATOM 2603 O O . PHE A 1 339 ? 11.769 64.253 79.148 1.00 19.83 339 PHE A O 1
ATOM 2611 N N . TRP A 1 340 ? 9.914 63.282 79.963 1.00 19.13 340 TRP A N 1
ATOM 2612 C CA . TRP A 1 340 ? 10.290 63.520 81.351 1.00 20.56 340 TRP A CA 1
ATOM 2613 C C . TRP A 1 340 ? 11.621 62.887 81.735 1.00 21.07 340 TRP A C 1
ATOM 2614 O O . TRP A 1 340 ? 12.439 63.516 82.411 1.00 21.85 340 TRP A O 1
ATOM 2625 N N . TYR A 1 341 ? 11.845 61.649 81.302 1.00 21.71 341 TYR A N 1
ATOM 2626 C CA . TYR A 1 341 ? 13.081 60.961 81.642 1.00 20.52 341 TYR A CA 1
ATOM 2627 C C . TYR A 1 341 ? 14.256 61.653 80.966 1.00 20.95 341 TYR A C 1
ATOM 2628 O O . TYR A 1 341 ? 15.312 61.821 81.571 1.00 22.15 341 TYR A O 1
ATOM 2637 N N . ALA A 1 342 ? 14.063 62.073 79.721 1.00 22.03 342 ALA A N 1
ATOM 2638 C CA . ALA A 1 342 ? 15.115 62.758 78.975 1.00 22.56 342 ALA A CA 1
ATOM 2639 C C . ALA A 1 342 ? 15.487 64.080 79.650 1.00 23.33 342 ALA A C 1
ATOM 2640 O O . ALA A 1 342 ? 16.665 64.375 79.853 1.00 22.77 342 ALA A O 1
ATOM 2642 N N . VAL A 1 343 ? 14.480 64.874 80.001 1.00 22.37 343 VAL A N 1
ATOM 2643 C CA . VAL A 1 343 ? 14.737 66.149 80.653 1.00 21.90 343 VAL A CA 1
ATOM 2644 C C . VAL A 1 343 ? 15.309 65.941 82.058 1.00 21.71 343 VAL A C 1
ATOM 2645 O O . VAL A 1 343 ? 16.168 66.701 82.503 1.00 21.99 343 VAL A O 1
ATOM 2649 N N . ARG A 1 344 ? 14.836 64.913 82.754 1.00 21.68 344 ARG A N 1
ATOM 2650 C CA . ARG A 1 344 ? 15.342 64.619 84.092 1.00 23.05 344 ARG A CA 1
ATOM 2651 C C . ARG A 1 344 ? 16.851 64.398 84.010 1.00 22.71 344 ARG A C 1
ATOM 2652 O O . ARG A 1 344 ? 17.620 64.953 84.796 1.00 24.41 344 ARG A O 1
ATOM 2660 N N . THR A 1 345 ? 17.262 63.583 83.047 1.00 23.52 345 THR A N 1
ATOM 2661 C CA . THR A 1 345 ? 18.669 63.266 82.851 1.00 24.52 345 THR A CA 1
ATOM 2662 C C . THR A 1 345 ? 19.482 64.504 82.490 1.00 25.79 345 THR A C 1
ATOM 2663 O O . THR A 1 345 ? 20.580 64.710 83.018 1.00 24.18 345 THR A O 1
ATOM 2667 N N . ALA A 1 346 ? 18.940 65.334 81.601 1.00 24.48 346 ALA A N 1
ATOM 2668 C CA . ALA A 1 346 ? 19.626 66.551 81.177 1.00 26.40 346 ALA A CA 1
ATOM 2669 C C . ALA A 1 346 ? 19.855 67.533 82.325 1.00 25.89 346 ALA A C 1
ATOM 2670 O O . ALA A 1 346 ? 20.943 68.095 82.459 1.00 26.26 346 ALA A O 1
ATOM 2672 N N . VAL A 1 347 ? 18.840 67.745 83.157 1.00 24.75 347 VAL A N 1
ATOM 2673 C CA . VAL A 1 347 ? 18.976 68.671 84.277 1.00 24.30 347 VAL A CA 1
ATOM 2674 C C . VAL A 1 347 ? 19.978 68.160 85.308 1.00 26.10 347 VAL A C 1
ATOM 2675 O O . VAL A 1 347 ? 20.797 68.928 85.818 1.00 26.92 347 VAL A O 1
ATOM 2679 N N . ILE A 1 348 ? 19.921 66.870 85.617 1.00 27.19 348 ILE A N 1
ATOM 2680 C CA . ILE A 1 348 ? 20.852 66.315 86.586 1.00 28.08 348 ILE A CA 1
ATOM 2681 C C . ILE A 1 348 ? 22.285 66.355 86.047 1.00 28.42 348 ILE A C 1
ATOM 2682 O O . ILE A 1 348 ? 23.212 66.707 86.777 1.00 27.81 348 ILE A O 1
ATOM 2687 N N . ASN A 1 349 ? 22.474 66.020 84.773 1.00 28.27 349 ASN A N 1
ATOM 2688 C CA . ASN A 1 349 ? 23.819 66.054 84.199 1.00 29.52 349 ASN A CA 1
ATOM 2689 C C . ASN A 1 349 ? 24.383 67.475 84.091 1.00 30.41 349 ASN A C 1
ATOM 2690 O O . ASN A 1 349 ? 25.569 67.702 84.343 1.00 30.52 349 ASN A O 1
ATOM 2695 N N . ALA A 1 350 ? 23.540 68.432 83.716 1.00 29.22 350 ALA A N 1
ATOM 2696 C CA . ALA A 1 350 ? 23.989 69.814 83.591 1.00 30.77 350 ALA A CA 1
ATOM 2697 C C . ALA A 1 350 ? 24.304 70.402 84.961 1.00 31.69 350 ALA A C 1
ATOM 2698 O O . ALA A 1 350 ? 25.285 71.127 85.123 1.00 33.36 350 ALA A O 1
ATOM 2700 N N . ALA A 1 351 ? 23.470 70.082 85.946 1.00 31.21 351 ALA A N 1
ATOM 2701 C CA . ALA A 1 351 ? 23.655 70.580 87.305 1.00 32.26 351 ALA A CA 1
ATOM 2702 C C . ALA A 1 351 ? 24.894 69.999 87.986 1.00 33.72 351 ALA A C 1
ATOM 2703 O O . ALA A 1 351 ? 25.573 70.687 88.748 1.00 32.49 351 ALA A O 1
ATOM 2705 N N . SER A 1 352 ? 25.179 68.732 87.710 1.00 35.67 352 SER A N 1
ATOM 2706 C CA . SER A 1 352 ? 26.319 68.053 88.314 1.00 38.51 352 SER A CA 1
ATOM 2707 C C . SER A 1 352 ? 27.632 68.354 87.597 1.00 39.68 352 SER A C 1
ATOM 2708 O O . SER A 1 352 ? 28.709 68.161 88.155 1.00 40.26 352 SER A O 1
ATOM 2711 N N . GLY A 1 353 ? 27.538 68.819 86.357 1.00 40.70 353 GLY A N 1
ATOM 2712 C CA . GLY A 1 353 ? 28.736 69.128 85.604 1.00 40.91 353 GLY A CA 1
ATOM 2713 C C . GLY A 1 353 ? 29.146 68.009 84.667 1.00 42.18 353 GLY A C 1
ATOM 2714 O O . GLY A 1 353 ? 30.099 68.157 83.905 1.00 43.54 353 GLY A O 1
ATOM 2715 N N . ARG A 1 354 ? 28.430 66.889 84.717 1.00 42.55 354 ARG A N 1
ATOM 2716 C CA . ARG A 1 354 ? 28.734 65.755 83.851 1.00 42.61 354 ARG A CA 1
ATOM 2717 C C . ARG A 1 354 ? 28.669 66.169 82.387 1.00 41.09 354 ARG A C 1
ATOM 2718 O O . ARG A 1 354 ? 29.368 65.610 81.542 1.00 41.53 354 ARG A O 1
ATOM 2726 N N . GLN A 1 355 ? 27.815 67.144 82.096 1.00 38.23 355 GLN A N 1
ATOM 2727 C CA . GLN A 1 355 ? 27.664 67.662 80.742 1.00 36.89 355 GLN A CA 1
ATOM 2728 C C . GLN A 1 355 ? 27.393 69.153 80.820 1.00 35.98 355 GLN A C 1
ATOM 2729 O O . GLN A 1 355 ? 26.959 69.663 81.851 1.00 36.59 355 GLN A O 1
ATOM 2735 N N . THR A 1 356 ? 27.650 69.853 79.725 1.00 36.70 356 THR A N 1
ATOM 2736 C CA . THR A 1 356 ? 27.377 71.279 79.671 1.00 36.46 356 THR A CA 1
ATOM 2737 C C . THR A 1 356 ? 25.889 71.361 79.332 1.00 36.13 356 THR A C 1
ATOM 2738 O O . THR A 1 356 ? 25.287 70.359 78.947 1.00 35.73 356 THR A O 1
ATOM 2742 N N . VAL A 1 357 ? 25.302 72.544 79.467 1.00 36.22 357 VAL A N 1
ATOM 2743 C CA . VAL A 1 357 ? 23.892 72.725 79.160 1.00 35.93 357 VAL A CA 1
ATOM 2744 C C . VAL A 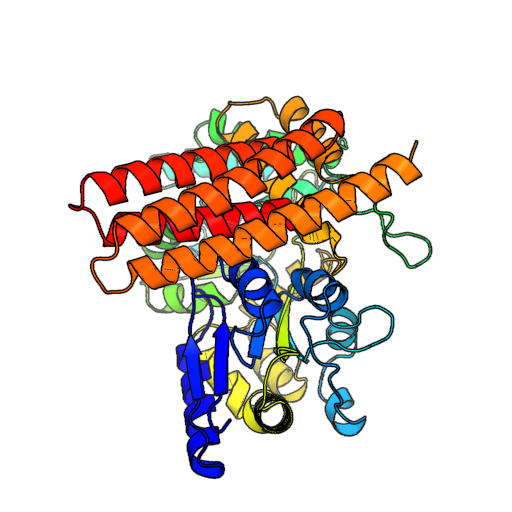1 357 ? 23.580 72.312 77.721 1.00 36.51 357 VAL A C 1
ATOM 2745 O O . VAL A 1 357 ? 22.655 71.536 77.477 1.00 35.17 357 VAL A O 1
ATOM 2749 N N . ASP A 1 358 ? 24.359 72.825 76.773 1.00 36.75 358 ASP A N 1
ATOM 2750 C CA . ASP A 1 358 ? 24.165 72.513 75.360 1.00 37.00 358 ASP A CA 1
ATOM 2751 C C . ASP A 1 358 ? 24.241 71.018 75.051 1.00 36.01 358 ASP A C 1
ATOM 2752 O O . ASP A 1 358 ? 23.462 70.507 74.247 1.00 35.70 358 ASP A O 1
ATOM 2757 N N . GLU A 1 359 ? 25.180 70.317 75.678 1.00 34.69 359 GLU A N 1
ATOM 2758 C CA . GLU A 1 359 ? 25.316 68.882 75.449 1.00 34.31 359 GLU A CA 1
ATOM 2759 C C . GLU A 1 359 ? 24.121 68.156 76.060 1.00 32.18 359 GLU A C 1
ATOM 2760 O O . GLU A 1 359 ? 23.521 67.288 75.436 1.00 31.39 359 GLU A O 1
ATOM 2766 N N . ALA A 1 360 ? 23.791 68.525 77.293 1.00 31.26 360 ALA A N 1
ATOM 2767 C CA . ALA A 1 360 ? 22.684 67.911 78.016 1.00 29.62 360 ALA A CA 1
ATOM 2768 C C . ALA A 1 360 ? 21.355 68.041 77.281 1.00 29.03 360 ALA A C 1
ATOM 2769 O O . ALA A 1 360 ? 20.640 67.054 77.099 1.00 28.15 360 ALA A O 1
ATOM 2771 N N . LEU A 1 361 ? 21.024 69.255 76.854 1.00 27.17 361 LEU A N 1
ATOM 2772 C CA . LEU A 1 361 ? 19.765 69.479 76.157 1.00 27.39 361 LEU A CA 1
ATOM 2773 C C . LEU A 1 361 ? 19.750 68.916 74.740 1.00 28.39 361 LEU A C 1
ATOM 2774 O O . LEU A 1 361 ? 18.690 68.574 74.218 1.00 27.17 361 LEU A O 1
ATOM 2779 N N . LYS A 1 362 ? 20.920 68.810 74.118 1.00 29.75 362 LYS A N 1
ATOM 2780 C CA . LYS A 1 362 ? 20.980 68.257 72.771 1.00 31.16 362 LYS A CA 1
ATOM 2781 C C . LYS A 1 362 ? 20.560 66.794 72.862 1.00 30.13 362 LYS A C 1
ATOM 2782 O O . LYS A 1 362 ? 19.761 66.320 72.057 1.00 29.95 362 LYS A O 1
ATOM 2788 N N . ASP A 1 363 ? 21.088 66.085 73.858 1.00 30.59 363 ASP A N 1
ATOM 2789 C CA . ASP A 1 363 ? 20.744 64.678 74.044 1.00 30.73 363 ASP A CA 1
ATOM 2790 C C . ASP A 1 363 ? 19.284 64.511 74.459 1.00 29.03 363 ASP A C 1
ATOM 2791 O O . ASP A 1 363 ? 18.625 63.539 74.082 1.00 27.50 363 ASP A O 1
ATOM 2796 N N . ALA A 1 364 ? 18.783 65.458 75.245 1.00 26.66 364 ALA A N 1
ATOM 2797 C CA . ALA A 1 364 ? 17.401 65.402 75.698 1.00 25.44 364 ALA A CA 1
ATOM 2798 C C . ALA A 1 364 ? 16.491 65.495 74.484 1.00 27.77 364 ALA A C 1
ATOM 2799 O O . ALA A 1 364 ? 15.470 64.807 74.400 1.00 26.63 364 ALA A O 1
ATOM 2801 N N . GLN A 1 365 ? 16.864 66.348 73.536 1.00 27.22 365 GLN A N 1
ATOM 2802 C CA . GLN A 1 365 ? 16.071 66.510 72.325 1.00 29.87 365 GLN A CA 1
ATOM 2803 C C . GLN A 1 365 ? 16.077 65.214 71.515 1.00 31.62 365 GLN A C 1
ATOM 2804 O O . GLN A 1 365 ? 15.030 64.730 71.086 1.00 31.23 365 GLN A O 1
ATOM 2810 N N . THR A 1 366 ? 17.262 64.649 71.315 1.00 31.88 366 THR A N 1
ATOM 2811 C CA . THR A 1 366 ? 17.395 63.413 70.554 1.00 34.96 366 THR A CA 1
ATOM 2812 C C . THR A 1 366 ? 16.634 62.254 71.202 1.00 35.49 366 THR A C 1
ATOM 2813 O O . THR A 1 366 ? 15.955 61.493 70.513 1.00 34.48 366 THR A O 1
ATOM 2817 N N . ASN A 1 367 ? 16.743 62.129 72.524 1.00 35.84 367 ASN A N 1
ATOM 2818 C CA . ASN A 1 367 ? 16.080 61.051 73.258 1.00 37.15 367 ASN A CA 1
ATOM 2819 C C . ASN A 1 367 ? 14.557 61.147 73.350 1.00 37.89 367 ASN A C 1
ATOM 2820 O O . ASN A 1 367 ? 13.875 60.124 73.377 1.00 39.99 367 ASN A O 1
ATOM 2825 N N . SER A 1 368 ? 14.019 62.359 73.412 1.00 35.80 368 SER A N 1
ATOM 2826 C CA . SER A 1 368 ? 12.577 62.517 73.533 1.00 36.41 368 SER A CA 1
ATOM 2827 C C . SER A 1 368 ? 11.863 62.691 72.197 1.00 36.89 368 SER A C 1
ATOM 2828 O O . SER A 1 368 ? 10.640 62.579 72.124 1.00 34.99 368 SER A O 1
ATOM 2831 N N . SER A 1 369 ? 12.626 62.958 71.141 1.00 37.31 369 SER A N 1
ATOM 2832 C CA . SER A 1 369 ? 12.049 63.145 69.816 1.00 40.04 369 SER A CA 1
ATOM 2833 C C . SER A 1 369 ? 11.962 61.840 69.032 1.00 41.61 369 SER A C 1
ATOM 2834 O O . SER A 1 369 ? 12.837 60.983 69.137 1.00 40.87 369 SER A O 1
ATOM 2837 N N . SER A 1 370 ? 10.902 61.695 68.243 1.00 44.70 370 SER A N 1
ATOM 2838 C CA . SER A 1 370 ? 10.720 60.494 67.434 1.00 49.39 370 SER A CA 1
ATOM 2839 C C . SER A 1 370 ? 11.048 60.799 65.979 1.00 50.67 370 SER A C 1
ATOM 2840 O O . SER A 1 370 ? 10.131 60.695 65.137 1.00 53.10 370 SER A O 1
ATOM 2843 N N . LEU A 1 381 ? 13.340 50.933 55.977 1.00 57.41 541 LEU A N 1
ATOM 2844 C CA . LEU A 1 381 ? 14.120 51.702 56.987 1.00 56.45 541 LEU A CA 1
ATOM 2845 C C . LEU A 1 381 ? 13.284 51.935 58.243 1.00 55.50 541 LEU A C 1
ATOM 2846 O O . LEU A 1 381 ? 13.662 51.515 59.339 1.00 54.96 541 LEU A O 1
ATOM 2851 N N . GLY A 1 382 ? 12.147 52.606 58.080 1.00 53.94 542 GLY A N 1
ATOM 2852 C CA . GLY A 1 382 ? 11.275 52.859 59.214 1.00 51.09 542 GLY A CA 1
ATOM 2853 C C . GLY A 1 382 ? 10.598 51.568 59.633 1.00 48.99 542 GLY A C 1
ATOM 2854 O O . GLY A 1 382 ? 10.549 51.232 60.818 1.00 48.87 542 GLY A O 1
ATOM 2855 N N . ILE A 1 383 ? 10.078 50.842 58.648 1.00 46.52 543 ILE A N 1
ATOM 2856 C CA . ILE A 1 383 ? 9.404 49.570 58.889 1.00 44.58 543 ILE A CA 1
ATOM 2857 C C . ILE A 1 383 ? 10.297 48.660 59.729 1.00 43.67 543 ILE A C 1
ATOM 2858 O O . ILE A 1 383 ? 9.860 48.080 60.726 1.00 42.50 543 ILE A O 1
ATOM 2863 N N . GLU A 1 384 ? 11.552 48.545 59.312 1.00 43.29 544 GLU A N 1
ATOM 2864 C CA . GLU A 1 384 ? 12.533 47.717 60.000 1.00 43.52 544 GLU A CA 1
ATOM 2865 C C . GLU A 1 384 ? 12.663 48.175 61.447 1.00 42.99 544 GLU A C 1
ATOM 2866 O O . GLU A 1 384 ? 12.882 47.363 62.353 1.00 41.87 544 GLU A O 1
ATOM 2872 N N . GLY A 1 385 ? 12.525 49.482 61.655 1.00 40.33 545 GLY A N 1
ATOM 2873 C CA . GLY A 1 385 ? 12.611 50.031 62.995 1.00 38.38 545 GLY A CA 1
ATOM 2874 C C . GLY A 1 385 ? 11.367 49.695 63.797 1.00 36.97 545 GLY A C 1
ATOM 2875 O O . GLY A 1 385 ? 11.438 49.458 65.003 1.00 36.70 545 GLY A O 1
ATOM 2876 N N . ARG A 1 386 ? 10.219 49.674 63.128 1.00 37.04 546 ARG A N 1
ATOM 2877 C CA . ARG A 1 386 ? 8.959 49.356 63.791 1.00 35.21 546 ARG A CA 1
ATOM 2878 C C . ARG A 1 386 ? 8.946 47.890 64.226 1.00 33.52 546 ARG A C 1
ATOM 2879 O O . ARG A 1 386 ? 8.540 47.570 65.347 1.00 32.79 546 ARG A O 1
ATOM 2887 N N . SER A 1 387 ? 9.399 47.006 63.341 1.00 29.97 547 SER A N 1
ATOM 2888 C CA . SER A 1 387 ? 9.448 45.576 63.635 1.00 30.30 547 SER A CA 1
ATOM 2889 C C . SER A 1 387 ? 10.362 45.292 64.822 1.00 28.12 547 SER A C 1
ATOM 2890 O O . SER A 1 387 ? 9.996 44.562 65.741 1.00 28.07 547 SER A O 1
ATOM 2893 N N . SER A 1 388 ? 11.557 45.868 64.789 1.00 27.64 548 SER A N 1
ATOM 2894 C CA . SER A 1 388 ? 12.528 45.676 65.861 1.00 30.58 548 SER A CA 1
ATOM 2895 C C . SER A 1 388 ? 12.049 46.283 67.176 1.00 29.00 548 SER A C 1
ATOM 2896 O O . SER A 1 388 ? 12.322 45.743 68.249 1.00 29.27 548 SER A O 1
ATOM 2899 N N . GLU A 1 389 ? 11.337 47.402 67.080 1.00 28.92 549 GLU A N 1
ATOM 2900 C CA . GLU A 1 389 ? 10.812 48.085 68.256 1.00 30.11 549 GLU A CA 1
ATOM 2901 C C . GLU A 1 389 ? 9.796 47.206 68.980 1.00 27.92 549 GLU A C 1
ATOM 2902 O O . GLU A 1 389 ? 9.813 47.094 70.207 1.00 27.49 549 GLU A O 1
ATOM 2908 N N . GLU A 1 390 ? 8.904 46.588 68.215 1.00 27.29 550 GLU A N 1
ATOM 2909 C CA . GLU A 1 390 ? 7.881 45.738 68.807 1.00 28.11 550 GLU A CA 1
ATOM 2910 C C . GLU A 1 390 ? 8.496 44.497 69.430 1.00 25.73 550 GLU A C 1
ATOM 2911 O O . GLU A 1 390 ? 8.069 44.048 70.492 1.00 24.90 550 GLU A O 1
ATOM 2917 N N . LEU A 1 391 ? 9.513 43.957 68.771 1.00 24.95 551 LEU A N 1
ATOM 2918 C CA . LEU A 1 391 ? 10.200 42.772 69.258 1.00 25.68 551 LEU A CA 1
ATOM 2919 C C . LEU A 1 391 ? 10.931 43.121 70.557 1.00 25.03 551 LEU A C 1
ATOM 2920 O O . LEU A 1 391 ? 10.947 42.333 71.508 1.00 24.94 551 LEU A O 1
ATOM 2925 N N . LEU A 1 392 ? 11.535 44.305 70.593 1.00 23.94 552 LEU A N 1
ATOM 2926 C CA . LEU A 1 392 ? 12.235 44.762 71.790 1.00 26.33 552 LEU A CA 1
ATOM 2927 C C . LEU A 1 392 ? 11.230 44.841 72.939 1.00 25.35 552 LEU A C 1
ATOM 2928 O O . LEU A 1 392 ? 11.504 44.392 74.053 1.00 24.89 552 LEU A O 1
ATOM 2933 N N . LYS A 1 393 ? 10.057 45.407 72.663 1.00 26.03 553 LYS A N 1
ATOM 2934 C CA . LYS A 1 393 ? 9.025 45.522 73.688 1.00 27.30 553 LYS A CA 1
ATOM 2935 C C . LYS A 1 393 ? 8.584 44.146 74.180 1.00 26.51 553 LYS A C 1
ATOM 2936 O O . LYS A 1 393 ? 8.331 43.959 75.365 1.00 27.75 553 LYS A O 1
ATOM 2942 N N . ILE A 1 394 ? 8.500 43.182 73.268 1.00 25.86 554 ILE A N 1
ATOM 2943 C CA . ILE A 1 394 ? 8.106 41.828 73.636 1.00 25.19 554 ILE A CA 1
ATOM 2944 C C . ILE A 1 394 ? 9.182 41.198 74.526 1.00 25.47 554 ILE A C 1
ATOM 2945 O O . ILE A 1 394 ? 8.873 40.559 75.539 1.00 25.50 554 ILE A O 1
ATOM 2950 N N . ALA A 1 395 ? 10.444 41.392 74.155 1.00 24.04 555 ALA A N 1
ATOM 2951 C CA . ALA A 1 395 ? 11.559 40.862 74.935 1.00 25.47 555 ALA A CA 1
ATOM 2952 C C . ALA A 1 395 ? 11.544 41.451 76.348 1.00 25.47 555 ALA A C 1
ATOM 2953 O O . ALA A 1 395 ? 11.747 40.733 77.329 1.00 24.39 555 ALA A O 1
ATOM 2955 N N . LEU A 1 396 ? 11.297 42.755 76.448 1.00 26.62 556 LEU A N 1
ATOM 2956 C CA . LEU A 1 396 ? 11.249 43.418 77.748 1.00 29.95 556 LEU A CA 1
ATOM 2957 C C . LEU A 1 396 ? 10.056 42.963 78.576 1.00 29.84 556 LEU A C 1
ATOM 2958 O O . LEU A 1 396 ? 10.163 42.836 79.796 1.00 29.85 556 LEU A O 1
ATOM 2963 N N . GLN A 1 397 ? 8.922 42.720 77.923 1.00 29.28 557 GLN A N 1
ATOM 2964 C CA . GLN A 1 397 ? 7.734 42.261 78.637 1.00 30.91 557 GLN A CA 1
ATOM 2965 C C . GLN A 1 397 ? 8.009 40.878 79.206 1.00 30.36 557 GLN A C 1
ATOM 2966 O O . GLN A 1 397 ? 7.595 40.566 80.321 1.00 29.98 557 GLN A O 1
ATOM 2972 N N . GLU A 1 398 ? 8.713 40.052 78.435 1.00 31.09 558 GLU A N 1
ATOM 2973 C CA . GLU A 1 398 ? 9.046 38.698 78.873 1.00 32.32 558 GLU A CA 1
ATOM 2974 C C . GLU A 1 398 ? 10.013 38.792 80.050 1.00 32.35 558 GLU A C 1
ATOM 2975 O O . GLU A 1 398 ? 9.912 38.034 81.010 1.00 32.69 558 GLU A O 1
ATOM 2981 N N . ALA A 1 399 ? 10.948 39.732 79.976 1.00 32.96 559 ALA A N 1
ATOM 2982 C CA . ALA A 1 399 ? 11.913 39.912 81.056 1.00 34.01 559 ALA A CA 1
ATOM 2983 C C . ALA A 1 399 ? 11.203 40.391 82.325 1.00 34.59 559 ALA A C 1
ATOM 2984 O O . ALA A 1 399 ? 11.494 39.918 83.425 1.00 35.03 559 ALA A O 1
ATOM 2986 N N . GLN A 1 400 ? 10.270 41.327 82.171 1.00 35.47 560 GLN A N 1
ATOM 2987 C CA . GLN A 1 400 ? 9.529 41.852 83.314 1.00 36.69 560 GLN A CA 1
ATOM 2988 C C . GLN A 1 400 ? 8.687 40.766 83.970 1.00 38.34 560 GLN A C 1
ATOM 2989 O O . GLN A 1 400 ? 8.560 40.722 85.192 1.00 38.29 560 GLN A O 1
ATOM 2995 N N . LYS A 1 401 ? 8.123 39.886 83.151 1.00 40.60 561 LYS A N 1
ATOM 2996 C CA . LYS A 1 401 ? 7.300 38.787 83.641 1.00 42.29 561 LYS A CA 1
ATOM 2997 C C . LYS A 1 401 ? 8.150 37.793 84.430 1.00 43.15 561 LYS A C 1
ATOM 2998 O O . LYS A 1 401 ? 7.796 37.400 85.547 1.00 43.77 561 LYS A O 1
ATOM 3004 N N . THR A 1 402 ? 9.269 37.383 83.840 1.00 41.88 562 THR A N 1
ATOM 3005 C CA . THR A 1 402 ? 10.173 36.442 84.488 1.00 42.60 562 THR A CA 1
ATOM 3006 C C . THR A 1 402 ? 10.707 37.052 85.784 1.00 42.79 562 THR A C 1
ATOM 3007 O O . THR A 1 402 ? 10.840 36.365 86.794 1.00 42.01 562 THR A O 1
ATOM 3011 N N . LEU A 1 403 ? 11.010 38.346 85.741 1.00 42.90 563 LEU A N 1
ATOM 3012 C CA . LEU A 1 403 ? 11.523 39.065 86.901 1.00 45.51 563 LEU A CA 1
ATOM 3013 C C . LEU A 1 403 ? 10.484 39.110 88.014 1.00 46.86 563 LEU A C 1
ATOM 3014 O O . LEU A 1 403 ? 10.809 38.928 89.189 1.00 45.92 563 LEU A O 1
ATOM 3019 N N . GLN A 1 404 ? 9.234 39.361 87.636 1.00 48.52 564 GLN A N 1
ATOM 3020 C CA . GLN A 1 404 ? 8.144 39.440 88.600 1.00 50.97 564 GLN A CA 1
ATOM 3021 C C . GLN A 1 404 ? 8.009 38.097 89.309 1.00 50.96 564 GLN A C 1
ATOM 3022 O O . GLN A 1 404 ? 7.535 38.022 90.445 1.00 51.37 564 GLN A O 1
ATOM 3028 N N . GLN A 1 405 ? 8.436 37.037 88.632 1.00 50.66 565 GLN A N 1
ATOM 3029 C CA . GLN A 1 405 ? 8.378 35.700 89.202 1.00 50.44 565 GLN A CA 1
ATOM 3030 C C . GLN A 1 405 ? 9.533 35.537 90.186 1.00 51.61 565 GLN A C 1
ATOM 3031 O O . GLN A 1 405 ? 9.384 34.913 91.239 1.00 51.64 565 GLN A O 1
ATOM 3033 N N . ALA A 1 406 ? 10.685 36.103 89.836 1.00 50.52 566 ALA A N 1
ATOM 3034 C CA . ALA A 1 406 ? 11.862 36.024 90.692 1.00 50.74 566 ALA A CA 1
ATOM 3035 C C . ALA A 1 406 ? 11.598 36.783 91.980 1.00 51.37 566 ALA A C 1
ATOM 3036 O O . ALA A 1 406 ? 12.083 36.407 93.045 1.00 51.62 566 ALA A O 1
ATOM 3038 N N . GLN A 1 407 ? 10.822 37.856 91.875 1.00 53.04 567 GLN A N 1
ATOM 3039 C CA . GLN A 1 407 ? 10.491 38.665 93.038 1.00 55.15 567 GLN A CA 1
ATOM 3040 C C . GLN A 1 407 ? 9.648 37.831 93.992 1.00 56.18 567 GLN A C 1
ATOM 3041 O O . GLN A 1 407 ? 9.713 38.004 95.210 1.00 56.16 567 GLN A O 1
ATOM 3047 N N . GLU A 1 408 ? 8.866 36.916 93.425 1.00 56.51 568 GLU A N 1
ATOM 3048 C CA . GLU A 1 408 ? 8.004 36.041 94.210 1.00 57.78 568 GLU A CA 1
ATOM 3049 C C . GLU A 1 408 ? 8.841 35.023 94.972 1.00 58.08 568 GLU A C 1
ATOM 3050 O O . GLU A 1 408 ? 8.643 34.814 96.169 1.00 59.27 568 GLU A O 1
ATOM 3052 N N . LEU A 1 409 ? 9.774 34.387 94.272 1.00 58.20 569 LEU A N 1
ATOM 3053 C CA . LEU A 1 409 ? 10.645 33.397 94.890 1.00 59.70 569 LEU A CA 1
ATOM 3054 C C . LEU A 1 409 ? 11.514 34.046 95.966 1.00 61.59 569 LEU A C 1
ATOM 3055 O O . LEU A 1 409 ? 12.027 33.367 96.857 1.00 61.48 569 LEU A O 1
ATOM 3060 N N . ALA A 1 410 ? 11.673 35.364 95.876 1.00 63.34 570 ALA A N 1
ATOM 3061 C CA . ALA A 1 410 ? 12.481 36.113 96.832 1.00 65.19 570 ALA A CA 1
ATOM 3062 C C . ALA A 1 410 ? 11.695 36.470 98.090 1.00 66.70 570 ALA A C 1
ATOM 3063 O O . ALA A 1 410 ? 12.281 36.767 99.133 1.00 67.05 570 ALA A O 1
ATOM 3065 N N . LYS A 1 411 ? 10.369 36.445 97.992 1.00 68.86 571 LYS A N 1
ATOM 3066 C CA . LYS A 1 411 ? 9.515 36.765 99.129 1.00 71.28 571 LYS A CA 1
ATOM 3067 C C . LYS A 1 411 ? 9.654 35.724 100.233 1.00 72.81 571 LYS A C 1
ATOM 3068 O O . LYS A 1 411 ? 9.832 36.066 101.404 1.00 73.79 571 LYS A O 1
ATOM 3074 N N . LYS A 1 412 ? 9.574 34.452 99.856 1.00 73.65 572 LYS A N 1
ATOM 3075 C CA . LYS A 1 412 ? 9.689 33.369 100.823 1.00 74.83 572 LYS A CA 1
ATOM 3076 C C . LYS A 1 412 ? 10.303 32.127 100.191 1.00 75.53 572 LYS A C 1
ATOM 3077 O O . LYS A 1 412 ? 10.528 32.081 98.982 1.00 75.94 572 LYS A O 1
ATOM 3079 N N . GLY A 1 413 ? 10.569 31.123 101.020 1.00 76.10 573 GLY A N 1
ATOM 3080 C CA . GLY A 1 413 ? 11.154 29.891 100.527 1.00 76.19 573 GLY A CA 1
ATOM 3081 C C . GLY A 1 413 ? 12.653 30.006 100.327 1.00 76.47 573 GLY A C 1
ATOM 3082 O O . GLY A 1 413 ? 13.200 31.109 100.289 1.00 76.80 573 GLY A O 1
ATOM 3083 N N . GLY A 1 414 ? 13.319 28.863 100.200 1.00 76.42 574 GLY A N 1
ATOM 3084 C CA . GLY A 1 414 ? 14.756 28.861 100.001 1.00 76.02 574 GLY A CA 1
ATOM 3085 C C . GLY A 1 414 ? 15.140 28.271 98.657 1.00 75.75 574 GLY A C 1
ATOM 3086 O O . GLY A 1 414 ? 16.161 27.593 98.536 1.00 75.53 574 GLY A O 1
ATOM 3087 N N . GLY A 1 415 ? 14.315 28.529 97.645 1.00 75.11 575 GLY A N 1
ATOM 3088 C CA . GLY A 1 415 ? 14.587 28.013 96.316 1.00 74.21 575 GLY A CA 1
ATOM 3089 C C . GLY A 1 415 ? 15.678 28.793 95.606 1.00 73.54 575 GLY A C 1
ATOM 3090 O O . GLY A 1 415 ? 15.437 29.422 94.575 1.00 73.16 575 GLY A O 1
ATOM 3091 N N . GLU A 1 416 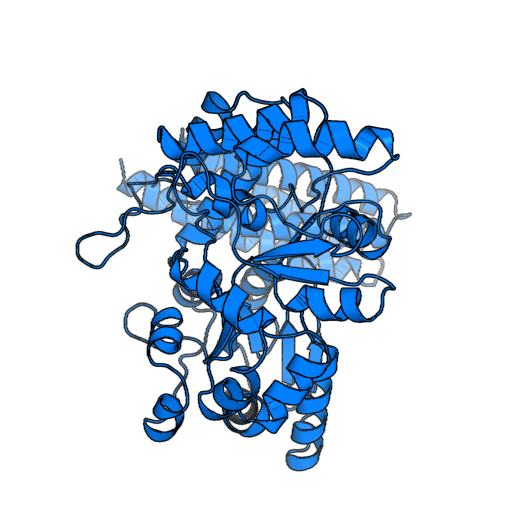? 16.884 28.751 96.164 1.00 72.65 576 GLU A N 1
ATOM 3092 C CA . GLU A 1 416 ? 18.022 29.456 95.589 1.00 71.47 576 GLU A CA 1
ATOM 3093 C C . GLU A 1 416 ? 18.298 28.985 94.165 1.00 70.17 576 GLU A C 1
ATOM 3094 O O . GLU A 1 416 ? 18.698 29.773 93.306 1.00 70.20 576 GLU A O 1
ATOM 3096 N N . GLU A 1 417 ? 18.084 27.696 93.919 1.00 68.00 577 GLU A N 1
ATOM 3097 C CA . GLU A 1 417 ? 18.311 27.124 92.598 1.00 65.42 577 GLU A CA 1
ATOM 3098 C C . GLU A 1 417 ? 17.295 27.666 91.599 1.00 63.49 577 GLU A C 1
ATOM 3099 O O . GLU A 1 417 ? 17.640 27.991 90.462 1.00 62.64 577 GLU A O 1
ATOM 3101 N N . GLN A 1 418 ? 16.042 27.768 92.033 1.00 61.18 578 GLN A N 1
ATOM 3102 C CA . GLN A 1 418 ? 14.968 28.266 91.182 1.00 59.38 578 GLN A CA 1
ATOM 3103 C C . GLN A 1 418 ? 15.111 29.760 90.915 1.00 58.24 578 GLN A C 1
ATOM 3104 O O . GLN A 1 418 ? 14.937 30.219 89.783 1.00 57.27 578 GLN A O 1
ATOM 3106 N N . LEU A 1 419 ? 15.427 30.514 91.965 1.00 56.22 579 LEU A N 1
ATOM 3107 C CA . LEU A 1 419 ? 15.594 31.958 91.858 1.00 54.44 579 LEU A CA 1
ATOM 3108 C C . LEU A 1 419 ? 16.744 32.250 90.901 1.00 52.90 579 LEU A C 1
ATOM 3109 O O . LEU A 1 419 ? 16.682 33.188 90.104 1.00 52.18 579 LEU A O 1
ATOM 3114 N N . LYS A 1 420 ? 17.791 31.436 90.984 1.00 50.92 580 LYS A N 1
ATOM 3115 C CA . LYS A 1 420 ? 18.957 31.596 90.123 1.00 50.49 580 LYS A CA 1
ATOM 3116 C C . LYS A 1 420 ? 18.564 31.403 88.661 1.00 50.04 580 LYS A C 1
ATOM 3117 O O . LYS A 1 420 ? 19.005 32.153 87.787 1.00 49.09 580 LYS A O 1
ATOM 3119 N N . ARG A 1 421 ? 17.736 30.394 88.399 1.00 49.40 581 ARG A N 1
ATOM 3120 C CA . ARG A 1 421 ? 17.280 30.118 87.039 1.00 48.51 581 ARG A CA 1
ATOM 3121 C C . ARG A 1 421 ? 16.372 31.240 86.546 1.00 46.21 581 ARG A C 1
ATOM 3122 O O . ARG A 1 421 ? 16.488 31.685 85.405 1.00 46.01 581 ARG A O 1
ATOM 3130 N N . ALA A 1 422 ? 15.466 31.688 87.409 1.00 43.81 582 ALA A N 1
ATOM 3131 C CA . ALA A 1 422 ? 14.539 32.753 87.053 1.00 42.46 582 ALA A CA 1
ATOM 3132 C C . ALA A 1 422 ? 15.281 34.032 86.670 1.00 41.53 582 ALA A C 1
ATOM 3133 O O . ALA A 1 422 ? 14.914 34.705 85.705 1.00 40.45 582 ALA A O 1
ATOM 3135 N N . LEU A 1 423 ? 16.329 34.364 87.420 1.00 39.67 583 LEU A N 1
ATOM 3136 C CA . LEU A 1 423 ? 17.112 35.563 87.138 1.00 38.98 583 LEU A CA 1
ATOM 3137 C C . LEU A 1 423 ? 17.887 35.414 85.834 1.00 38.56 583 LEU A C 1
ATOM 3138 O O . LEU A 1 423 ? 18.057 36.381 85.093 1.00 37.89 583 LEU A O 1
ATOM 3143 N N . LYS A 1 424 ? 18.360 34.200 85.561 1.00 38.13 584 LYS A N 1
ATOM 3144 C CA . LYS A 1 424 ? 19.108 33.923 84.338 1.00 38.34 584 LYS A CA 1
ATOM 3145 C C . LYS A 1 424 ? 18.188 34.093 83.130 1.00 36.97 584 LYS A C 1
ATOM 3146 O O . LYS A 1 424 ? 18.558 34.729 82.149 1.00 37.91 584 LYS A O 1
ATOM 3152 N N . ARG A 1 425 ? 16.984 33.533 83.212 1.00 36.68 585 ARG A N 1
ATOM 3153 C CA . ARG A 1 425 ? 16.025 33.634 82.115 1.00 37.91 585 ARG A CA 1
ATOM 3154 C C . ARG A 1 425 ? 15.670 35.095 81.862 1.00 35.89 585 ARG A C 1
ATOM 3155 O O . ARG A 1 425 ? 15.594 35.535 80.716 1.00 33.94 585 ARG A O 1
ATOM 3163 N N . ALA A 1 426 ? 15.441 35.835 82.943 1.00 34.86 586 ALA A N 1
ATOM 3164 C CA . ALA A 1 426 ? 15.109 37.250 82.845 1.00 33.81 586 ALA A CA 1
ATOM 3165 C C . ALA A 1 426 ? 16.275 37.958 82.179 1.00 32.95 586 ALA A C 1
ATOM 3166 O O . ALA A 1 426 ? 16.089 38.818 81.320 1.00 32.90 586 ALA A O 1
ATOM 3168 N N . ASP A 1 427 ? 17.480 37.571 82.581 1.00 33.79 587 ASP A N 1
ATOM 3169 C CA . ASP A 1 427 ? 18.702 38.155 82.052 1.00 35.47 587 ASP A CA 1
ATOM 3170 C C . ASP A 1 427 ? 18.872 37.898 80.557 1.00 34.30 587 ASP A C 1
ATOM 3171 O O . ASP A 1 427 ? 19.266 38.796 79.814 1.00 34.42 587 ASP A O 1
ATOM 3176 N N . ARG A 1 428 ? 18.577 36.677 80.113 1.00 32.71 588 ARG A N 1
ATOM 3177 C CA . ARG A 1 428 ? 18.706 36.346 78.698 1.00 31.62 588 ARG A CA 1
ATOM 3178 C C . ARG A 1 428 ? 17.791 37.224 77.855 1.00 28.82 588 ARG A C 1
ATOM 3179 O O . ARG A 1 428 ? 18.178 37.688 76.786 1.00 28.06 588 ARG A O 1
ATOM 3187 N N . ASN A 1 429 ? 16.568 37.439 78.330 1.00 28.70 589 ASN A N 1
ATOM 3188 C CA . ASN A 1 429 ? 15.607 38.271 77.604 1.00 28.19 589 ASN A CA 1
ATOM 3189 C C . ASN A 1 429 ? 16.053 39.726 77.578 1.00 26.76 589 ASN A C 1
ATOM 3190 O O . ASN A 1 429 ? 15.881 40.423 76.579 1.00 25.53 589 ASN A O 1
ATOM 3195 N N . LEU A 1 430 ? 16.631 40.180 78.683 1.00 27.37 590 LEU A N 1
ATOM 3196 C CA . LEU A 1 430 ? 17.123 41.548 78.776 1.00 27.83 590 LEU A CA 1
ATOM 3197 C C . LEU A 1 430 ? 18.291 41.719 77.807 1.00 27.59 590 LEU A C 1
ATOM 3198 O O . LEU A 1 430 ? 18.410 42.740 77.136 1.00 28.34 590 LEU A O 1
ATOM 3203 N N . TRP A 1 431 ? 19.146 40.706 77.724 1.00 29.38 591 TRP A N 1
ATOM 3204 C CA . TRP A 1 431 ? 20.290 40.765 76.824 1.00 32.04 591 TRP A CA 1
ATOM 3205 C C . TRP A 1 431 ? 19.814 40.838 75.377 1.00 31.58 591 TRP A C 1
ATOM 3206 O O . TRP A 1 431 ? 20.406 41.537 74.553 1.00 30.91 591 TRP A O 1
ATOM 3217 N N . ALA A 1 432 ? 18.734 40.123 75.070 1.00 29.98 592 ALA A N 1
ATOM 3218 C CA . ALA A 1 432 ? 18.174 40.127 73.724 1.00 28.95 592 ALA A CA 1
ATOM 3219 C C . ALA A 1 432 ? 17.650 41.520 73.374 1.00 27.79 592 ALA A C 1
ATOM 3220 O O . ALA A 1 432 ? 17.747 41.960 72.227 1.00 28.72 592 ALA A O 1
ATOM 3222 N N . ALA A 1 433 ? 17.098 42.216 74.365 1.00 27.18 593 ALA A N 1
ATOM 3223 C CA . ALA A 1 433 ? 16.581 43.566 74.157 1.00 26.00 593 ALA A CA 1
ATOM 3224 C C . ALA A 1 433 ? 17.737 44.537 73.893 1.00 27.58 593 ALA A C 1
ATOM 3225 O O . ALA A 1 433 ? 17.630 45.440 73.052 1.00 25.92 593 ALA A O 1
ATOM 3227 N N . GLN A 1 434 ? 18.841 44.360 74.614 1.00 28.50 594 GLN A N 1
ATOM 3228 C CA . GLN A 1 434 ? 19.999 45.226 74.416 1.00 31.56 594 GLN A CA 1
ATOM 3229 C C . GLN A 1 434 ? 20.548 45.007 73.015 1.00 32.92 594 GLN A C 1
ATOM 3230 O O . GLN A 1 434 ? 21.049 45.937 72.387 1.00 33.31 594 GLN A O 1
ATOM 3236 N N . GLU A 1 435 ? 20.457 43.768 72.537 1.00 34.56 595 GLU A N 1
ATOM 3237 C CA . GLU A 1 435 ? 20.913 43.415 71.198 1.00 36.54 595 GLU A CA 1
ATOM 3238 C C . GLU A 1 435 ? 20.025 44.111 70.173 1.00 37.67 595 GLU A C 1
ATOM 3239 O O . GLU A 1 435 ? 20.513 44.682 69.198 1.00 38.32 595 GLU A O 1
ATOM 3245 N N . LEU A 1 436 ? 18.715 44.057 70.400 1.00 37.87 596 LEU A N 1
ATOM 3246 C CA . LEU A 1 436 ? 17.751 44.678 69.498 1.00 40.58 596 LEU A CA 1
ATOM 3247 C C . LEU A 1 436 ? 17.847 46.200 69.524 1.00 42.98 596 LEU A C 1
ATOM 3248 O O . LEU A 1 436 ? 17.596 46.860 68.518 1.00 44.38 596 LEU A O 1
ATOM 3253 N N . ALA A 1 437 ? 18.207 46.751 70.679 1.00 45.80 597 ALA A N 1
ATOM 3254 C CA . ALA A 1 437 ? 18.341 48.194 70.825 1.00 49.01 597 ALA A CA 1
ATOM 3255 C C . ALA A 1 437 ? 19.672 48.650 70.236 1.00 51.99 597 ALA A C 1
ATOM 3256 O O . ALA A 1 437 ? 19.767 49.733 69.658 1.00 52.80 597 ALA A O 1
ATOM 3258 N N . LYS A 1 438 ? 20.694 47.813 70.391 1.00 55.06 598 LYS A N 1
ATOM 3259 C CA . LYS A 1 438 ? 22.028 48.115 69.882 1.00 59.28 598 LYS A CA 1
ATOM 3260 C C . LYS A 1 438 ? 21.989 48.395 68.384 1.00 61.17 598 LYS A C 1
ATOM 3261 O O . LYS A 1 438 ? 22.548 49.386 67.913 1.00 62.32 598 LYS A O 1
ATOM 3267 N N . LYS A 1 439 ? 21.326 47.515 67.641 1.00 63.61 599 LYS A N 1
ATOM 3268 C CA . LYS A 1 439 ? 21.205 47.666 66.196 1.00 65.85 599 LYS A CA 1
ATOM 3269 C C . LYS A 1 439 ? 20.261 48.819 65.871 1.00 67.21 599 LYS A C 1
ATOM 3270 O O . LYS A 1 439 ? 20.246 49.331 64.750 1.00 67.72 599 LYS A O 1
ATOM 3272 N N . GLY A 1 440 ? 19.475 49.224 66.865 1.00 68.72 600 GLY A N 1
ATOM 3273 C CA . GLY A 1 440 ? 18.533 50.313 66.675 1.00 69.79 600 GLY A CA 1
ATOM 3274 C C . GLY A 1 440 ? 19.185 51.588 66.178 1.00 70.25 600 GLY A C 1
ATOM 3275 O O . GLY A 1 440 ? 18.574 52.351 65.429 1.00 71.20 600 GLY A O 1
ATOM 3276 N N . GLY A 1 441 ? 20.424 51.827 66.598 1.00 70.32 601 GLY A N 1
ATOM 3277 C CA . GLY A 1 441 ? 21.130 53.023 66.170 1.00 69.51 601 GLY A CA 1
ATOM 3278 C C . GLY A 1 441 ? 20.939 54.221 67.085 1.00 68.41 601 GLY A C 1
ATOM 3279 O O . GLY A 1 441 ? 20.402 54.096 68.187 1.00 69.36 601 GLY A O 1
ATOM 3280 N N . GLY A 1 442 ? 21.385 55.387 66.624 1.00 66.58 602 GLY A N 1
ATOM 3281 C CA . GLY A 1 442 ? 21.260 56.599 67.415 1.00 63.66 602 GLY A CA 1
ATOM 3282 C C . GLY A 1 442 ? 19.826 56.967 67.747 1.00 61.95 602 GLY A C 1
ATOM 3283 O O . GLY A 1 442 ? 18.887 56.512 67.089 1.00 62.57 602 GLY A O 1
ATOM 3284 N N . GLY A 1 443 ? 19.656 57.799 68.770 1.00 59.35 603 GLY A N 1
ATOM 3285 C CA . GLY A 1 443 ? 18.325 58.213 69.172 1.00 55.52 603 GLY A CA 1
ATOM 3286 C C . GLY A 1 443 ? 17.805 57.438 70.370 1.00 53.22 603 GLY A C 1
ATOM 3287 O O . GLY A 1 443 ? 16.885 57.887 71.053 1.00 51.72 603 GLY A O 1
ATOM 3288 N N . GLU A 1 444 ? 18.393 56.271 70.626 1.00 50.96 604 GLU A N 1
ATOM 3289 C CA . GLU A 1 444 ? 17.978 55.436 71.750 1.00 48.50 604 GLU A CA 1
ATOM 3290 C C . GLU A 1 444 ? 19.114 55.207 72.743 1.00 44.95 604 GLU A C 1
ATOM 3291 O O . GLU A 1 444 ? 19.217 54.138 73.345 1.00 43.85 604 GLU A O 1
ATOM 3297 N N . GLU A 1 445 ? 19.962 56.215 72.919 1.00 42.32 605 GLU A N 1
ATOM 3298 C CA . GLU A 1 445 ? 21.086 56.107 73.841 1.00 40.15 605 GLU A CA 1
ATOM 3299 C C . GLU A 1 445 ? 20.625 56.010 75.293 1.00 36.56 605 GLU A C 1
ATOM 3300 O O . GLU A 1 445 ? 21.199 55.267 76.083 1.00 33.46 605 GLU A O 1
ATOM 3306 N N . LEU A 1 446 ? 19.586 56.762 75.640 1.00 33.89 606 LEU A N 1
ATOM 3307 C CA . LEU A 1 446 ? 19.054 56.749 77.000 1.00 34.03 606 LEU A CA 1
ATOM 3308 C C . LEU A 1 446 ? 18.430 55.380 77.287 1.00 31.50 606 LEU A C 1
ATOM 3309 O O . LEU A 1 446 ? 18.551 54.844 78.391 1.00 31.60 606 LEU A O 1
ATOM 3314 N N . LEU A 1 447 ? 17.768 54.822 76.280 1.00 30.16 607 LEU A N 1
ATOM 3315 C CA . LEU A 1 447 ? 17.146 53.504 76.386 1.00 29.56 607 LEU A CA 1
ATOM 3316 C C . LEU A 1 447 ? 18.211 52.440 76.656 1.00 28.57 607 LEU A C 1
ATOM 3317 O O . LEU A 1 447 ? 18.028 51.558 77.495 1.00 27.58 607 LEU A O 1
ATOM 3322 N N . LYS A 1 448 ? 19.329 52.531 75.943 1.00 30.29 608 LYS A N 1
ATOM 3323 C CA . LYS A 1 448 ? 20.422 51.578 76.111 1.00 31.69 608 LYS A CA 1
ATOM 3324 C C . LYS A 1 448 ? 21.026 51.665 77.510 1.00 32.34 608 LYS A C 1
ATOM 3325 O O . LYS A 1 448 ? 21.368 50.647 78.110 1.00 30.58 608 LYS A O 1
ATOM 3331 N N . GLN A 1 449 ? 21.165 52.882 78.030 1.00 32.84 609 GLN A N 1
ATOM 3332 C CA . GLN A 1 449 ? 21.730 53.061 79.363 1.00 33.64 609 GLN A CA 1
ATOM 3333 C C . GLN A 1 449 ? 20.794 52.491 80.429 1.00 32.30 609 GLN A C 1
ATOM 3334 O O . GLN A 1 449 ? 21.242 51.913 81.416 1.00 32.70 609 GLN A O 1
ATOM 3340 N N . ALA A 1 450 ? 19.492 52.643 80.225 1.00 30.17 610 ALA A N 1
ATOM 3341 C CA . ALA A 1 450 ? 18.529 52.104 81.174 1.00 30.00 610 ALA A CA 1
ATOM 3342 C C . ALA A 1 450 ? 18.667 50.580 81.216 1.00 29.36 610 ALA A C 1
ATOM 3343 O O . ALA A 1 450 ? 18.712 49.982 82.290 1.00 29.47 610 ALA A O 1
ATOM 3345 N N . LEU A 1 451 ? 18.738 49.958 80.042 1.00 29.05 611 LEU A N 1
ATOM 3346 C CA . LEU A 1 451 ? 18.869 48.506 79.961 1.00 29.90 611 LEU A CA 1
ATOM 3347 C C . LEU A 1 451 ? 20.176 48.019 80.579 1.00 31.06 611 LEU A C 1
ATOM 3348 O O . LEU A 1 451 ? 20.216 46.955 81.200 1.00 30.29 611 LEU A O 1
ATOM 3353 N N . GLN A 1 452 ? 21.240 48.797 80.401 1.00 32.36 612 GLN A N 1
ATOM 3354 C CA . GLN A 1 452 ? 22.544 48.449 80.951 1.00 36.07 612 GLN A CA 1
ATOM 3355 C C . GLN A 1 452 ? 22.487 48.520 82.476 1.00 35.04 612 GLN A C 1
ATOM 3356 O O . GLN A 1 452 ? 23.030 47.656 83.170 1.00 35.25 612 GLN A O 1
ATOM 3362 N N . GLN A 1 453 ? 21.821 49.549 82.992 1.00 34.48 613 GLN A N 1
ATOM 3363 C CA . GLN A 1 453 ? 21.680 49.720 84.436 1.00 35.13 613 GLN A CA 1
ATOM 3364 C C . GLN A 1 453 ? 20.856 48.570 85.003 1.00 33.68 613 GLN A C 1
ATOM 3365 O O . GLN A 1 453 ? 21.159 48.045 86.075 1.00 33.38 613 GLN A O 1
ATOM 3371 N N . ALA A 1 454 ? 19.807 48.191 84.278 1.00 32.86 614 ALA A N 1
ATOM 3372 C CA . ALA A 1 454 ? 18.948 47.092 84.698 1.00 31.32 614 ALA A CA 1
ATOM 3373 C C . ALA A 1 454 ? 19.792 45.825 84.790 1.00 31.43 614 ALA A C 1
ATOM 3374 O O . ALA A 1 454 ? 19.666 45.051 85.740 1.00 30.38 614 ALA A O 1
ATOM 3376 N N . GLN A 1 455 ? 20.655 45.624 83.797 1.00 31.78 615 GLN A N 1
ATOM 3377 C CA . GLN A 1 455 ? 21.539 44.459 83.764 1.00 35.85 615 GLN A CA 1
ATOM 3378 C C . GLN A 1 455 ? 22.430 44.404 84.999 1.00 35.27 615 GLN A C 1
ATOM 3379 O O . GLN A 1 455 ? 22.614 43.341 85.592 1.00 34.07 615 GLN A O 1
ATOM 3385 N N . GLN A 1 456 ? 22.993 45.547 85.377 1.00 35.57 616 GLN A N 1
ATOM 3386 C CA . GLN A 1 456 ? 23.862 45.605 86.547 1.00 37.87 616 GLN A CA 1
ATOM 3387 C C . GLN A 1 456 ? 23.109 45.139 87.783 1.00 36.86 616 GLN A C 1
ATOM 3388 O O . GLN A 1 456 ? 23.618 44.339 88.571 1.00 37.59 616 GLN A O 1
ATOM 3394 N N . LEU A 1 457 ? 21.892 45.645 87.949 1.00 34.76 617 LEU A N 1
ATOM 3395 C CA . LEU A 1 457 ? 21.069 45.281 89.092 1.00 34.02 617 LEU A CA 1
ATOM 3396 C C . LEU A 1 457 ? 20.764 43.789 89.116 1.00 32.37 617 LEU A C 1
ATOM 3397 O O . LEU A 1 457 ? 20.774 43.168 90.174 1.00 31.91 617 LEU A O 1
ATOM 3402 N N . LEU A 1 458 ? 20.486 43.210 87.953 1.00 33.01 618 LEU A N 1
ATOM 3403 C CA . LEU A 1 458 ? 20.198 41.782 87.898 1.00 33.72 618 LEU A CA 1
ATOM 3404 C C . LEU A 1 458 ? 21.434 40.981 88.291 1.00 34.33 618 LEU A C 1
ATOM 3405 O O . LEU A 1 458 ? 21.325 39.957 88.963 1.00 33.51 618 LEU A O 1
ATOM 3410 N N . ARG A 1 459 ? 22.608 41.447 87.877 1.00 34.87 619 ARG A N 1
ATOM 3411 C CA . ARG A 1 459 ? 23.848 40.764 88.226 1.00 37.43 619 ARG A CA 1
ATOM 3412 C C . ARG A 1 459 ? 24.076 40.903 89.731 1.00 37.02 619 ARG A C 1
ATOM 3413 O O . ARG A 1 459 ? 24.512 39.963 90.395 1.00 35.58 619 ARG A O 1
ATOM 3421 N N . GLN A 1 460 ? 23.764 42.078 90.270 1.00 36.94 620 GLN A N 1
ATOM 3422 C CA . GLN A 1 460 ? 23.922 42.307 91.700 1.00 38.10 620 GLN A CA 1
ATOM 3423 C C . GLN A 1 460 ? 22.942 41.418 92.463 1.00 38.12 620 GLN A C 1
ATOM 3424 O O . GLN A 1 460 ? 23.272 40.873 93.518 1.00 38.69 620 GLN A O 1
ATOM 3430 N N . ALA A 1 461 ? 21.739 41.268 91.917 1.00 36.80 621 ALA A N 1
ATOM 3431 C CA . ALA A 1 461 ? 20.719 40.433 92.540 1.00 37.76 621 ALA A CA 1
ATOM 3432 C C . ALA A 1 461 ? 21.183 38.979 92.560 1.00 38.19 621 ALA A C 1
ATOM 3433 O O . ALA A 1 461 ? 20.945 38.249 93.526 1.00 38.08 621 ALA A O 1
ATOM 3435 N N . GLN A 1 462 ? 21.846 38.560 91.488 1.00 39.24 622 GLN A N 1
ATOM 3436 C CA . GLN A 1 462 ? 22.344 37.194 91.407 1.00 42.79 622 GLN A CA 1
ATOM 3437 C C . GLN A 1 462 ? 23.375 36.958 92.503 1.00 42.73 622 GLN A C 1
ATOM 3438 O O . GLN A 1 462 ? 23.369 35.916 93.157 1.00 42.03 622 GLN A O 1
ATOM 3444 N N . GLU A 1 463 ? 24.249 37.938 92.707 1.00 44.58 623 GLU A N 1
ATOM 3445 C CA . GLU A 1 463 ? 25.282 37.846 93.731 1.00 46.25 623 GLU A CA 1
ATOM 3446 C C . GLU A 1 463 ? 24.656 37.724 95.116 1.00 46.53 623 GLU A C 1
ATOM 3447 O O . GLU A 1 463 ? 25.073 36.888 95.923 1.00 46.04 623 GLU A O 1
ATOM 3453 N N . LEU A 1 464 ? 23.658 38.563 95.389 1.00 44.71 624 LEU A N 1
ATOM 3454 C CA . LEU A 1 464 ? 22.972 38.540 96.678 1.00 45.04 624 LEU A CA 1
ATOM 3455 C C . LEU A 1 464 ? 22.334 37.179 96.931 1.00 45.51 624 LEU A C 1
ATOM 3456 O O . LEU A 1 464 ? 22.426 36.635 98.029 1.00 44.75 624 LEU A O 1
ATOM 3461 N N . ALA A 1 465 ? 21.685 36.636 95.908 1.00 46.05 625 ALA A N 1
ATOM 3462 C CA . ALA A 1 465 ? 21.035 35.337 96.021 1.00 47.90 625 ALA A CA 1
ATOM 3463 C C . ALA A 1 465 ? 22.060 34.241 96.298 1.00 48.48 625 ALA A C 1
ATOM 3464 O O . ALA A 1 465 ? 21.765 33.260 96.978 1.00 48.87 625 ALA A O 1
ATOM 3466 N N . LYS A 1 466 ? 23.267 34.417 95.769 1.00 49.83 626 LYS A N 1
ATOM 3467 C CA . LYS A 1 466 ? 24.335 33.443 95.956 1.00 50.87 626 LYS A CA 1
ATOM 3468 C C . LYS A 1 466 ? 24.966 33.537 97.347 1.00 51.68 626 LYS A C 1
ATOM 3469 O O . LYS A 1 466 ? 25.485 32.550 97.866 1.00 51.70 626 LYS A O 1
ATOM 3471 N N . LYS A 1 467 ? 24.921 34.722 97.949 1.00 52.44 627 LYS A N 1
ATOM 3472 C CA . LYS A 1 467 ? 25.499 34.926 99.274 1.00 52.57 627 LYS A CA 1
ATOM 3473 C C . LYS A 1 467 ? 24.485 34.731 100.404 1.00 52.30 627 LYS A C 1
ATOM 3474 O O . LYS A 1 467 ? 24.854 34.372 101.523 1.00 53.36 627 LYS A O 1
ATOM 3480 N N . GLY A 1 468 ? 23.213 34.979 100.103 1.00 51.49 628 GLY A N 1
ATOM 3481 C CA . GLY A 1 468 ? 22.146 34.786 101.074 1.00 50.68 628 GLY A CA 1
ATOM 3482 C C . GLY A 1 468 ? 22.054 35.626 102.340 1.00 50.03 628 GLY A C 1
ATOM 3483 O O . GLY A 1 468 ? 21.232 35.326 103.212 1.00 51.63 628 GLY A O 1
ATOM 3484 N N . GLY A 1 469 ? 22.868 36.669 102.462 1.00 46.93 629 GLY A N 1
ATOM 3485 C CA . GLY A 1 469 ? 22.799 37.490 103.660 1.00 44.39 629 GLY A CA 1
ATOM 3486 C C . GLY A 1 469 ? 22.138 38.841 103.435 1.00 42.03 629 GLY A C 1
ATOM 3487 O O . GLY A 1 469 ? 22.325 39.770 104.225 1.00 38.88 629 GLY A O 1
ATOM 3488 N N . GLY A 1 470 ? 21.369 38.950 102.354 1.00 40.01 630 GLY A N 1
ATOM 3489 C CA . GLY A 1 470 ? 20.700 40.200 102.037 1.00 38.13 630 GLY A CA 1
ATOM 3490 C C . GLY A 1 470 ? 19.375 39.999 101.328 1.00 37.48 630 GLY A C 1
ATOM 3491 O O . GLY A 1 470 ? 19.189 40.438 100.188 1.00 35.70 630 GLY A O 1
ATOM 3492 N N . GLU A 1 471 ? 18.446 39.336 102.005 1.00 36.93 631 GLU A N 1
ATOM 3493 C CA . GLU A 1 471 ? 17.131 39.077 101.439 1.00 36.79 631 GLU A CA 1
ATOM 3494 C C . GLU A 1 471 ? 16.416 40.364 101.028 1.00 35.50 631 GLU A C 1
ATOM 3495 O O . GLU A 1 471 ? 15.859 40.445 99.934 1.00 32.50 631 GLU A O 1
ATOM 3501 N N . GLU A 1 472 ? 16.432 41.364 101.907 1.00 33.35 632 GLU A N 1
ATOM 3502 C CA . GLU A 1 472 ? 15.772 42.637 101.626 1.00 34.22 632 GLU A CA 1
ATOM 3503 C C . GLU A 1 472 ? 16.433 43.393 100.480 1.00 32.96 632 GLU A C 1
ATOM 3504 O O . GLU A 1 472 ? 15.745 43.990 99.646 1.00 31.86 632 GLU A O 1
ATOM 3510 N N . LEU A 1 473 ? 17.762 43.369 100.441 1.00 31.25 633 LEU A N 1
ATOM 3511 C CA . LEU A 1 473 ? 18.501 44.049 99.384 1.00 31.10 633 LEU A CA 1
ATOM 3512 C C . LEU A 1 473 ? 18.187 43.408 98.031 1.00 31.66 633 LEU A C 1
ATOM 3513 O O . LEU A 1 473 ? 18.168 44.084 97.003 1.00 29.04 633 LEU A O 1
ATOM 3518 N N . LEU A 1 474 ? 17.944 42.100 98.042 1.00 32.79 634 LEU A N 1
ATOM 3519 C CA . LEU A 1 474 ? 17.623 41.368 96.820 1.00 32.18 634 LEU A CA 1
ATOM 3520 C C . LEU A 1 474 ? 16.313 41.898 96.247 1.00 32.32 634 LEU A C 1
ATOM 3521 O O . LEU A 1 474 ? 16.240 42.273 95.075 1.00 30.18 634 LEU A O 1
ATOM 3526 N N . LYS A 1 475 ? 15.281 41.937 97.083 1.00 34.53 635 LYS A N 1
ATOM 3527 C CA . LYS A 1 475 ? 13.975 42.435 96.661 1.00 35.86 635 LYS A CA 1
ATOM 3528 C C . LYS A 1 475 ? 14.116 43.853 96.112 1.00 36.61 635 LYS A C 1
ATOM 3529 O O . LYS A 1 475 ? 13.554 44.184 95.066 1.00 38.00 635 LYS A O 1
ATOM 3535 N N . GLN A 1 476 ? 14.873 44.682 96.823 1.00 35.43 636 GLN A N 1
ATOM 3536 C CA . GLN A 1 476 ? 15.095 46.064 96.417 1.00 34.83 636 GLN A CA 1
ATOM 3537 C C . GLN A 1 476 ? 15.758 46.148 95.047 1.00 33.06 636 GLN A C 1
ATOM 3538 O O . GLN A 1 476 ? 15.371 46.962 94.210 1.00 30.33 636 GLN A O 1
ATOM 3544 N N . ALA A 1 477 ? 16.764 45.314 94.821 1.00 30.29 637 ALA A N 1
ATOM 3545 C CA . ALA A 1 477 ? 17.458 45.331 93.542 1.00 30.58 637 ALA A CA 1
ATOM 3546 C C . ALA A 1 477 ? 16.515 44.915 92.419 1.00 30.50 637 ALA A C 1
ATOM 3547 O O . ALA A 1 477 ? 16.565 45.470 91.319 1.00 29.61 637 ALA A O 1
ATOM 3549 N N . LEU A 1 478 ? 15.650 43.947 92.702 1.00 29.51 638 LEU A N 1
ATOM 3550 C CA . LEU A 1 478 ? 14.710 43.462 91.698 1.00 32.00 638 LEU A CA 1
ATOM 3551 C C . LEU A 1 478 ? 13.663 44.512 91.352 1.00 33.36 638 LEU A C 1
ATOM 3552 O O . LEU A 1 478 ? 13.254 44.628 90.193 1.00 34.11 638 LEU A O 1
ATOM 3557 N N . GLN A 1 479 ? 13.233 45.277 92.353 1.00 32.46 639 GLN A N 1
ATOM 3558 C CA . GLN A 1 479 ? 12.238 46.322 92.139 1.00 33.09 639 GLN A CA 1
ATOM 3559 C C . GLN A 1 479 ? 12.847 47.460 91.321 1.00 31.93 639 GLN A C 1
ATOM 3560 O O . GLN A 1 479 ? 12.191 48.026 90.445 1.00 33.29 639 GLN A O 1
ATOM 3566 N N . GLN A 1 480 ? 14.099 47.801 91.607 1.00 29.51 640 GLN A N 1
ATOM 3567 C CA . GLN A 1 480 ? 14.772 48.861 90.867 1.00 31.12 640 GLN A CA 1
ATOM 3568 C C . GLN A 1 480 ? 14.951 48.424 89.415 1.00 30.96 640 GLN A C 1
ATOM 3569 O O . GLN A 1 480 ? 14.923 49.245 88.493 1.00 29.06 640 GLN A O 1
ATOM 3575 N N . ALA A 1 481 ? 15.154 47.124 89.227 1.00 30.34 641 ALA A N 1
ATOM 3576 C CA . ALA A 1 481 ? 15.339 46.562 87.897 1.00 31.34 641 ALA A CA 1
ATOM 3577 C C . ALA A 1 481 ? 14.032 46.681 87.118 1.00 32.09 641 ALA A C 1
ATOM 3578 O O . ALA A 1 481 ? 14.023 47.116 85.965 1.00 32.45 641 ALA A O 1
ATOM 3580 N N . GLN A 1 482 ? 12.935 46.286 87.754 1.00 32.32 642 GLN A N 1
ATOM 3581 C CA . GLN A 1 482 ? 11.618 46.369 87.133 1.00 34.09 642 GLN A CA 1
ATOM 3582 C C . GLN A 1 482 ? 11.322 47.812 86.721 1.00 34.59 642 GLN A C 1
ATOM 3583 O O . GLN A 1 482 ? 10.825 48.060 85.624 1.00 36.71 642 GLN A O 1
ATOM 3589 N N . GLN A 1 483 ? 11.628 48.757 87.606 1.00 33.99 643 GLN A N 1
ATOM 3590 C CA . GLN A 1 483 ? 11.393 50.168 87.333 1.00 33.25 643 GLN A CA 1
ATOM 3591 C C . GLN A 1 483 ? 12.137 50.641 86.092 1.00 32.78 643 GLN A C 1
ATOM 3592 O O . GLN A 1 483 ? 11.580 51.368 85.268 1.00 30.94 643 GLN A O 1
ATOM 3598 N N . LEU A 1 484 ? 13.395 50.231 85.959 1.00 29.66 644 LEU A N 1
ATOM 3599 C CA . LEU A 1 484 ? 14.195 50.613 84.801 1.00 29.66 644 LEU A CA 1
ATOM 3600 C C . LEU A 1 484 ? 13.693 49.943 83.524 1.00 28.75 644 LEU A C 1
ATOM 3601 O O . LEU A 1 484 ? 13.754 50.538 82.449 1.00 29.48 644 LEU A O 1
ATOM 3606 N N . LEU A 1 485 ? 13.206 48.709 83.638 1.00 26.59 645 LEU A N 1
ATOM 3607 C CA . LEU A 1 485 ? 12.700 48.002 82.467 1.00 26.93 645 LEU A CA 1
ATOM 3608 C C . LEU A 1 485 ? 11.427 48.674 81.971 1.00 26.47 645 LEU A C 1
ATOM 3609 O O . LEU A 1 485 ? 11.209 48.784 80.765 1.00 26.68 645 LEU A O 1
ATOM 3614 N N . GLN A 1 486 ? 10.584 49.123 82.899 1.00 25.63 646 GLN A N 1
ATOM 3615 C CA . GLN A 1 486 ? 9.356 49.802 82.509 1.00 24.87 646 GLN A CA 1
ATOM 3616 C C . GLN A 1 486 ? 9.686 51.145 81.849 1.00 24.48 646 GLN A C 1
ATOM 3617 O O . GLN A 1 486 ? 9.051 51.534 80.877 1.00 24.49 646 GLN A O 1
ATOM 3623 N N . GLN A 1 487 ? 10.678 51.859 82.377 1.00 23.85 647 GLN A N 1
ATOM 3624 C CA . GLN A 1 487 ? 11.059 53.133 81.786 1.00 22.89 647 GLN A CA 1
ATOM 3625 C C . GLN A 1 487 ? 11.641 52.870 80.393 1.00 23.49 647 GLN A C 1
ATOM 3626 O O . GLN A 1 487 ? 11.431 53.650 79.464 1.00 23.03 647 GLN A O 1
ATOM 3632 N N . ALA A 1 488 ? 12.373 51.768 80.252 1.00 22.57 648 ALA A N 1
ATOM 3633 C CA . ALA A 1 488 ? 12.958 51.412 78.966 1.00 22.75 648 ALA A CA 1
ATOM 3634 C C . ALA A 1 488 ? 11.827 51.161 77.967 1.00 23.90 648 ALA A C 1
ATOM 3635 O O . ALA A 1 488 ? 11.913 51.544 76.800 1.00 23.32 648 ALA A O 1
ATOM 3637 N N . GLN A 1 489 ? 10.763 50.518 78.434 1.00 23.13 649 GLN A N 1
ATOM 3638 C CA . GLN A 1 489 ? 9.610 50.238 77.585 1.00 26.19 649 GLN A CA 1
ATOM 3639 C C . GLN A 1 489 ? 9.032 51.528 77.025 1.00 26.27 649 GLN A C 1
ATOM 3640 O O . GLN A 1 489 ? 8.688 51.612 75.848 1.00 25.05 649 GLN A O 1
ATOM 3646 N N . GLU A 1 490 ? 8.936 52.534 77.887 1.00 24.19 650 GLU A N 1
ATOM 3647 C CA . GLU A 1 490 ? 8.371 53.823 77.521 1.00 25.40 650 GLU A CA 1
ATOM 3648 C C . GLU A 1 490 ? 9.315 54.686 76.676 1.00 24.97 650 GLU A C 1
ATOM 3649 O O . GLU A 1 490 ? 8.882 55.639 76.037 1.00 25.98 650 GLU A O 1
ATOM 3655 N N . LEU A 1 491 ? 10.599 54.337 76.662 1.00 25.78 651 LEU A N 1
ATOM 3656 C CA . LEU A 1 491 ? 11.585 55.069 75.865 1.00 27.28 651 LEU A CA 1
ATOM 3657 C C . LEU A 1 491 ? 11.639 54.530 74.437 1.00 28.00 651 LEU A C 1
ATOM 3658 O O . LEU A 1 491 ? 12.009 55.245 73.510 1.00 30.22 651 LEU A O 1
ATOM 3663 N N . ALA A 1 492 ? 11.276 53.263 74.272 1.00 29.54 652 ALA A N 1
ATOM 3664 C CA . ALA A 1 492 ? 11.294 52.614 72.963 1.00 32.38 652 ALA A CA 1
ATOM 3665 C C . ALA A 1 492 ? 10.456 53.361 71.931 1.00 35.53 652 ALA A C 1
ATOM 3666 O O . ALA A 1 492 ? 9.308 53.734 72.197 1.00 36.77 652 ALA A O 1
ATOM 3668 N N . LYS A 1 493 ? 11.037 53.579 70.754 1.00 35.76 653 LYS A N 1
ATOM 3669 C CA . LYS A 1 493 ? 10.345 54.277 69.677 1.00 38.09 653 LYS A CA 1
ATOM 3670 C C . LYS A 1 493 ? 10.550 53.556 68.348 1.00 39.06 653 LYS A C 1
ATOM 3671 O O . LYS A 1 493 ? 11.481 52.725 68.262 1.00 39.08 653 LYS A O 1
#

Secondary structure (DSSP, 8-state):
--EEEEE--TTS-HHHHHHHHHHHHHHH--EEEEE--TTHHHHHHHHHTTT-S-SEEEEEGGGHHHHHHTT-BPPP---HHHHTTB-HHHHHHTEETTEE-SEEEEEE--EEEEETTT-SS--SBGGGHHHHHHHHHTTT-EEE---SSSHHHHHHHHHHTT-EEEEEETTEEEEEEEETTSHHHHHHHHHHHHHHHTTSS-TT--HHHHHHHHHTT-EEEEEE-GGGHHHHHHTT--EEEEPPPBBTTB---PEEEEEEEEEBTT-S-HHHHHHIIIIIISSHHHHHHHHHHS---EESBHHHHHHHTT-HHHHHHHHHHHHSEEPP-STTHHHHHHHHHHHHHHHHHTSS-HHHHHHHHHHHH---HHHHHHHHHHHHHHHHHHHHHHHHHHHHHHSS--HHHHHHHHHHHHHHHHHHHHHHHTT-TT-HHHHHHHHHHHHHHHHHHHHHHH-S-HHHHHHHHHHHHHHHHHHHHH--

Nearest PDB structures (foldseek):
  1y4c-assembly1_A  TM=1.002E+00  e=3.843E-80  Escherichia coli
  3jyr-assembly1_A  TM=1.000E+00  e=1.650E-59  Salmonella enterica subsp. enterica serovar Typhimurium
  7wr3-assembly1_A  TM=9.634E-01  e=1.130E-59  Bolitoglossa
  5wq6-assembly3_C  TM=8.274E-01  e=1.185E-59  Homo sapiens
  8g3s-assembly1_A  TM=7.733E-01  e=1.012E-60  Serratia sp. FS14

Organism: Escherichia coli (strain K12) (NCBI:txid83333)

Sequence (480 aa):
EGKLVIWINGDKGYNGLAEVGKKFEKDTGIKVTVEHPDKLEEKFPQVAATGDGPDIIFWAHDRFGGYAQSGLLAEITPDKAFQDKLYPFTWDAVRYNGKLIAYPIAVEALSLIYNKDLLPNPPKTWEEIPALDKELKAKGKSALMFNLQEPYFTWPLIAADGGYAFKYENGKYDIKDVGVDNAGAKAGLTFLVDLIKNKHMNADTDYSIAEAAFNKGETAMTINGPWAWSNIDTSKVNYGVTVLPTFKGQPSKPFVGVLSAGINAASPNKELAKEFLENYLLTDEGLEAVNKDKPLGAVALKSYEEELAKDPRIAATMENAQKGEIMPNIPQMSAFWYAVRTAVINAASGRQTVDEALKDAQTNSSSLGIEGRSSEELLKIALQEAQKTLQQAQELAKKGGGEEQLKRALKRADRNLWAAQELAKKGGGGEELLKQALQQAQQLLRQAQELAKKGGGEELLKQALQQAQQLLQQAQELAK

InterPro domains:
  IPR006059 Bacterial-type extracellular solute-binding protein [PF01547] (46-314)
  IPR006060 Maltose/Cyclodextrin ABC transporter, substrate-binding protein [PR00181] (36-54)
  IPR006060 Maltose/Cyclodextrin ABC transporter, substrate-binding protein [PR00181] (70-88)
  IPR006060 Maltose/Cyclodextrin ABC transporter, substrate-binding protein [PR00181] (130-149)
  IPR006060 Maltose/Cyclodextrin ABC transporter, substrate-binding protein [PR00181] (151-170)
  IPR006060 Maltose/Cyclodextrin ABC transporter, substrate-binding protein [PR00181] (171-190)
  IPR006060 Maltose/Cyclodextrin ABC transporter, substrate-binding protein [PR00181] (233-252)
  IPR006060 Maltose/Cyclodextrin ABC transporter, substrate-binding protein [PR00181] (299-320)
  IPR006060 Maltose/Cyclodextrin ABC transporter, substrate-binding protein [PR00181] (357-376)
  IPR006061 Solute-binding family 1, conserved site [PS01037] (133-150)

GO terms:
  GO:0042597 periplasmic space (C, EXP)
  GO:0005515 protein binding (F, IPI)
  GO:0030288 outer membrane-bounded periplasmic space (C, IDA)
  GO:0015768 maltose transport (P, IDA)
  GO:1901982 maltose binding (F, IDA)
  GO:0034289 detection of maltose stimulus (P, IMP)
  GO:0042956 maltodextrin transmembrane transport (P, IMP)
  GO:0015768 maltose transport (P, IMP)
  GO:0060326 cell chemotaxis (P, IMP)
  GO:0042597 periplasmic space (C, IDA)
  GO:0006974 DNA damage response (P, IEP)
  GO:0015768 maltose transport (P, IGI)
  GO:0043190 ATP-binding cassette (ABC) transporter complex (C, IGI)
  GO:0055052 ATP-binding cassette (ABC) transporter complex, substrate-binding subunit-containing (C, IGI)
  GO:0008643 carbohydrate transport (P, IGI)
  GO:0042956 maltodextrin transmembrane transport (P, IDA)
  GO:0016020 membrane (C, IDA)

Foldseek 3Di:
DQEFEEEEAPLFLQVLLLVLQVVLCVVRVHHYHYDHDPPLLLVQLLQLLVLDDGQKYKDFLQSVLQCVVSVFFDFDDDDPVLCVQFDPVQQVSQAHPRGRFWAFWFKKWKWKKFFCVLPVDDAQAPVCQLVVQVVVVVVQAAAEAEALLFVLQLQLLLPQQPAAQFDQDPNHTALQDGRCQDPSNLVSLVSVLVCVVSPRYPLPGHHVNRLVCVLAPRYGIYMDIQQSVVSSVVGPTDMDTAFDHHYPPGGRARAMTGTTMTGTSSDPCNVSVSCSVRVRCLDLSNVVSRCNSGNRAQTRRPVNNVVVVVPNNNVRRVVNNVSHHHHHNHLLVLQLRVLSSQLSSCCNVVVDPNNVSSVLSSLQSGDLVVLLVVLLVLLLVLLSQLSVLLVVLLVCLVDDLPLVVNLVSLVSSLVSLVVSLVSVVVSDTSCPVLNVLSVLLNVLSVVLNVCSVVVPCSPVNSVSSVSSSSSSSSSNSSRD